Protein AF-0000000084532349 (afdb_homodimer)

Foldseek 3Di:
DEKEKEWEFFAWPCQVVQAQAFQPAPIAHDPRRLVLLLVLLVVCVPPQAQAAEEAPHHRLQSSCVNNCVVPVVRPHHHYDNLQEGFFQAPSHGPHLLVVLPDPLNVCCFQPQQPHQHVRTGGLVSNLVSLLVVVVVVLVVCCVVPNLHHYHYYYHWFSSVLSNVCVQVVHDPSCSLVAAAHHGFIWMWRDDPVGIDTPDGNHSPDCVVVPDDPPDDDSHPDPTRSDRHHD/DEKEKEWEFFAWPCQVVQAQAFQPAPIARDPRRLVLLLVLLVVCVPPQAAAAEEAPHHRLQSSCVNNCVVPVVHPHHHYDNLQEGFFQAPSHGPHLLVVLPDPLNVCCFQPQQPHQHVRTGGLVSNLVSLLVVVVVVLVVCCVVPNLHHYHYYYHWFSSVLSNVCVQVVHDPSCSLVAAAAHGFIWMWRDDPVGIDTPDGNHSPDCVVVDDDPPDDDSHPDPTRSVRHHD

Radius of gyration: 21.23 Å; Cα contacts (8 Å, |Δi|>4): 1079; chains: 2; bounding box: 51×57×50 Å

Organism: Streptomyces rubellomurinus (strain ATCC 31215) (NCBI:txid359131)

Structure (mmCIF, N/CA/C/O backbone):
data_AF-0000000084532349-model_v1
#
loop_
_entity.id
_entity.type
_entity.pdbx_description
1 polymer 'Phosphoglycerate mutase'
#
loop_
_atom_site.group_PDB
_atom_site.id
_atom_site.type_symbol
_atom_site.label_atom_id
_atom_site.label_alt_id
_atom_site.label_comp_id
_atom_site.label_asym_id
_atom_site.label_entity_id
_atom_site.label_seq_id
_atom_site.pdbx_PDB_ins_code
_atom_site.Cartn_x
_atom_site.Cartn_y
_atom_site.Cartn_z
_atom_site.occupancy
_atom_site.B_iso_or_equiv
_atom_site.auth_seq_id
_atom_site.auth_comp_id
_atom_site.auth_asym_id
_atom_site.auth_atom_id
_atom_site.pdbx_PDB_model_num
ATOM 1 N N . MET A 1 1 ? 19.547 6.91 -0.001 1 85.69 1 MET A N 1
ATOM 2 C CA . MET A 1 1 ? 18.234 7.523 -0.225 1 85.69 1 MET A CA 1
ATOM 3 C C . MET A 1 1 ? 17.266 7.156 0.894 1 85.69 1 MET A C 1
ATOM 5 O O . MET A 1 1 ? 16.922 5.988 1.065 1 85.69 1 MET A O 1
ATOM 9 N N . PRO A 1 2 ? 16.906 8.18 1.572 1 94.88 2 PRO A N 1
ATOM 10 C CA . PRO A 1 2 ? 16.188 7.957 2.828 1 94.88 2 PRO A CA 1
ATOM 11 C C . PRO A 1 2 ? 14.82 7.309 2.617 1 94.88 2 PRO A C 1
ATOM 13 O O . PRO A 1 2 ? 14.289 7.32 1.503 1 94.88 2 PRO A O 1
ATOM 16 N N . THR A 1 3 ? 14.414 6.621 3.578 1 97.75 3 THR A N 1
ATOM 17 C CA . THR A 1 3 ? 13.055 6.078 3.635 1 97.75 3 THR A CA 1
ATOM 18 C C . THR A 1 3 ? 12.141 6.996 4.434 1 97.75 3 THR A C 1
ATOM 20 O O . THR A 1 3 ? 12.453 7.352 5.574 1 97.75 3 THR A O 1
ATOM 23 N N . LEU A 1 4 ? 11.133 7.406 3.805 1 98.75 4 LEU A N 1
ATOM 24 C CA . LEU A 1 4 ? 10.094 8.227 4.418 1 98.75 4 LEU A CA 1
ATOM 25 C C . LEU A 1 4 ? 8.961 7.359 4.953 1 98.75 4 LEU A C 1
ATOM 27 O O . LEU A 1 4 ? 8.398 6.539 4.219 1 98.75 4 LEU A O 1
ATOM 31 N N . LEU A 1 5 ? 8.641 7.453 6.227 1 98.88 5 LEU A N 1
ATOM 32 C CA . LEU A 1 5 ? 7.434 6.891 6.812 1 98.88 5 LEU A CA 1
ATOM 33 C C . LEU A 1 5 ? 6.359 7.961 6.977 1 98.88 5 LEU A C 1
ATOM 35 O O . LEU A 1 5 ? 6.5 8.859 7.805 1 98.88 5 LEU A O 1
ATOM 39 N N . LEU A 1 6 ? 5.336 7.891 6.141 1 98.94 6 LEU A N 1
ATOM 40 C CA . LEU A 1 6 ? 4.16 8.734 6.289 1 98.94 6 LEU A CA 1
ATOM 41 C C . LEU A 1 6 ? 3.172 8.125 7.277 1 98.94 6 LEU A C 1
ATOM 43 O O . LEU A 1 6 ? 2.775 6.969 7.129 1 98.94 6 LEU A O 1
ATOM 47 N N . VAL A 1 7 ? 2.812 8.898 8.273 1 98.94 7 VAL A N 1
ATOM 48 C CA . VAL A 1 7 ? 1.859 8.453 9.289 1 98.94 7 VAL A CA 1
ATOM 49 C C . VAL A 1 7 ? 0.618 9.344 9.25 1 98.94 7 VAL A C 1
ATOM 51 O O . VAL A 1 7 ? 0.718 10.562 9.375 1 98.94 7 VAL A O 1
ATOM 54 N N . ARG A 1 8 ? -0.493 8.75 9.07 1 98.88 8 ARG A N 1
ATOM 55 C CA . ARG A 1 8 ? -1.709 9.516 9.312 1 98.88 8 ARG A CA 1
ATOM 56 C C . ARG A 1 8 ? -1.981 9.664 10.805 1 98.88 8 ARG A C 1
ATOM 58 O O . ARG A 1 8 ? -1.725 8.75 11.578 1 98.88 8 ARG A O 1
ATOM 65 N N . HIS A 1 9 ? -2.539 10.727 11.164 1 98.81 9 HIS A N 1
ATOM 66 C CA . HIS A 1 9 ? -2.916 10.867 12.562 1 98.81 9 HIS A CA 1
ATOM 67 C C . HIS A 1 9 ? -3.881 9.773 12.992 1 98.81 9 HIS A C 1
ATOM 69 O O . HIS A 1 9 ? -4.539 9.156 12.148 1 98.81 9 HIS A O 1
ATOM 75 N N . GLY A 1 10 ? -3.949 9.531 14.32 1 98.56 10 GLY A N 1
ATOM 76 C CA . GLY A 1 10 ? -4.922 8.594 14.859 1 98.56 10 GLY A CA 1
ATOM 77 C C . GLY A 1 10 ? -6.355 9.031 14.656 1 98.56 10 GLY A C 1
ATOM 78 O O . GLY A 1 10 ? -6.609 10.164 14.227 1 98.56 10 GLY A O 1
ATOM 79 N N . ARG A 1 11 ? -7.238 8.141 14.945 1 97.88 11 ARG A N 1
ATOM 80 C CA . ARG A 1 11 ? -8.648 8.477 14.789 1 97.88 11 ARG A CA 1
ATOM 81 C C . ARG A 1 11 ? -9.023 9.68 15.656 1 97.88 11 ARG A C 1
ATOM 83 O O . ARG A 1 11 ? -8.688 9.719 16.844 1 97.88 11 ARG A O 1
ATOM 90 N N . SER A 1 12 ? -9.641 10.602 15.016 1 97.06 12 SER A N 1
ATOM 91 C CA . SER A 1 12 ? -10.016 11.836 15.703 1 97.06 12 SER A CA 1
ATOM 92 C C . SER A 1 12 ? -11.516 11.875 15.984 1 97.06 12 SER A C 1
ATOM 94 O O . SER A 1 12 ? -12.273 11.047 15.469 1 97.06 12 SER A O 1
ATOM 96 N N . THR A 1 13 ? -11.883 12.836 16.734 1 94.94 13 THR A N 1
ATOM 97 C CA . THR A 1 13 ? -13.297 13.086 17.016 1 94.94 13 THR A CA 1
ATOM 98 C C . THR A 1 13 ? -14.039 13.469 15.734 1 94.94 13 THR A C 1
ATOM 100 O O . THR A 1 13 ? -15.203 13.109 15.555 1 94.94 13 THR A O 1
ATOM 103 N N . ALA A 1 14 ? -13.406 14.141 14.859 1 92.75 14 ALA A N 1
ATOM 104 C CA . ALA A 1 14 ? -14.023 14.508 13.586 1 92.75 14 ALA A CA 1
ATOM 105 C C . ALA A 1 14 ? -14.25 13.289 12.711 1 92.75 14 ALA A C 1
ATOM 107 O O . ALA A 1 14 ? -15.266 13.188 12.016 1 92.75 14 ALA A O 1
ATOM 108 N N . ASN A 1 15 ? -13.266 12.336 12.711 1 92.69 15 ASN A N 1
ATOM 109 C CA . ASN A 1 15 ? -13.43 11.109 11.945 1 92.69 15 ASN A CA 1
ATOM 110 C C . ASN A 1 15 ? -14.703 10.367 12.336 1 92.69 15 ASN A C 1
ATOM 112 O O . ASN A 1 15 ? -15.461 9.922 11.469 1 92.69 15 ASN A O 1
ATOM 116 N N . THR A 1 16 ? -14.906 10.219 13.586 1 90.94 16 THR A N 1
ATOM 117 C CA . THR A 1 16 ? -16.047 9.453 14.086 1 90.94 16 THR A CA 1
ATOM 118 C C . THR A 1 16 ? -17.344 10.203 13.844 1 90.94 16 THR A C 1
ATOM 120 O O . THR A 1 16 ? -18.375 9.594 13.578 1 90.94 16 THR A O 1
ATOM 123 N N . ALA A 1 17 ? -17.266 11.531 13.883 1 91.44 17 ALA A N 1
ATOM 124 C CA . ALA A 1 17 ? -18.469 12.352 13.688 1 91.44 17 ALA A CA 1
ATOM 125 C C . ALA A 1 17 ? -18.812 12.484 12.211 1 91.44 17 ALA A C 1
ATOM 127 O O . ALA A 1 17 ? -19.891 12.969 11.859 1 91.44 17 ALA A O 1
ATOM 128 N N . GLY A 1 18 ? -17.891 12.117 11.367 1 92.38 18 GLY A N 1
ATOM 129 C CA . GLY A 1 18 ? -18.125 12.242 9.938 1 92.38 18 GLY A CA 1
ATOM 130 C C . GLY A 1 18 ? -18.078 13.672 9.445 1 92.38 18 GLY A C 1
ATOM 131 O O . GLY A 1 18 ? -18.891 14.07 8.602 1 92.38 18 GLY A O 1
ATOM 132 N N . ILE A 1 19 ? -17.266 14.422 10.047 1 93.56 19 ILE A N 1
ATOM 133 C CA . ILE A 1 19 ? -17.125 15.844 9.719 1 93.56 19 ILE A CA 1
ATOM 134 C C . ILE A 1 19 ? -15.805 16.078 9 1 93.56 19 ILE A C 1
ATOM 136 O O . ILE A 1 19 ? -14.773 15.523 9.383 1 93.56 19 ILE A O 1
ATOM 140 N N . LEU A 1 20 ? -15.875 16.859 7.949 1 95.25 20 LEU A N 1
ATOM 141 C CA . LEU A 1 20 ? -14.648 17.297 7.285 1 95.25 20 LEU A CA 1
ATOM 142 C C . LEU A 1 20 ? -13.977 18.422 8.078 1 95.25 20 LEU A C 1
ATOM 144 O O . LEU A 1 20 ? -14.273 19.594 7.871 1 95.25 20 LEU A O 1
ATOM 148 N N . ALA A 1 21 ? -13.008 18.109 8.805 1 94.56 21 ALA A N 1
ATOM 149 C CA . ALA A 1 21 ? -12.484 19.016 9.828 1 94.56 21 ALA A CA 1
ATOM 150 C C . ALA A 1 21 ? -11.562 20.062 9.211 1 94.56 21 ALA A C 1
ATOM 152 O O . ALA A 1 21 ? -11.586 21.234 9.609 1 94.56 21 ALA A O 1
ATOM 153 N N . GLY A 1 22 ? -10.742 19.594 8.211 1 95.81 22 GLY A N 1
ATOM 154 C CA . GLY A 1 22 ? -9.742 20.531 7.699 1 95.81 22 GLY A CA 1
ATOM 155 C C . GLY A 1 22 ? -8.844 21.094 8.781 1 95.81 22 GLY A C 1
ATOM 156 O O . GLY A 1 22 ? -8.258 20.344 9.562 1 95.81 22 GLY A O 1
ATOM 157 N N . TRP A 1 23 ? -8.836 22.438 8.883 1 97.31 23 TRP A N 1
ATOM 158 C CA . TRP A 1 23 ? -7.961 23.109 9.836 1 97.31 23 TRP A CA 1
ATOM 159 C C . TRP A 1 23 ? -8.75 23.594 11.047 1 97.31 23 TRP A C 1
ATOM 161 O O . TRP A 1 23 ? -8.328 24.516 11.742 1 97.31 23 TRP A O 1
ATOM 171 N N . THR A 1 24 ? -9.891 22.969 11.297 1 96.31 24 THR A N 1
ATOM 172 C CA . THR A 1 24 ? -10.695 23.297 12.477 1 96.31 24 THR A CA 1
ATOM 173 C C . THR A 1 24 ? -9.891 23.094 13.75 1 96.31 24 THR A C 1
ATOM 175 O O . THR A 1 24 ? -9.289 22.031 13.953 1 96.31 24 THR A O 1
ATOM 178 N N . PRO A 1 25 ? -9.859 24.109 14.555 1 95.56 25 PRO A N 1
ATOM 179 C CA . PRO A 1 25 ? -9.125 23.938 15.812 1 95.56 25 PRO A CA 1
ATOM 180 C C . PRO A 1 25 ? -9.836 23 16.781 1 95.56 25 PRO A C 1
ATOM 182 O O . PRO A 1 25 ? -11.055 22.828 16.703 1 95.56 25 PRO A O 1
ATOM 185 N N . GLY A 1 26 ? -9.148 22.359 17.609 1 94.81 26 GLY A N 1
ATOM 186 C CA . GLY A 1 26 ? -9.711 21.594 18.719 1 94.81 26 GLY A CA 1
ATOM 187 C C . GLY A 1 26 ? -10.148 20.203 18.297 1 94.81 26 GLY A C 1
ATOM 188 O O . GLY A 1 26 ? -10.969 19.578 18.969 1 94.81 26 GLY A O 1
ATOM 189 N N . VAL A 1 27 ? -9.75 19.812 17.203 1 96.38 27 VAL A N 1
ATOM 190 C CA . VAL A 1 27 ? -10.039 18.438 16.797 1 96.38 27 VAL A CA 1
ATOM 191 C C . VAL A 1 27 ? -8.984 17.5 17.375 1 96.38 27 VAL A C 1
ATOM 193 O O . VAL A 1 27 ? -7.852 17.438 16.875 1 96.38 27 VAL A O 1
ATOM 196 N N . ASP A 1 28 ? -9.391 16.656 18.328 1 97.5 28 ASP A N 1
ATOM 197 C CA . ASP A 1 28 ? -8.477 15.789 19.062 1 97.5 28 ASP A CA 1
ATOM 198 C C . ASP A 1 28 ? -8.641 14.328 18.641 1 97.5 28 ASP A C 1
ATOM 200 O O . ASP A 1 28 ? -9.633 13.969 18.016 1 97.5 28 ASP A O 1
ATOM 204 N N . LEU A 1 29 ? -7.609 13.562 19.016 1 98.44 29 LEU A N 1
ATOM 205 C CA . LEU A 1 29 ? -7.801 12.117 18.922 1 98.44 29 LEU A CA 1
ATOM 206 C C . LEU A 1 29 ? -8.906 11.656 19.875 1 98.44 29 LEU A C 1
ATOM 208 O O . LEU A 1 29 ? -9.055 12.188 20.969 1 98.44 29 LEU A O 1
ATOM 212 N N . ASP A 1 30 ? -9.664 10.734 19.469 1 97.62 30 ASP A N 1
ATOM 213 C CA . ASP A 1 30 ? -10.547 10.07 20.422 1 97.62 30 ASP A CA 1
ATOM 214 C C . ASP A 1 30 ? -9.828 8.938 21.156 1 97.62 30 ASP A C 1
ATOM 216 O O . ASP A 1 30 ? -8.609 8.797 21.031 1 97.62 30 ASP A O 1
ATOM 220 N N . ASP A 1 31 ? -10.516 8.18 21.938 1 98.06 31 ASP A N 1
ATOM 221 C CA . ASP A 1 31 ? -9.883 7.145 22.75 1 98.06 31 ASP A CA 1
ATOM 222 C C . ASP A 1 31 ? -9.219 6.086 21.875 1 98.06 31 ASP A C 1
ATOM 224 O O . ASP A 1 31 ? -8.117 5.629 22.172 1 98.06 31 ASP A O 1
ATOM 228 N N . THR A 1 32 ? -9.891 5.719 20.844 1 97.44 32 THR A N 1
ATOM 229 C CA . THR A 1 32 ? -9.305 4.77 19.906 1 97.44 32 THR A CA 1
ATOM 230 C C . THR A 1 32 ? -8.023 5.324 19.297 1 97.44 32 THR A C 1
ATOM 232 O O . THR A 1 32 ? -7.016 4.617 19.203 1 97.44 32 THR A O 1
ATOM 235 N N . GLY A 1 33 ? -8.062 6.543 18.891 1 98.38 33 GLY A N 1
ATOM 236 C CA . GLY A 1 33 ? -6.891 7.191 18.312 1 98.38 33 GLY A CA 1
ATOM 237 C C . GLY A 1 33 ? -5.711 7.238 19.266 1 98.38 33 GLY A C 1
ATOM 238 O O . GLY A 1 33 ? -4.562 7.059 18.844 1 98.38 33 GLY A O 1
ATOM 239 N N . ARG A 1 34 ? -5.988 7.484 20.484 1 98.62 34 ARG A N 1
ATOM 240 C CA . ARG A 1 34 ? -4.926 7.504 21.484 1 98.62 34 ARG A CA 1
ATOM 241 C C . ARG A 1 34 ? -4.305 6.121 21.656 1 98.62 34 ARG A C 1
ATOM 243 O O . ARG A 1 34 ? -3.09 5.996 21.828 1 98.62 34 ARG A O 1
ATOM 250 N N . GLY A 1 35 ? -5.199 5.16 21.688 1 98.56 35 GLY A N 1
ATOM 251 C CA . GLY A 1 35 ? -4.688 3.799 21.703 1 98.56 35 GLY A CA 1
ATOM 252 C C . GLY A 1 35 ? -3.832 3.467 20.5 1 98.56 35 GLY A C 1
ATOM 253 O O . GLY A 1 35 ? -2.783 2.832 20.625 1 98.56 35 GLY A O 1
ATOM 254 N N . GLN A 1 36 ? -4.242 3.869 19.359 1 98.38 36 GLN A N 1
ATOM 255 C CA . GLN A 1 36 ? -3.488 3.672 18.125 1 98.38 36 GLN A CA 1
ATOM 256 C C . GLN A 1 36 ? -2.115 4.332 18.203 1 98.38 36 GLN A C 1
ATOM 258 O O . GLN A 1 36 ? -1.107 3.73 17.828 1 98.38 36 GLN A O 1
ATOM 263 N N . ALA A 1 37 ? -2.117 5.527 18.672 1 98.69 37 ALA A N 1
ATOM 264 C CA . ALA A 1 37 ? -0.877 6.289 18.797 1 98.69 37 ALA A CA 1
ATOM 265 C C . ALA A 1 37 ? 0.109 5.578 19.719 1 98.69 37 ALA A C 1
ATOM 267 O O . ALA A 1 37 ? 1.301 5.488 19.422 1 98.69 37 ALA A O 1
ATOM 268 N N . ALA A 1 38 ? -0.382 5.121 20.812 1 98.75 38 ALA A N 1
ATOM 269 C CA . ALA A 1 38 ? 0.46 4.379 21.75 1 98.75 38 ALA A CA 1
ATOM 270 C C . ALA A 1 38 ? 1.037 3.129 21.094 1 98.75 38 ALA A C 1
ATOM 272 O O . ALA A 1 38 ? 2.227 2.836 21.234 1 98.75 38 ALA A O 1
ATOM 273 N N . ALA A 1 39 ? 0.212 2.41 20.406 1 98.31 39 ALA A N 1
ATOM 274 C CA . ALA A 1 39 ? 0.647 1.195 19.734 1 98.31 39 ALA A CA 1
ATOM 275 C C . ALA A 1 39 ? 1.686 1.512 18.656 1 98.31 39 ALA A C 1
ATOM 277 O O . ALA A 1 39 ? 2.621 0.736 18.438 1 98.31 39 ALA A O 1
ATOM 278 N N . LEU A 1 40 ? 1.488 2.6 18 1 98.44 40 LEU A N 1
ATOM 279 C CA . LEU A 1 40 ? 2.408 3.014 16.938 1 98.44 40 LEU A CA 1
ATOM 280 C C . LEU A 1 40 ? 3.826 3.154 17.484 1 98.44 40 LEU A C 1
ATOM 282 O O . LEU A 1 40 ? 4.789 2.746 16.828 1 98.44 40 LEU A O 1
ATOM 286 N N . ALA A 1 41 ? 3.977 3.762 18.641 1 98.44 41 ALA A N 1
ATOM 287 C CA . ALA A 1 41 ? 5.293 3.912 19.25 1 98.44 41 ALA A CA 1
ATOM 288 C C . ALA A 1 41 ? 5.992 2.562 19.391 1 98.44 41 ALA A C 1
ATOM 290 O O . ALA A 1 41 ? 7.18 2.439 19.078 1 98.44 41 ALA A O 1
ATOM 291 N N . GLY A 1 42 ? 5.25 1.575 19.828 1 98 42 GLY A N 1
ATOM 292 C CA . GLY A 1 42 ? 5.797 0.234 19.938 1 98 42 GLY A CA 1
ATOM 293 C C . GLY A 1 42 ? 6.176 -0.371 18.609 1 98 42 GLY A C 1
ATOM 294 O O . GLY A 1 42 ? 7.219 -1.016 18.484 1 98 42 GLY A O 1
ATOM 295 N N . ARG A 1 43 ? 5.395 -0.192 17.609 1 98.12 43 ARG A N 1
ATOM 296 C CA . ARG A 1 43 ? 5.641 -0.74 16.281 1 98.12 43 ARG A CA 1
ATOM 297 C C . ARG A 1 43 ? 6.902 -0.146 15.672 1 98.12 43 ARG A C 1
ATOM 299 O O . ARG A 1 43 ? 7.562 -0.788 14.852 1 98.12 43 ARG A O 1
ATOM 306 N N . LEU A 1 44 ? 7.266 1.062 16.078 1 98.12 44 LEU A N 1
ATOM 307 C CA . LEU A 1 44 ? 8.391 1.776 15.492 1 98.12 44 LEU A CA 1
ATOM 308 C C . LEU A 1 44 ? 9.648 1.596 16.328 1 98.12 44 LEU A C 1
ATOM 310 O O . LEU A 1 44 ? 10.703 2.139 16 1 98.12 44 LEU A O 1
ATOM 314 N N . ALA A 1 45 ? 9.633 0.914 17.438 1 95.19 45 ALA A N 1
ATOM 315 C CA . ALA A 1 45 ? 10.719 0.804 18.406 1 95.19 45 ALA A CA 1
ATOM 316 C C . ALA A 1 45 ? 12 0.325 17.734 1 95.19 45 ALA A C 1
ATOM 318 O O . ALA A 1 45 ? 13.094 0.785 18.078 1 95.19 45 ALA A O 1
ATOM 319 N N . GLY A 1 46 ? 11.977 -0.499 16.781 1 91.44 46 GLY A N 1
ATOM 320 C CA . GLY A 1 46 ? 13.172 -1.048 16.156 1 91.44 46 GLY A CA 1
ATOM 321 C C . GLY A 1 46 ? 13.625 -0.274 14.938 1 91.44 46 GLY A C 1
ATOM 322 O O . GLY A 1 46 ? 14.594 -0.657 14.273 1 91.44 46 GLY A O 1
ATOM 323 N N . ILE A 1 47 ? 13.023 0.845 14.625 1 97.44 47 ILE A N 1
ATOM 324 C CA . ILE A 1 47 ? 13.359 1.648 13.453 1 97.44 47 ILE A CA 1
ATOM 325 C C . ILE A 1 47 ? 14.227 2.838 13.875 1 97.44 47 ILE A C 1
ATOM 327 O O . ILE A 1 47 ? 13.82 3.639 14.719 1 97.44 47 ILE A O 1
ATOM 331 N N . PRO A 1 48 ? 15.445 2.965 13.352 1 97.06 48 PRO A N 1
ATOM 332 C CA . PRO A 1 48 ? 16.328 4.07 13.734 1 97.06 48 PRO A CA 1
ATOM 333 C C . PRO A 1 48 ? 15.906 5.398 13.102 1 97.06 48 PRO A C 1
ATOM 335 O O . PRO A 1 48 ? 16.562 5.883 12.18 1 97.06 48 PRO A O 1
ATOM 338 N N . LEU A 1 49 ? 14.938 6.027 13.664 1 98.44 49 LEU A N 1
ATOM 339 C CA . LEU A 1 49 ? 14.43 7.297 13.156 1 98.44 49 LEU A CA 1
ATOM 340 C C . LEU A 1 49 ? 15.406 8.43 13.438 1 98.44 49 LEU A C 1
ATOM 342 O O . LEU A 1 49 ? 15.961 8.523 14.539 1 98.44 49 LEU A O 1
ATOM 346 N N . VAL A 1 50 ? 15.578 9.32 12.43 1 98.31 50 VAL A N 1
ATOM 347 C CA . VAL A 1 50 ? 16.562 10.383 12.625 1 98.31 50 VAL A CA 1
ATOM 348 C C . VAL A 1 50 ? 15.852 11.742 12.641 1 98.31 50 VAL A C 1
ATOM 350 O O . VAL A 1 50 ? 16.438 12.75 13.047 1 98.31 50 VAL A O 1
ATOM 353 N N . GLN A 1 51 ? 14.633 11.805 12.195 1 98.5 51 GLN A N 1
ATOM 354 C CA . GLN A 1 51 ? 13.883 13.047 12.055 1 98.5 51 GLN A CA 1
ATOM 355 C C . GLN A 1 51 ? 12.375 12.797 12.117 1 98.5 51 GLN A C 1
ATOM 357 O O . GLN A 1 51 ? 11.883 11.828 11.539 1 98.5 51 GLN A O 1
ATOM 362 N N . VAL A 1 52 ? 11.688 13.625 12.875 1 98.88 52 VAL A N 1
ATOM 363 C CA . VAL A 1 52 ? 10.227 13.586 12.945 1 98.88 52 VAL A CA 1
ATOM 364 C C . VAL A 1 52 ? 9.664 14.953 12.555 1 98.88 52 VAL A C 1
ATOM 366 O O . VAL A 1 52 ? 9.992 15.969 13.164 1 98.88 52 VAL A O 1
ATOM 369 N N . VAL A 1 53 ? 8.859 14.961 11.508 1 98.94 53 VAL A N 1
ATOM 370 C CA . VAL A 1 53 ? 8.172 16.156 11.023 1 98.94 53 VAL A CA 1
ATOM 371 C C . VAL A 1 53 ? 6.664 15.977 11.156 1 98.94 53 VAL A C 1
ATOM 373 O O . VAL A 1 53 ? 6.152 14.859 11.047 1 98.94 53 VAL A O 1
ATOM 376 N N . SER A 1 54 ? 5.953 17.062 11.383 1 98.88 54 SER A N 1
ATOM 377 C CA . SER A 1 54 ? 4.527 16.922 11.648 1 98.88 54 SER A CA 1
ATOM 378 C C . SER A 1 54 ? 3.736 18.078 11.039 1 98.88 54 SER A C 1
ATOM 380 O O . SER A 1 54 ? 4.215 19.203 11 1 98.88 54 SER A O 1
ATOM 382 N N . SER A 1 55 ? 2.562 17.703 10.547 1 98.81 55 SER A N 1
ATOM 383 C CA . SER A 1 55 ? 1.535 18.734 10.477 1 98.81 55 SER A CA 1
ATOM 384 C C . SER A 1 55 ? 1.385 19.453 11.805 1 98.81 55 SER A C 1
ATOM 386 O O . SER A 1 55 ? 1.479 18.844 12.867 1 98.81 55 SER A O 1
ATOM 388 N N . PRO A 1 56 ? 1.101 20.75 11.773 1 98.5 56 PRO A N 1
ATOM 389 C CA . PRO A 1 56 ? 0.971 21.484 13.039 1 98.5 56 PRO A CA 1
ATOM 390 C C . PRO A 1 56 ? -0.353 21.203 13.75 1 98.5 56 PRO A C 1
ATOM 392 O O . PRO A 1 56 ? -0.553 21.641 14.883 1 98.5 56 PRO A O 1
ATOM 395 N N . LEU A 1 57 ? -1.249 20.516 13.156 1 98.31 57 LEU A N 1
ATOM 396 C CA . LEU A 1 57 ? -2.586 20.344 13.711 1 98.31 57 LEU A CA 1
ATOM 397 C C . LEU A 1 57 ? -2.553 19.406 14.914 1 98.31 57 LEU A C 1
ATOM 399 O O . LEU A 1 57 ? -1.785 18.438 14.938 1 98.31 57 LEU A O 1
ATOM 403 N N . GLU A 1 58 ? -3.408 19.594 15.828 1 97.94 58 GLU A N 1
ATOM 404 C CA . GLU A 1 58 ? -3.414 18.953 17.141 1 97.94 58 GLU A CA 1
ATOM 405 C C . GLU A 1 58 ? -3.453 17.438 17.016 1 97.94 58 GLU A C 1
ATOM 407 O O . GLU A 1 58 ? -2.744 16.734 17.75 1 97.94 58 GLU A O 1
ATOM 412 N N . ARG A 1 59 ? -4.23 16.953 16.172 1 98.25 59 ARG A N 1
ATOM 413 C CA . ARG A 1 59 ? -4.406 15.5 16.062 1 98.25 59 ARG A CA 1
ATOM 414 C C . ARG A 1 59 ? -3.113 14.828 15.609 1 98.25 59 ARG A C 1
ATOM 416 O O . ARG A 1 59 ? -2.834 13.695 15.992 1 98.25 59 ARG A O 1
ATOM 423 N N . CYS A 1 60 ? -2.316 15.469 14.773 1 98.69 60 CYS A N 1
ATOM 424 C CA . CYS A 1 60 ? -1.021 14.93 14.375 1 98.69 60 CYS A CA 1
ATOM 425 C C . CYS A 1 60 ? -0.029 14.992 15.531 1 98.69 60 CYS A C 1
ATOM 427 O O . CYS A 1 60 ? 0.69 14.023 15.797 1 98.69 60 CYS A O 1
ATOM 429 N N . ARG A 1 61 ? -0.029 16.109 16.234 1 98.44 61 ARG A N 1
ATOM 430 C CA . ARG A 1 61 ? 0.863 16.25 17.375 1 98.44 61 ARG A CA 1
ATOM 431 C C . ARG A 1 61 ? 0.558 15.195 18.438 1 98.44 61 ARG A C 1
ATOM 433 O O . ARG A 1 61 ? 1.47 14.555 18.969 1 98.44 61 ARG A O 1
ATOM 440 N N . GLN A 1 62 ? -0.694 15.023 18.703 1 98.75 62 GLN A N 1
ATOM 441 C CA . GLN A 1 62 ? -1.124 14.031 19.688 1 98.75 62 GLN A CA 1
ATOM 442 C C . GLN A 1 62 ? -0.718 12.625 19.266 1 98.75 62 GLN A C 1
ATOM 444 O O . GLN A 1 62 ? -0.346 11.805 20.109 1 98.75 62 GLN A O 1
ATOM 449 N N . THR A 1 63 ? -0.796 12.344 18.016 1 98.88 63 THR A N 1
ATOM 450 C CA . THR A 1 63 ? -0.431 11.031 17.484 1 98.88 63 THR A CA 1
ATOM 451 C C . THR A 1 63 ? 1.04 10.727 17.75 1 98.88 63 THR A C 1
ATOM 453 O O . THR A 1 63 ? 1.407 9.578 18 1 98.88 63 THR A O 1
ATOM 456 N N . LEU A 1 64 ? 1.885 11.719 17.719 1 98.88 64 LEU A N 1
ATOM 457 C CA . LEU A 1 64 ? 3.328 11.531 17.812 1 98.88 64 LEU A CA 1
ATOM 458 C C . LEU A 1 64 ? 3.789 11.547 19.266 1 98.88 64 LEU A C 1
ATOM 460 O O . LEU A 1 64 ? 4.918 11.148 19.578 1 98.88 64 LEU A O 1
ATOM 464 N N . GLU A 1 65 ? 2.924 12 20.156 1 98.75 65 GLU A N 1
ATOM 465 C CA . GLU A 1 65 ? 3.314 12.258 21.547 1 98.75 65 GLU A CA 1
ATOM 466 C C . GLU A 1 65 ? 3.906 11.008 22.188 1 98.75 65 GLU A C 1
ATOM 468 O O . GLU A 1 65 ? 5.004 11.055 22.75 1 98.75 65 GLU A O 1
ATOM 473 N N . PRO A 1 66 ? 3.227 9.812 22.141 1 98.81 66 PRO A N 1
ATOM 474 C CA . PRO A 1 66 ? 3.809 8.625 22.781 1 98.81 66 PRO A CA 1
ATOM 475 C C . PRO A 1 66 ? 5.16 8.242 22.188 1 98.81 66 PRO A C 1
ATOM 477 O O . PRO A 1 66 ? 6.059 7.805 22.906 1 98.81 66 PRO A O 1
ATOM 480 N N . LEU A 1 67 ? 5.305 8.391 20.891 1 98.81 67 LEU A N 1
ATOM 481 C CA . LEU A 1 67 ? 6.562 8.07 20.219 1 98.81 67 LEU A CA 1
ATOM 482 C C . LEU A 1 67 ? 7.691 8.969 20.719 1 98.81 67 LEU A C 1
ATOM 484 O O . LEU A 1 67 ? 8.766 8.484 21.062 1 98.81 67 LEU A O 1
ATOM 488 N N . LEU A 1 68 ? 7.41 10.266 20.75 1 98.69 68 LEU A N 1
ATOM 489 C CA . LEU A 1 68 ? 8.43 11.227 21.156 1 98.69 68 LEU A CA 1
ATOM 490 C C . LEU A 1 68 ? 8.773 11.062 22.625 1 98.69 68 LEU A C 1
ATOM 492 O O . LEU A 1 68 ? 9.914 11.289 23.031 1 98.69 68 LEU A O 1
ATOM 496 N N . ALA A 1 69 ? 7.812 10.68 23.438 1 98.56 69 ALA A N 1
ATOM 497 C CA . ALA A 1 69 ? 8.062 10.398 24.844 1 98.56 69 ALA A CA 1
ATOM 498 C C . ALA A 1 69 ? 8.969 9.188 25.016 1 98.56 69 ALA A C 1
ATOM 500 O O . ALA A 1 69 ? 9.844 9.164 25.891 1 98.56 69 ALA A O 1
ATOM 501 N N . ALA A 1 70 ? 8.773 8.211 24.203 1 98.12 70 ALA A N 1
ATOM 502 C CA . ALA A 1 70 ? 9.539 6.969 24.297 1 98.12 70 ALA A CA 1
ATOM 503 C C . ALA A 1 70 ? 10.945 7.141 23.734 1 98.12 70 ALA A C 1
ATOM 505 O O . ALA A 1 70 ? 11.836 6.344 24.016 1 98.12 70 ALA A O 1
ATOM 506 N N . ARG A 1 71 ? 11.078 8.172 22.922 1 98 71 ARG A N 1
ATOM 507 C CA . ARG A 1 71 ? 12.352 8.398 22.234 1 98 71 ARG A CA 1
ATOM 508 C C . ARG A 1 71 ? 12.789 9.852 22.359 1 98 71 ARG A C 1
ATOM 510 O O . ARG A 1 71 ? 12.859 10.57 21.359 1 98 71 ARG A O 1
ATOM 517 N N . PRO A 1 72 ? 13.25 10.195 23.453 1 97.06 72 PRO A N 1
ATOM 518 C CA . PRO A 1 72 ? 13.562 11.602 23.719 1 97.06 72 PRO A CA 1
ATOM 519 C C . PRO A 1 72 ? 14.719 12.117 22.859 1 97.06 72 PRO A C 1
ATOM 521 O O . PRO A 1 72 ? 14.836 13.328 22.641 1 97.06 72 PRO A O 1
ATOM 524 N N . GLU A 1 73 ? 15.484 11.195 22.344 1 96.81 73 GLU A N 1
ATOM 525 C CA . GLU A 1 73 ? 16.625 11.594 21.531 1 96.81 73 GLU A CA 1
ATOM 526 C C . GLU A 1 73 ? 16.172 12.242 20.219 1 96.81 73 GLU A C 1
ATOM 528 O O . GLU A 1 73 ? 16.953 12.953 19.578 1 96.81 73 GLU A O 1
ATOM 533 N N . LEU A 1 74 ? 14.945 12.117 19.859 1 97.44 74 LEU A N 1
ATOM 534 C CA . LEU A 1 74 ? 14.422 12.68 18.609 1 97.44 74 LEU A CA 1
ATOM 535 C C . LEU A 1 74 ? 14.094 14.156 18.781 1 97.44 74 LEU A C 1
ATOM 537 O O . LEU A 1 74 ? 13.969 14.891 17.797 1 97.44 74 LEU A O 1
ATOM 541 N N . GLY A 1 75 ? 13.93 14.57 20.031 1 97.44 75 GLY A N 1
ATOM 542 C CA . GLY A 1 75 ? 13.461 15.93 20.266 1 97.44 75 GLY A CA 1
ATOM 543 C C . GLY A 1 75 ? 12.023 16.141 19.828 1 97.44 75 GLY A C 1
ATOM 544 O O . GLY A 1 75 ? 11.344 15.195 19.422 1 97.44 75 GLY A O 1
ATOM 545 N N . PRO A 1 76 ? 11.562 17.438 19.906 1 98 76 PRO A N 1
ATOM 546 C CA . PRO A 1 76 ? 10.211 17.734 19.406 1 98 76 PRO A CA 1
ATOM 547 C C . PRO A 1 76 ? 10.094 17.594 17.891 1 98 76 PRO A C 1
ATOM 549 O O . PRO A 1 76 ? 11.07 17.781 17.172 1 98 76 PRO A O 1
ATOM 552 N N . ALA A 1 77 ? 8.969 17.203 17.516 1 98.69 77 ALA A N 1
ATOM 553 C CA . ALA A 1 77 ? 8.719 17.156 16.062 1 98.69 77 ALA A CA 1
ATOM 554 C C . ALA A 1 77 ? 8.836 18.547 15.445 1 98.69 77 ALA A C 1
ATOM 556 O O . ALA A 1 77 ? 8.391 19.531 16.031 1 98.69 77 ALA A O 1
ATOM 557 N N . THR A 1 78 ? 9.492 18.609 14.328 1 98.81 78 THR A N 1
ATOM 558 C CA . THR A 1 78 ? 9.484 19.859 13.57 1 98.81 78 THR A CA 1
ATOM 559 C C . THR A 1 78 ? 8.164 20.047 12.836 1 98.81 78 THR A C 1
ATOM 561 O O . THR A 1 78 ? 7.715 19.141 12.117 1 98.81 78 THR A O 1
ATOM 564 N N . GLU A 1 79 ? 7.555 21.156 13.008 1 98.75 79 GLU A N 1
ATOM 565 C CA . GLU A 1 79 ? 6.289 21.406 12.328 1 98.75 79 GLU A CA 1
ATOM 566 C C . GLU A 1 79 ? 6.508 21.984 10.938 1 98.75 79 GLU A C 1
ATOM 568 O O . GLU A 1 79 ? 7.391 22.828 10.742 1 98.75 79 GLU A O 1
ATOM 573 N N . ASP A 1 80 ? 5.77 21.547 9.992 1 98.88 80 ASP A N 1
ATOM 574 C CA . ASP A 1 80 ? 5.738 22.078 8.633 1 98.88 80 ASP A CA 1
ATOM 575 C C . ASP A 1 80 ? 4.305 22.266 8.148 1 98.88 80 ASP A C 1
ATOM 577 O O . ASP A 1 80 ? 3.594 21.281 7.914 1 98.88 80 ASP A O 1
ATOM 581 N N . GLU A 1 81 ? 3.857 23.453 7.938 1 98.75 81 GLU A N 1
ATOM 582 C CA . GLU A 1 81 ? 2.482 23.766 7.562 1 98.75 81 GLU A CA 1
ATOM 583 C C . GLU A 1 81 ? 2.111 23.109 6.23 1 98.75 81 GLU A C 1
ATOM 585 O O . GLU A 1 81 ? 0.939 22.828 5.977 1 98.75 81 GLU A O 1
ATOM 590 N N . ARG A 1 82 ? 3.023 22.844 5.426 1 98.88 82 ARG A N 1
ATOM 591 C CA . ARG A 1 82 ? 2.758 22.266 4.109 1 98.88 82 ARG A CA 1
ATOM 592 C C . ARG A 1 82 ? 2.262 20.828 4.234 1 98.88 82 ARG A C 1
ATOM 594 O O . ARG A 1 82 ? 1.696 20.281 3.285 1 98.88 82 ARG A O 1
ATOM 601 N N . LEU A 1 83 ? 2.436 20.188 5.422 1 98.88 83 LEU A N 1
ATOM 602 C CA . LEU A 1 83 ? 1.951 18.828 5.68 1 98.88 83 LEU A CA 1
ATOM 603 C C . LEU A 1 83 ? 0.58 18.859 6.348 1 98.88 83 LEU A C 1
ATOM 605 O O . LEU A 1 83 ? 0.025 17.812 6.684 1 98.88 83 LEU A O 1
ATOM 609 N N . GLY A 1 84 ? 0.078 20.062 6.504 1 98.62 84 GLY A N 1
ATOM 610 C CA . GLY A 1 84 ? -1.236 20.203 7.113 1 98.62 84 GLY A CA 1
ATOM 611 C C . GLY A 1 84 ? -2.359 19.703 6.219 1 98.62 84 GLY A C 1
ATOM 612 O O . GLY A 1 84 ? -2.164 19.5 5.02 1 98.62 84 GLY A O 1
ATOM 613 N N . GLU A 1 85 ? -3.467 19.562 6.789 1 98.06 85 GLU A N 1
ATOM 614 C CA . GLU A 1 85 ? -4.648 19.078 6.082 1 98.06 85 GLU A CA 1
ATOM 615 C C . GLU A 1 85 ? -5.047 20.031 4.965 1 98.06 85 GLU A C 1
ATOM 617 O O . GLU A 1 85 ? -4.664 21.203 4.977 1 98.06 85 GLU A O 1
ATOM 622 N N . CYS A 1 86 ? -5.801 19.484 4.035 1 98.06 86 CYS A N 1
ATOM 623 C CA . CYS A 1 86 ? -6.332 20.297 2.945 1 98.06 86 CYS A CA 1
ATOM 624 C C . CYS A 1 86 ? -7.105 21.5 3.486 1 98.06 86 CYS A C 1
ATOM 626 O O . CYS A 1 86 ? -7.844 21.375 4.465 1 98.06 86 CYS A O 1
ATOM 628 N N . HIS A 1 87 ? -6.887 22.672 2.889 1 98.19 87 HIS A N 1
ATOM 629 C CA . HIS A 1 87 ? -7.754 23.812 3.152 1 98.19 87 HIS A CA 1
ATOM 630 C C . HIS A 1 87 ? -9.078 23.688 2.406 1 98.19 87 HIS A C 1
ATOM 632 O O . HIS A 1 87 ? -9.203 24.141 1.27 1 98.19 87 HIS A O 1
ATOM 638 N N . TYR A 1 88 ? -10.086 23.172 3.074 1 97.75 88 TYR A N 1
ATOM 639 C CA . TYR A 1 88 ? -11.336 22.812 2.418 1 97.75 88 TYR A CA 1
ATOM 640 C C . TYR A 1 88 ? -12.25 24.016 2.281 1 97.75 88 TYR A C 1
ATOM 642 O O . TYR A 1 88 ? -13.344 23.922 1.719 1 97.75 88 TYR A O 1
ATOM 650 N N . GLY A 1 89 ? -11.844 25.172 2.834 1 97.94 89 GLY A N 1
ATOM 651 C CA . GLY A 1 89 ? -12.641 26.391 2.705 1 97.94 89 GLY A CA 1
ATOM 652 C C . GLY A 1 89 ? -14.039 26.25 3.27 1 97.94 89 GLY A C 1
ATOM 653 O O . GLY A 1 89 ? -14.211 25.844 4.422 1 97.94 89 GLY A O 1
ATOM 654 N N . GLU A 1 90 ? -15.016 26.453 2.445 1 97.88 90 GLU A N 1
ATOM 655 C CA . GLU A 1 90 ? -16.422 26.453 2.859 1 97.88 90 GLU A CA 1
ATOM 656 C C . GLU A 1 90 ? -16.891 25.062 3.234 1 97.88 90 GLU A C 1
ATOM 658 O O . GLU A 1 90 ? -17.938 24.906 3.861 1 97.88 90 GLU A O 1
ATOM 663 N N . TRP A 1 91 ? -16.172 24.016 2.852 1 97.25 91 TRP A N 1
ATOM 664 C CA . TRP A 1 91 ? -16.547 22.656 3.184 1 97.25 91 TRP A CA 1
ATOM 665 C C . TRP A 1 91 ? -16.156 22.312 4.617 1 97.25 91 TRP A C 1
ATOM 667 O O . TRP A 1 91 ? -16.641 21.328 5.184 1 97.25 91 TRP A O 1
ATOM 677 N N . THR A 1 92 ? -15.25 23.125 5.223 1 97.31 92 THR A N 1
ATOM 678 C CA . THR A 1 92 ? -14.734 22.844 6.555 1 97.31 92 THR A CA 1
ATOM 679 C C . THR A 1 92 ? -15.859 22.828 7.582 1 97.31 92 THR A C 1
ATOM 681 O O . THR A 1 92 ? -16.688 23.734 7.613 1 97.31 92 THR A O 1
ATOM 684 N N . GLY A 1 93 ? -15.836 21.766 8.312 1 95.81 93 GLY A N 1
ATOM 685 C CA . GLY A 1 93 ? -16.781 21.672 9.406 1 95.81 93 GLY A CA 1
ATOM 686 C C . GLY A 1 93 ? -18.109 21.062 9 1 95.81 93 GLY A C 1
ATOM 687 O O . GLY A 1 93 ? -18.984 20.812 9.844 1 95.81 93 GLY A O 1
ATOM 688 N N . ARG A 1 94 ? -18.312 20.688 7.793 1 95.75 94 ARG A N 1
ATOM 689 C CA . ARG A 1 94 ? -19.578 20.156 7.312 1 95.75 94 ARG A CA 1
ATOM 690 C C . ARG A 1 94 ? -19.578 18.625 7.344 1 95.75 94 ARG A C 1
ATOM 692 O O . ARG A 1 94 ? -18.531 18 7.18 1 95.75 94 ARG A O 1
ATOM 699 N N . PRO A 1 95 ? -20.75 18.047 7.566 1 94.38 95 PRO A N 1
ATOM 700 C CA . PRO A 1 95 ? -20.844 16.578 7.52 1 94.38 95 PRO A CA 1
ATOM 701 C C . PRO A 1 95 ? -20.609 16.016 6.121 1 94.38 95 PRO A C 1
ATOM 703 O O . PRO A 1 95 ? -21.109 16.562 5.133 1 94.38 95 PRO A O 1
ATOM 706 N N . LEU A 1 96 ? -19.891 14.961 6.094 1 92.62 96 LEU A N 1
ATOM 707 C CA . LEU A 1 96 ? -19.578 14.297 4.832 1 92.62 96 LEU A CA 1
ATOM 708 C C . LEU A 1 96 ? -20.859 13.883 4.109 1 92.62 96 LEU A C 1
ATOM 710 O O . LEU A 1 96 ? -20.938 13.977 2.881 1 92.62 96 LEU A O 1
ATOM 714 N N . ALA A 1 97 ? -21.844 13.453 4.859 1 91.62 97 ALA A N 1
ATOM 715 C CA . ALA A 1 97 ? -23.109 13.023 4.281 1 91.62 97 ALA A CA 1
ATOM 716 C C . ALA A 1 97 ? -23.781 14.164 3.516 1 91.62 97 ALA A C 1
ATOM 718 O O . ALA A 1 97 ? -24.438 13.938 2.492 1 91.62 97 ALA A O 1
ATOM 719 N N . GLU A 1 98 ? -23.625 15.352 3.977 1 94.56 98 GLU A N 1
ATOM 720 C CA . GLU A 1 98 ? -24.156 16.531 3.289 1 94.56 98 GLU A CA 1
ATOM 721 C C . GLU A 1 98 ? -23.297 16.891 2.076 1 94.56 98 GLU A C 1
ATOM 723 O O . GLU A 1 98 ? -23.828 17.203 1.008 1 94.56 98 GLU A O 1
ATOM 728 N N . LEU A 1 99 ? -22.016 16.797 2.291 1 94.69 99 LEU A N 1
ATOM 729 C CA . LEU A 1 99 ? -21.078 17.172 1.234 1 94.69 99 LEU A CA 1
ATOM 730 C C . LEU A 1 99 ? -21.219 16.234 0.038 1 94.69 99 LEU A C 1
ATOM 732 O O . LEU A 1 99 ? -21 16.656 -1.105 1 94.69 99 LEU A O 1
ATOM 736 N N . ALA A 1 100 ? -21.594 15 0.327 1 92.88 100 ALA A N 1
ATOM 737 C CA . ALA A 1 100 ? -21.734 14.008 -0.731 1 92.88 100 ALA A CA 1
ATOM 738 C C . ALA A 1 100 ? -22.812 14.414 -1.731 1 92.88 100 ALA A C 1
ATOM 740 O O . ALA A 1 100 ? -22.859 13.898 -2.85 1 92.88 100 ALA A O 1
ATOM 741 N N . LYS A 1 101 ? -23.641 15.367 -1.345 1 94.62 101 LYS A N 1
ATOM 742 C CA . LYS A 1 101 ? -24.734 15.812 -2.205 1 94.62 101 LYS A CA 1
ATOM 743 C C . LYS A 1 101 ? -24.328 17.031 -3.029 1 94.62 101 LYS A C 1
ATOM 745 O O . LYS A 1 101 ? -25.047 17.438 -3.941 1 94.62 101 LYS A O 1
ATOM 750 N N . GLU A 1 102 ? -23.203 17.609 -2.711 1 95.06 102 GLU A N 1
ATOM 751 C CA . GLU A 1 102 ? -22.719 18.781 -3.447 1 95.06 102 GLU A CA 1
ATOM 752 C C . GLU A 1 102 ? -22.219 18.391 -4.836 1 95.06 102 GLU A C 1
ATOM 754 O O . GLU A 1 102 ? -21.594 17.344 -5 1 95.06 102 GLU A O 1
ATOM 759 N N . PRO A 1 103 ? -22.484 19.234 -5.844 1 95.06 103 PRO A N 1
ATOM 760 C CA . PRO A 1 103 ? -22 18.953 -7.195 1 95.06 103 PRO A CA 1
ATOM 761 C C . PRO A 1 103 ? -20.484 18.734 -7.242 1 95.06 103 PRO A C 1
ATOM 763 O O . PRO A 1 103 ? -20 17.875 -7.969 1 95.06 103 PRO A O 1
ATOM 766 N N . LEU A 1 104 ? -19.734 19.484 -6.492 1 96.88 104 LEU A N 1
ATOM 767 C CA . LEU A 1 104 ? -18.281 19.406 -6.484 1 96.88 104 LEU A CA 1
ATOM 768 C C . LEU A 1 104 ? -17.797 18.047 -5.996 1 96.88 104 LEU A C 1
ATOM 770 O O . LEU A 1 104 ? -16.688 17.625 -6.297 1 96.88 104 LEU A O 1
ATOM 774 N N . TRP A 1 105 ? -18.625 17.344 -5.297 1 95.94 105 TRP A N 1
ATOM 775 C CA . TRP A 1 105 ? -18.281 16.031 -4.75 1 95.94 105 TRP A CA 1
ATOM 776 C C . TRP A 1 105 ? -17.844 15.078 -5.855 1 95.94 105 TRP A C 1
ATOM 778 O O . TRP A 1 105 ? -16.812 14.414 -5.734 1 95.94 105 TRP A O 1
ATOM 788 N N . ARG A 1 106 ? -18.578 15.055 -6.906 1 95.56 106 ARG A N 1
ATOM 789 C CA . ARG A 1 106 ? -18.25 14.148 -8 1 95.56 106 ARG A CA 1
ATOM 790 C C . ARG A 1 106 ? -16.922 14.508 -8.641 1 95.56 106 ARG A C 1
ATOM 792 O O . ARG A 1 106 ? -16.156 13.625 -9.047 1 95.56 106 ARG A O 1
ATOM 799 N N . THR A 1 107 ? -16.625 15.766 -8.719 1 97.38 107 THR A N 1
ATOM 800 C CA . THR A 1 107 ? -15.328 16.188 -9.234 1 97.38 107 THR A CA 1
ATOM 801 C C . THR A 1 107 ? -14.203 15.727 -8.32 1 97.38 107 THR A C 1
ATOM 803 O O . THR A 1 107 ? -13.195 15.195 -8.781 1 97.38 107 THR A O 1
ATOM 806 N N . VAL A 1 108 ? -14.375 15.891 -7.016 1 96.69 108 VAL A N 1
ATOM 807 C CA . VAL A 1 108 ? -13.383 15.477 -6.035 1 96.69 108 VAL A CA 1
ATOM 808 C C . VAL A 1 108 ? -13.141 13.977 -6.152 1 96.69 108 VAL A C 1
ATOM 810 O O . VAL A 1 108 ? -11.992 13.516 -6.066 1 96.69 108 VAL A O 1
ATOM 813 N N . GLN A 1 109 ? -14.211 13.273 -6.426 1 95.75 109 GLN A N 1
ATOM 814 C CA . GLN A 1 109 ? -14.141 11.812 -6.484 1 95.75 109 GLN A CA 1
ATOM 815 C C . GLN A 1 109 ? -13.523 11.352 -7.801 1 95.75 109 GLN A C 1
ATOM 817 O O . GLN A 1 109 ? -12.648 10.477 -7.812 1 95.75 109 GLN A O 1
ATOM 822 N N . ASP A 1 110 ? -13.867 11.992 -8.93 1 94.69 110 ASP A N 1
ATOM 823 C CA . ASP A 1 110 ? -13.641 11.383 -10.234 1 94.69 110 ASP A CA 1
ATOM 824 C C . ASP A 1 110 ? -12.609 12.164 -11.039 1 94.69 110 ASP A C 1
ATOM 826 O O . ASP A 1 110 ? -12.016 11.633 -11.984 1 94.69 110 ASP A O 1
ATOM 830 N N . HIS A 1 111 ? -12.5 13.406 -10.734 1 97.25 111 HIS A N 1
ATOM 831 C CA . HIS A 1 111 ? -11.586 14.305 -11.422 1 97.25 111 HIS A CA 1
ATOM 832 C C . HIS A 1 111 ? -10.883 15.242 -10.445 1 97.25 111 HIS A C 1
ATOM 834 O O . HIS A 1 111 ? -10.945 16.469 -10.594 1 97.25 111 HIS A O 1
ATOM 840 N N . ALA A 1 112 ? -10.164 14.648 -9.562 1 97.69 112 ALA A N 1
ATOM 841 C CA . ALA A 1 112 ? -9.539 15.359 -8.445 1 97.69 112 ALA A CA 1
ATOM 842 C C . ALA A 1 112 ? -8.641 16.484 -8.945 1 97.69 112 ALA A C 1
ATOM 844 O O . ALA A 1 112 ? -8.547 17.547 -8.32 1 97.69 112 ALA A O 1
ATOM 845 N N . ALA A 1 113 ? -7.988 16.328 -10.055 1 98.38 113 ALA A N 1
ATOM 846 C CA . ALA A 1 113 ? -7.074 17.344 -10.586 1 98.38 113 ALA A CA 1
ATOM 847 C C . ALA A 1 113 ? -7.816 18.625 -10.922 1 98.38 113 ALA A C 1
ATOM 849 O O . ALA A 1 113 ? -7.203 19.703 -11.031 1 98.38 113 ALA A O 1
ATOM 850 N N . ALA A 1 114 ? -9.07 18.562 -11.086 1 98.19 114 ALA A N 1
ATOM 851 C CA . ALA A 1 114 ? -9.883 19.734 -11.422 1 98.19 114 ALA A CA 1
ATOM 852 C C . ALA A 1 114 ? -10.609 20.266 -10.195 1 98.19 114 ALA A C 1
ATOM 854 O O . ALA A 1 114 ? -11.32 21.281 -10.281 1 98.19 114 ALA A O 1
ATOM 855 N N . ALA A 1 115 ? -10.477 19.625 -9.078 1 98.44 115 ALA A N 1
ATOM 856 C CA . ALA A 1 115 ? -11.234 20 -7.883 1 98.44 115 ALA A CA 1
ATOM 857 C C . ALA A 1 115 ? -10.594 21.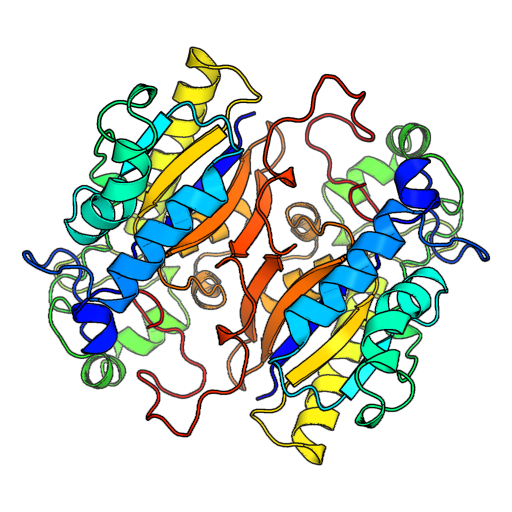188 -7.168 1 98.44 115 ALA A C 1
ATOM 859 O O . ALA A 1 115 ? -9.383 21.188 -6.922 1 98.44 115 ALA A O 1
ATOM 860 N N . ALA A 1 116 ? -11.375 22.156 -6.879 1 98.56 116 ALA A N 1
ATOM 861 C CA . ALA A 1 116 ? -11 23.297 -6.059 1 98.56 116 ALA A CA 1
ATOM 862 C C . ALA A 1 116 ? -12.102 23.641 -5.051 1 98.56 116 ALA A C 1
ATOM 864 O O . ALA A 1 116 ? -13.258 23.844 -5.426 1 98.56 116 ALA A O 1
ATOM 865 N N . PHE A 1 117 ? -11.695 23.672 -3.855 1 98.38 117 PHE A N 1
ATOM 866 C CA . PHE A 1 117 ? -12.703 23.906 -2.826 1 98.38 117 PHE A CA 1
ATOM 867 C C . PHE A 1 117 ? -13.031 25.391 -2.709 1 98.38 117 PHE A C 1
ATOM 869 O O . PHE A 1 117 ? -12.133 26.219 -2.633 1 98.38 117 PHE A O 1
ATOM 876 N N . PRO A 1 118 ? -14.32 25.719 -2.598 1 98.12 118 PRO A N 1
ATOM 877 C CA . PRO A 1 118 ? -14.688 27.125 -2.467 1 98.12 118 PRO A CA 1
ATOM 878 C C . PRO A 1 118 ? -14.086 27.781 -1.223 1 98.12 118 PRO A C 1
ATOM 880 O O . PRO A 1 118 ? -14.297 27.297 -0.106 1 98.12 118 PRO A O 1
ATOM 883 N N . GLY A 1 119 ? -13.344 28.875 -1.471 1 98.31 119 GLY A N 1
ATOM 884 C CA . GLY A 1 119 ? -12.703 29.547 -0.354 1 98.31 119 GLY A CA 1
ATOM 885 C C . GLY A 1 119 ? -11.508 28.781 0.196 1 98.31 119 GLY A C 1
ATOM 886 O O . GLY A 1 119 ? -10.977 29.141 1.248 1 98.31 119 GLY A O 1
ATOM 887 N N . GLY A 1 120 ? -11.109 27.703 -0.431 1 98.44 120 GLY A N 1
ATOM 888 C CA . GLY A 1 120 ? -10.008 26.859 -0.019 1 98.44 120 GLY A CA 1
ATOM 889 C C . GLY A 1 120 ? -8.984 26.625 -1.117 1 98.44 120 GLY A C 1
ATOM 890 O O . GLY A 1 120 ? -8.797 27.484 -1.982 1 98.44 120 GLY A O 1
ATOM 891 N N . GLU A 1 121 ? -8.258 25.578 -1.087 1 98.62 121 GLU A N 1
ATOM 892 C CA . GLU A 1 121 ? -7.262 25.281 -2.113 1 98.62 121 GLU A CA 1
ATOM 893 C C . GLU A 1 121 ? -7.75 24.188 -3.057 1 98.62 121 GLU A C 1
ATOM 895 O O . GLU A 1 121 ? -8.766 23.547 -2.793 1 98.62 121 GLU A O 1
ATOM 900 N N . SER A 1 122 ? -7.117 24.047 -4.164 1 98.81 122 SER A N 1
ATOM 901 C CA . SER A 1 122 ? -7.375 22.938 -5.074 1 98.81 122 SER A CA 1
ATOM 902 C C . SER A 1 122 ? -6.582 21.703 -4.672 1 98.81 122 SER A C 1
ATOM 904 O O . SER A 1 122 ? -5.609 21.797 -3.924 1 98.81 122 SER A O 1
ATOM 906 N N . LEU A 1 123 ? -7.047 20.578 -5.16 1 98.62 123 LEU A N 1
ATOM 907 C CA . LEU A 1 123 ? -6.297 19.359 -4.883 1 98.62 123 LEU A CA 1
ATOM 908 C C . LEU A 1 123 ? -4.949 19.375 -5.598 1 98.62 123 LEU A C 1
ATOM 910 O O . LEU A 1 123 ? -3.984 18.766 -5.129 1 98.62 123 LEU A O 1
ATOM 914 N N . ARG A 1 124 ? -4.852 20.094 -6.723 1 98.81 124 ARG A N 1
ATOM 915 C CA . ARG A 1 124 ? -3.553 20.281 -7.363 1 98.81 124 ARG A CA 1
ATOM 916 C C . ARG A 1 124 ? -2.6 21.062 -6.457 1 98.81 124 ARG A C 1
ATOM 918 O O . ARG A 1 124 ? -1.42 20.719 -6.355 1 98.81 124 ARG A O 1
ATOM 925 N N . GLU A 1 125 ? -3.127 22.078 -5.816 1 98.88 125 GLU A N 1
ATOM 926 C CA . GLU A 1 125 ? -2.32 22.875 -4.891 1 98.88 125 GLU A CA 1
ATOM 927 C C . GLU A 1 125 ? -1.898 22.047 -3.682 1 98.88 125 GLU A C 1
ATOM 929 O O . GLU A 1 125 ? -0.75 22.125 -3.24 1 98.88 125 GLU A O 1
ATOM 934 N N . LEU A 1 126 ? -2.834 21.312 -3.174 1 98.75 126 LEU A N 1
ATOM 935 C CA . LEU A 1 126 ? -2.512 20.391 -2.086 1 98.75 126 LEU A CA 1
ATOM 936 C C . LEU A 1 126 ? -1.379 19.453 -2.482 1 98.75 126 LEU A C 1
ATOM 938 O O . LEU A 1 126 ? -0.415 19.281 -1.733 1 98.75 126 LEU A O 1
ATOM 942 N N . SER A 1 127 ? -1.557 18.828 -3.619 1 98.81 127 SER A N 1
ATOM 943 C CA . SER A 1 127 ? -0.551 17.891 -4.109 1 98.81 127 SER A CA 1
ATOM 944 C C . SER A 1 127 ? 0.805 18.562 -4.273 1 98.81 127 SER A C 1
ATOM 946 O O . SER A 1 127 ? 1.825 18.031 -3.822 1 98.81 127 SER A O 1
ATOM 948 N N . HIS A 1 128 ? 0.803 19.703 -4.836 1 98.81 128 HIS A N 1
ATOM 949 C CA . HIS A 1 128 ? 2.047 20.422 -5.09 1 98.81 128 HIS A CA 1
ATOM 950 C C . HIS A 1 128 ? 2.777 20.734 -3.791 1 98.81 128 HIS A C 1
ATOM 952 O O . HIS A 1 128 ? 3.969 20.453 -3.654 1 98.81 128 HIS A O 1
ATOM 958 N N . ARG A 1 129 ? 2.078 21.312 -2.822 1 98.75 129 ARG A N 1
ATOM 959 C CA . ARG A 1 129 ? 2.771 21.766 -1.618 1 98.75 129 ARG A CA 1
ATOM 960 C C . ARG A 1 129 ? 3.232 20.578 -0.78 1 98.75 129 ARG A C 1
ATOM 962 O O . ARG A 1 129 ? 4.301 20.625 -0.167 1 98.75 129 ARG A O 1
ATOM 969 N N . THR A 1 130 ? 2.447 19.547 -0.729 1 98.75 130 THR A N 1
ATOM 970 C CA . THR A 1 130 ? 2.814 18.406 0.114 1 98.75 130 THR A CA 1
ATOM 971 C C . THR A 1 130 ? 3.969 17.625 -0.505 1 98.75 130 THR A C 1
ATOM 973 O O . THR A 1 130 ? 4.906 17.234 0.193 1 98.75 130 THR A O 1
ATOM 976 N N . VAL A 1 131 ? 3.928 17.391 -1.84 1 98.81 131 VAL A N 1
ATOM 977 C CA . VAL A 1 131 ? 4.996 16.688 -2.541 1 98.81 131 VAL A CA 1
ATOM 978 C C . VAL A 1 131 ? 6.289 17.484 -2.455 1 98.81 131 VAL A C 1
ATOM 980 O O . VAL A 1 131 ? 7.359 16.938 -2.201 1 98.81 131 VAL A O 1
ATOM 983 N N . SER A 1 132 ? 6.188 18.812 -2.609 1 98.81 132 SER A N 1
ATOM 984 C CA . SER A 1 132 ? 7.355 19.672 -2.475 1 98.81 132 SER A CA 1
ATOM 985 C C . SER A 1 132 ? 7.965 19.562 -1.08 1 98.81 132 SER A C 1
ATOM 987 O O . SER A 1 132 ? 9.188 19.438 -0.938 1 98.81 132 SER A O 1
ATOM 989 N N . ALA A 1 133 ? 7.129 19.609 -0.06 1 98.88 133 ALA A N 1
ATOM 990 C CA . ALA A 1 133 ? 7.586 19.531 1.323 1 98.88 133 ALA A CA 1
ATOM 991 C C . ALA A 1 133 ? 8.336 18.219 1.568 1 98.88 133 ALA A C 1
ATOM 993 O O . ALA A 1 133 ? 9.445 18.219 2.104 1 98.88 133 ALA A O 1
ATOM 994 N N . VAL A 1 134 ? 7.77 17.141 1.134 1 98.69 134 VAL A N 1
ATOM 995 C CA . VAL A 1 134 ? 8.336 15.82 1.361 1 98.69 134 VAL A CA 1
ATOM 996 C C . VAL A 1 134 ? 9.672 15.695 0.633 1 98.69 134 VAL A C 1
ATOM 998 O O . VAL A 1 134 ? 10.641 15.188 1.191 1 98.69 134 VAL A O 1
ATOM 1001 N N . ARG A 1 135 ? 9.742 16.172 -0.571 1 98.06 135 ARG A N 1
ATOM 1002 C CA . ARG A 1 135 ? 10.977 16.078 -1.349 1 98.06 135 ARG A CA 1
ATOM 1003 C C . ARG A 1 135 ? 12.078 16.938 -0.731 1 98.06 135 ARG A C 1
ATOM 1005 O O . ARG A 1 135 ? 13.234 16.516 -0.665 1 98.06 135 ARG A O 1
ATOM 1012 N N . GLU A 1 136 ? 11.703 18.109 -0.297 1 98.62 136 GLU A N 1
ATOM 1013 C CA . GLU A 1 136 ? 12.672 19 0.333 1 98.62 136 GLU A CA 1
ATOM 1014 C C . GLU A 1 136 ? 13.18 18.406 1.646 1 98.62 136 GLU A C 1
ATOM 1016 O O . GLU A 1 136 ? 14.383 18.422 1.917 1 98.62 136 GLU A O 1
ATOM 1021 N N . TRP A 1 137 ? 12.273 17.891 2.432 1 98.75 137 TRP A N 1
ATOM 1022 C CA . TRP A 1 137 ? 12.68 17.25 3.674 1 98.75 137 TRP A CA 1
ATOM 1023 C C . TRP A 1 137 ? 13.562 16.031 3.395 1 98.75 137 TRP A C 1
ATOM 1025 O O . TRP A 1 137 ? 14.555 15.812 4.086 1 98.75 137 TRP A O 1
ATOM 1035 N N . ASN A 1 138 ? 13.141 15.266 2.42 1 98.44 138 ASN A N 1
ATOM 1036 C CA . ASN A 1 138 ? 13.922 14.086 2.08 1 98.44 138 ASN A CA 1
ATOM 1037 C C . ASN A 1 138 ? 15.359 14.445 1.705 1 98.44 138 ASN A C 1
ATOM 1039 O O . ASN A 1 138 ? 16.297 13.773 2.125 1 98.44 138 ASN A O 1
ATOM 1043 N N . ALA A 1 139 ? 15.539 15.469 0.938 1 97.81 139 ALA A N 1
ATOM 1044 C CA . ALA A 1 139 ? 16.859 15.945 0.556 1 97.81 139 ALA A CA 1
ATOM 1045 C C . ALA A 1 139 ? 17.641 16.422 1.776 1 97.81 139 ALA A C 1
ATOM 1047 O O . ALA A 1 139 ? 18.844 16.125 1.909 1 97.81 139 ALA A O 1
ATOM 1048 N N . LYS A 1 140 ? 17 17.156 2.627 1 98.38 140 LYS A N 1
ATOM 1049 C CA . LYS A 1 140 ? 17.641 17.656 3.846 1 98.38 140 LYS A CA 1
ATOM 1050 C C . LYS A 1 140 ? 18.094 16.5 4.727 1 98.38 140 LYS A C 1
ATOM 1052 O O . LYS A 1 140 ? 19.219 16.516 5.23 1 98.38 140 LYS A O 1
ATOM 1057 N N . VAL A 1 141 ? 17.25 15.492 4.883 1 98.31 141 VAL A N 1
ATOM 1058 C CA . VAL A 1 141 ? 17.562 14.336 5.711 1 98.31 141 VAL A CA 1
ATOM 1059 C C . VAL A 1 141 ? 18.734 13.562 5.105 1 98.31 141 VAL A C 1
ATOM 1061 O O . VAL A 1 141 ? 19.641 13.125 5.824 1 98.31 141 VAL A O 1
ATOM 1064 N N . ALA A 1 142 ? 18.656 13.398 3.809 1 97.31 142 ALA A N 1
ATOM 1065 C CA . ALA A 1 142 ? 19.766 12.727 3.135 1 97.31 142 ALA A CA 1
ATOM 1066 C C . ALA A 1 142 ? 21.094 13.445 3.395 1 97.31 142 ALA A C 1
ATOM 1068 O O . ALA A 1 142 ? 22.109 12.805 3.684 1 97.31 142 ALA A O 1
ATOM 1069 N N . ALA A 1 143 ? 21.125 14.75 3.279 1 97.88 143 ALA A N 1
ATOM 1070 C CA . ALA A 1 143 ? 22.328 15.562 3.447 1 97.88 143 ALA A CA 1
ATOM 1071 C C . ALA A 1 143 ? 22.844 15.492 4.883 1 97.88 143 ALA A C 1
ATOM 1073 O O . ALA A 1 143 ? 24.047 15.398 5.109 1 97.88 143 ALA A O 1
ATOM 1074 N N . GLU A 1 144 ? 21.922 15.469 5.762 1 97.81 144 GLU A N 1
ATOM 1075 C CA . GLU A 1 144 ? 22.312 15.594 7.164 1 97.81 144 GLU A CA 1
ATOM 1076 C C . GLU A 1 144 ? 22.562 14.227 7.789 1 97.81 144 GLU A C 1
ATOM 1078 O O . GLU A 1 144 ? 23.406 14.094 8.68 1 97.81 144 GLU A O 1
ATOM 1083 N N . HIS A 1 145 ? 21.875 13.195 7.305 1 97.25 145 HIS A N 1
ATOM 1084 C CA . HIS A 1 145 ? 21.891 11.938 8.039 1 97.25 145 HIS A CA 1
ATOM 1085 C C . HIS A 1 145 ? 22.281 10.773 7.133 1 97.25 145 HIS A C 1
ATOM 1087 O O . HIS A 1 145 ? 22.422 9.641 7.598 1 97.25 145 HIS A O 1
ATOM 1093 N N . GLY A 1 14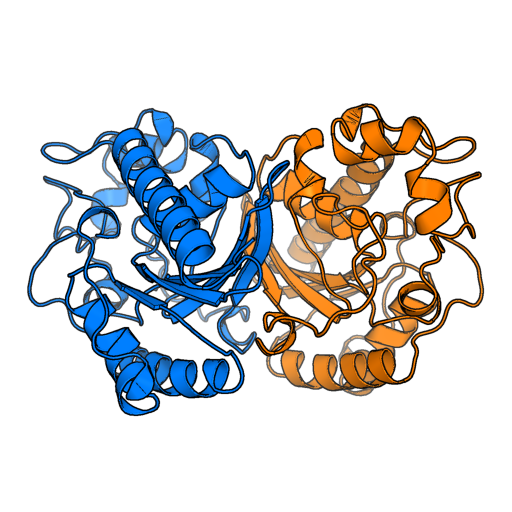6 ? 22.422 11.031 5.879 1 94.94 146 GLY A N 1
ATOM 1094 C CA . GLY A 1 146 ? 22.875 10.008 4.953 1 94.94 146 GLY A CA 1
ATOM 1095 C C . GLY A 1 146 ? 21.734 9.359 4.176 1 94.94 146 GLY A C 1
ATOM 1096 O O . GLY A 1 146 ? 20.562 9.562 4.496 1 94.94 146 GLY A O 1
ATOM 1097 N N . GLU A 1 147 ? 22.062 8.523 3.242 1 92.62 147 GLU A N 1
ATOM 1098 C CA . GLU A 1 147 ? 21.125 7.969 2.262 1 92.62 147 GLU A CA 1
ATOM 1099 C C . GLU A 1 147 ? 20.328 6.809 2.85 1 92.62 147 GLU A C 1
ATOM 1101 O O . GLU A 1 147 ? 19.312 6.402 2.291 1 92.62 147 GLU A O 1
ATOM 1106 N N . ASP A 1 148 ? 20.75 6.246 3.93 1 93.12 148 ASP A N 1
ATOM 1107 C CA . ASP A 1 148 ? 20.062 5.098 4.504 1 93.12 148 ASP A CA 1
ATOM 1108 C C . ASP A 1 148 ? 19.188 5.516 5.688 1 93.12 148 ASP A C 1
ATOM 1110 O O . ASP A 1 148 ? 18.656 4.664 6.402 1 93.12 148 ASP A O 1
ATOM 1114 N N . ALA A 1 149 ? 19.031 6.801 5.852 1 96.88 149 ALA A N 1
ATOM 1115 C CA . ALA A 1 149 ? 18.281 7.32 6.992 1 96.88 149 ALA A CA 1
ATOM 1116 C C . ALA A 1 149 ? 16.797 7.008 6.867 1 96.88 149 ALA A C 1
ATOM 1118 O O . ALA A 1 149 ? 16.281 6.797 5.758 1 96.88 149 ALA A O 1
ATOM 1119 N N . VAL A 1 150 ? 16.109 6.91 7.984 1 98.44 150 VAL A N 1
ATOM 1120 C CA . VAL A 1 150 ? 14.664 6.762 8.047 1 98.44 150 VAL A CA 1
ATOM 1121 C C . VAL A 1 150 ? 14.062 7.941 8.812 1 98.44 150 VAL A C 1
ATOM 1123 O O . VAL A 1 150 ? 14.57 8.336 9.859 1 98.44 150 VAL A O 1
ATOM 1126 N N . TRP A 1 151 ? 13 8.516 8.281 1 98.75 151 TRP A N 1
ATOM 1127 C CA . TRP A 1 151 ? 12.367 9.648 8.953 1 98.75 151 TRP A CA 1
ATOM 1128 C C . TRP A 1 151 ? 10.852 9.594 8.805 1 98.75 151 TRP A C 1
ATOM 1130 O O . TRP A 1 151 ? 10.328 8.828 7.984 1 98.75 151 TRP A O 1
ATOM 1140 N N . ILE A 1 152 ? 10.141 10.344 9.68 1 98.88 152 ILE A N 1
ATOM 1141 C CA . ILE A 1 152 ? 8.688 10.281 9.75 1 98.88 152 ILE A CA 1
ATOM 1142 C C . ILE A 1 152 ? 8.094 11.641 9.391 1 98.88 152 ILE A C 1
ATOM 1144 O O . ILE A 1 152 ? 8.609 12.68 9.797 1 98.88 152 ILE A O 1
ATOM 1148 N N . ALA A 1 153 ? 7.07 11.617 8.617 1 98.94 153 ALA A N 1
ATOM 1149 C CA . ALA A 1 153 ? 6.156 12.742 8.438 1 98.94 153 ALA A CA 1
ATOM 1150 C C . ALA A 1 153 ? 4.738 12.367 8.859 1 98.94 153 ALA A C 1
ATOM 1152 O O . ALA A 1 153 ? 4.117 11.492 8.258 1 98.94 153 ALA A O 1
ATOM 1153 N N . CYS A 1 154 ? 4.25 12.977 9.906 1 98.94 154 CYS A N 1
ATOM 1154 C CA . CYS A 1 154 ? 2.887 12.75 10.375 1 98.94 154 CYS A CA 1
ATOM 1155 C C . CYS A 1 154 ? 1.932 13.773 9.773 1 98.94 154 CYS A C 1
ATOM 1157 O O . CYS A 1 154 ? 2.152 14.977 9.891 1 98.94 154 CYS A O 1
ATOM 1159 N N . SER A 1 155 ? 0.894 13.273 9.133 1 98.81 155 SER A N 1
ATOM 1160 C CA . SER A 1 155 ? 0.028 14.156 8.352 1 98.81 155 SER A CA 1
ATOM 1161 C C . SER A 1 155 ? -1.39 13.594 8.266 1 98.81 155 SER A C 1
ATOM 1163 O O . SER A 1 155 ? -1.919 13.078 9.25 1 98.81 155 SER A O 1
ATOM 1165 N N . HIS A 1 156 ? -2.064 13.828 7.152 1 98.56 156 HIS A N 1
ATOM 1166 C CA . HIS A 1 156 ? -3.494 13.578 7.004 1 98.56 156 HIS A CA 1
ATOM 1167 C C . HIS A 1 156 ? -3.779 12.734 5.766 1 98.56 156 HIS A C 1
ATOM 1169 O O . HIS A 1 156 ? -2.883 12.492 4.953 1 98.56 156 HIS A O 1
ATOM 1175 N N . GLY A 1 157 ? -5.016 12.242 5.68 1 97.56 157 GLY A N 1
ATOM 1176 C CA . GLY A 1 157 ? -5.406 11.281 4.66 1 97.56 157 GLY A CA 1
ATOM 1177 C C . GLY A 1 157 ? -5.137 11.773 3.248 1 97.56 157 GLY A C 1
ATOM 1178 O O . GLY A 1 157 ? -4.328 11.188 2.525 1 97.56 157 GLY A O 1
ATOM 1179 N N . ASP A 1 158 ? -5.766 12.914 2.85 1 97.5 158 ASP A N 1
ATOM 1180 C CA . ASP A 1 158 ? -5.645 13.406 1.481 1 97.5 158 ASP A CA 1
ATOM 1181 C C . ASP A 1 158 ? -4.207 13.805 1.169 1 97.5 158 ASP A C 1
ATOM 1183 O O . ASP A 1 158 ? -3.746 13.664 0.035 1 97.5 158 ASP A O 1
ATOM 1187 N N . VAL A 1 159 ? -3.531 14.297 2.166 1 98.44 159 VAL A N 1
ATOM 1188 C CA . VAL A 1 159 ? -2.131 14.68 2.006 1 98.44 159 VAL A CA 1
ATOM 1189 C C . VAL A 1 159 ? -1.297 13.445 1.663 1 98.44 159 VAL A C 1
ATOM 1191 O O . VAL A 1 159 ? -0.544 13.453 0.686 1 98.44 159 VAL A O 1
ATOM 1194 N N . ILE A 1 160 ? -1.477 12.391 2.408 1 98.81 160 ILE A N 1
ATOM 1195 C CA . ILE A 1 160 ? -0.706 11.164 2.211 1 98.81 160 ILE A CA 1
ATOM 1196 C C . ILE A 1 160 ? -1.079 10.531 0.875 1 98.81 160 ILE A C 1
ATOM 1198 O O . ILE A 1 160 ? -0.206 10.078 0.13 1 98.81 160 ILE A O 1
ATOM 1202 N N . LYS A 1 161 ? -2.359 10.531 0.52 1 98.62 161 LYS A N 1
ATOM 1203 C CA . LYS A 1 161 ? -2.781 10.016 -0.78 1 98.62 161 LYS A CA 1
ATOM 1204 C C . LYS A 1 161 ? -2.064 10.742 -1.917 1 98.62 161 LYS A C 1
ATOM 1206 O O . LYS A 1 161 ? -1.621 10.109 -2.879 1 98.62 161 LYS A O 1
ATOM 1211 N N . ALA A 1 162 ? -1.949 12.047 -1.771 1 98.69 162 ALA A N 1
ATOM 1212 C CA . ALA A 1 162 ? -1.322 12.852 -2.82 1 98.69 162 ALA A CA 1
ATOM 1213 C C . ALA A 1 162 ? 0.16 12.508 -2.955 1 98.69 162 ALA A C 1
ATOM 1215 O O . ALA A 1 162 ? 0.675 12.383 -4.07 1 98.69 162 ALA A O 1
ATOM 1216 N N . VAL A 1 163 ? 0.818 12.375 -1.852 1 98.88 163 VAL A N 1
ATOM 1217 C CA . VAL A 1 163 ? 2.24 12.047 -1.869 1 98.88 163 VAL A CA 1
ATOM 1218 C C . VAL A 1 163 ? 2.445 10.656 -2.475 1 98.88 163 VAL A C 1
ATOM 1220 O O . VAL A 1 163 ? 3.346 10.461 -3.293 1 98.88 163 VAL A O 1
ATOM 1223 N N . VAL A 1 164 ? 1.598 9.727 -2.115 1 98.88 164 VAL A N 1
ATOM 1224 C CA . VAL A 1 164 ? 1.689 8.359 -2.631 1 98.88 164 VAL A CA 1
ATOM 1225 C C . VAL A 1 164 ? 1.428 8.359 -4.137 1 98.88 164 VAL A C 1
ATOM 1227 O O . VAL A 1 164 ? 2.137 7.691 -4.895 1 98.88 164 VAL A O 1
ATOM 1230 N N . ALA A 1 165 ? 0.415 9.117 -4.551 1 98.81 165 ALA A N 1
ATOM 1231 C CA . ALA A 1 165 ? 0.113 9.203 -5.977 1 98.81 165 ALA A CA 1
ATOM 1232 C C . ALA A 1 165 ? 1.318 9.711 -6.762 1 98.81 165 ALA A C 1
ATOM 1234 O O . ALA A 1 165 ? 1.666 9.156 -7.809 1 98.81 165 ALA A O 1
ATOM 1235 N N . ASP A 1 166 ? 1.91 10.719 -6.242 1 98.75 166 ASP A N 1
ATOM 1236 C CA . ASP A 1 166 ? 3.096 11.266 -6.895 1 98.75 166 ASP A CA 1
ATOM 1237 C C . ASP A 1 166 ? 4.215 10.227 -6.961 1 98.75 166 ASP A C 1
ATOM 1239 O O . ASP A 1 166 ? 4.836 10.047 -8.008 1 98.75 166 ASP A O 1
ATOM 1243 N N . ALA A 1 167 ? 4.449 9.547 -5.84 1 98.75 167 ALA A N 1
ATOM 1244 C CA . ALA A 1 167 ? 5.52 8.555 -5.766 1 98.75 167 ALA A CA 1
ATOM 1245 C C . ALA A 1 167 ? 5.293 7.426 -6.766 1 98.75 167 ALA A C 1
ATOM 1247 O O . ALA A 1 167 ? 6.25 6.883 -7.324 1 98.75 167 ALA A O 1
ATOM 1248 N N . LEU A 1 168 ? 4.078 7.102 -7.031 1 98.69 168 LEU A N 1
ATOM 1249 C CA . LEU A 1 168 ? 3.734 5.996 -7.922 1 98.69 168 LEU A CA 1
ATOM 1250 C C . LEU A 1 168 ? 3.705 6.457 -9.375 1 98.69 168 LEU A C 1
ATOM 1252 O O . LEU A 1 168 ? 3.648 5.633 -10.289 1 98.69 168 LEU A O 1
ATOM 1256 N N . GLY A 1 169 ? 3.738 7.715 -9.617 1 98.19 169 GLY A N 1
ATOM 1257 C CA . GLY A 1 169 ? 3.498 8.242 -10.953 1 98.19 169 GLY A CA 1
ATOM 1258 C C . GLY A 1 169 ? 2.045 8.156 -11.375 1 98.19 169 GLY A C 1
ATOM 1259 O O . GLY A 1 169 ? 1.745 8 -12.562 1 98.19 169 GLY A O 1
ATOM 1260 N N . LEU A 1 170 ? 1.204 8.141 -10.484 1 98.44 170 LEU A N 1
ATOM 1261 C CA . LEU A 1 170 ? -0.242 8.055 -10.664 1 98.44 170 LEU A CA 1
ATOM 1262 C C . LEU A 1 170 ? -0.839 9.438 -10.922 1 98.44 170 LEU A C 1
ATOM 1264 O O . LEU A 1 170 ? -0.534 10.398 -10.211 1 98.44 170 LEU A O 1
ATOM 1268 N N . HIS A 1 171 ? -1.644 9.539 -11.984 1 98.31 171 HIS A N 1
ATOM 1269 C CA . HIS A 1 171 ? -2.348 10.797 -12.188 1 98.31 171 HIS A CA 1
ATOM 1270 C C . HIS A 1 171 ? -3.219 11.148 -10.984 1 98.31 171 HIS A C 1
ATOM 1272 O O . HIS A 1 171 ? -3.885 10.273 -10.422 1 98.31 171 HIS A O 1
ATOM 1278 N N . LEU A 1 172 ? -3.293 12.391 -10.641 1 98.38 172 LEU A N 1
ATOM 1279 C CA . LEU A 1 172 ? -3.988 12.852 -9.445 1 98.38 172 LEU A CA 1
ATOM 1280 C C . LEU A 1 172 ? -5.461 12.461 -9.484 1 98.38 172 LEU A C 1
ATOM 1282 O O . LEU A 1 172 ? -6.078 12.242 -8.438 1 98.38 172 LEU A O 1
ATOM 1286 N N . ASP A 1 173 ? -6.066 12.242 -10.609 1 98.06 173 ASP A N 1
ATOM 1287 C CA . ASP A 1 173 ? -7.469 11.867 -10.766 1 98.06 173 ASP A CA 1
ATOM 1288 C C . ASP A 1 173 ? -7.734 10.492 -10.164 1 98.06 173 ASP A C 1
ATOM 1290 O O . ASP A 1 173 ? -8.891 10.109 -9.953 1 98.06 173 ASP A O 1
ATOM 1294 N N . HIS A 1 174 ? -6.691 9.727 -9.875 1 97.81 174 HIS A N 1
ATOM 1295 C CA . HIS A 1 174 ? -6.875 8.359 -9.398 1 97.81 174 HIS A CA 1
ATOM 1296 C C . HIS A 1 174 ? -6.488 8.234 -7.93 1 97.81 174 HIS A C 1
ATOM 1298 O O . HIS A 1 174 ? -6.535 7.141 -7.363 1 97.81 174 HIS A O 1
ATOM 1304 N N . PHE A 1 175 ? -6.117 9.391 -7.219 1 97.5 175 PHE A N 1
ATOM 1305 C CA . PHE A 1 175 ? -5.547 9.273 -5.883 1 97.5 175 PHE A CA 1
ATOM 1306 C C . PHE A 1 175 ? -6.602 8.828 -4.879 1 97.5 175 PHE A C 1
ATOM 1308 O O . PHE A 1 175 ? -6.27 8.328 -3.803 1 97.5 175 PHE A O 1
ATOM 1315 N N . GLN A 1 176 ? -7.926 8.961 -5.344 1 97.25 176 GLN A N 1
ATOM 1316 C CA . GLN A 1 176 ? -8.984 8.516 -4.445 1 97.25 176 GLN A CA 1
ATOM 1317 C C . GLN A 1 176 ? -9 6.988 -4.336 1 97.25 176 GLN A C 1
ATOM 1319 O O . GLN A 1 176 ? -9.664 6.434 -3.455 1 97.25 176 GLN A O 1
ATOM 1324 N N . ARG A 1 177 ? -8.336 6.25 -5.188 1 97.75 177 ARG A N 1
ATOM 1325 C CA . ARG A 1 177 ? -8.266 4.797 -5.133 1 97.75 177 ARG A CA 1
ATOM 1326 C C . ARG A 1 177 ? -7.375 4.332 -3.984 1 97.75 177 ARG A C 1
ATOM 1328 O O . ARG A 1 177 ? -7.375 3.152 -3.627 1 97.75 177 ARG A O 1
ATOM 1335 N N . ILE A 1 178 ? -6.57 5.223 -3.396 1 9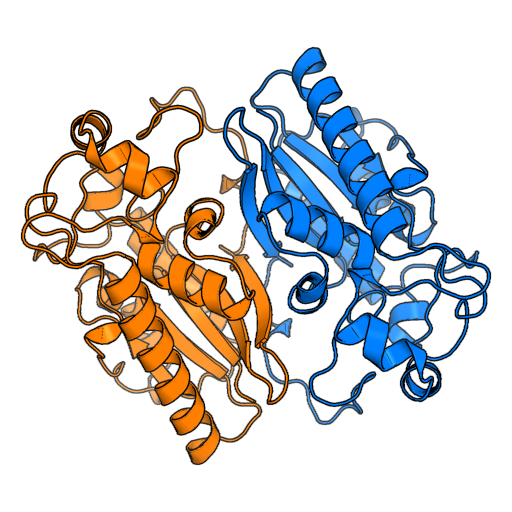8.19 178 ILE A N 1
ATOM 1336 C CA . ILE A 1 178 ? -5.66 4.945 -2.291 1 98.19 178 ILE A CA 1
ATOM 1337 C C . ILE A 1 178 ? -6.387 5.141 -0.963 1 98.19 178 ILE A C 1
ATOM 1339 O O . ILE A 1 178 ? -6.988 6.191 -0.726 1 98.19 178 ILE A O 1
ATOM 1343 N N . SER A 1 179 ? -6.359 4.109 -0.122 1 95.69 179 SER A N 1
ATOM 1344 C CA . SER A 1 179 ? -6.934 4.23 1.215 1 95.69 179 SER A CA 1
ATOM 1345 C C . SER A 1 179 ? -5.848 4.422 2.268 1 95.69 179 SER A C 1
ATOM 1347 O O . SER A 1 179 ? -4.785 3.801 2.193 1 95.69 179 SER A O 1
ATOM 1349 N N . VAL A 1 180 ? -6.098 5.293 3.162 1 96.06 180 VAL A N 1
ATOM 1350 C CA . VAL A 1 180 ? -5.191 5.586 4.27 1 96.06 180 VAL A CA 1
ATOM 1351 C C . VAL A 1 180 ? -5.973 5.609 5.582 1 96.06 180 VAL A C 1
ATOM 1353 O O . VAL A 1 180 ? -6.703 6.562 5.859 1 96.06 180 VAL A O 1
ATOM 1356 N N . GLU A 1 181 ? -5.801 4.59 6.41 1 95.56 181 GLU A N 1
ATOM 1357 C CA . GLU A 1 181 ? -6.512 4.473 7.68 1 95.56 181 GLU A CA 1
ATOM 1358 C C . GLU A 1 181 ? -5.832 5.293 8.773 1 95.56 181 GLU A C 1
ATOM 1360 O O . GLU A 1 181 ? -4.633 5.578 8.688 1 95.56 181 GLU A O 1
ATOM 1365 N N . PRO A 1 182 ? -6.617 5.684 9.805 1 97.25 182 PRO A N 1
ATOM 1366 C CA . PRO A 1 182 ? -6 6.391 10.922 1 97.25 182 PRO A CA 1
ATOM 1367 C C . PRO A 1 182 ? -4.832 5.621 11.539 1 97.25 182 PRO A C 1
ATOM 1369 O O . PRO A 1 182 ? -4.91 4.398 11.695 1 97.25 182 PRO A O 1
ATOM 1372 N N . CYS A 1 183 ? -3.824 6.348 11.734 1 98.31 183 CYS A N 1
ATOM 1373 C CA . CYS A 1 183 ? -2.605 5.887 12.391 1 98.31 183 CYS A CA 1
ATOM 1374 C C . CYS A 1 183 ? -1.911 4.816 11.562 1 98.31 183 CYS A C 1
ATOM 1376 O O . CYS A 1 183 ? -1.213 3.957 12.102 1 98.31 183 CYS A O 1
ATOM 1378 N N . SER A 1 184 ? -2.143 4.711 10.312 1 98.19 184 SER A N 1
ATOM 1379 C CA . SER A 1 184 ? -1.444 3.789 9.422 1 98.19 184 SER A CA 1
ATOM 1380 C C . SER A 1 184 ? -0.08 4.34 9.023 1 98.19 184 SER A C 1
ATOM 1382 O O . SER A 1 184 ? 0.161 5.543 9.109 1 98.19 184 SER A O 1
ATOM 1384 N N . VAL A 1 185 ? 0.804 3.461 8.633 1 98.81 185 VAL A N 1
ATOM 1385 C CA . VAL A 1 185 ? 2.145 3.801 8.164 1 98.81 185 VAL A CA 1
ATOM 1386 C C . VAL A 1 185 ? 2.273 3.473 6.68 1 98.81 185 VAL A C 1
ATOM 1388 O O . VAL A 1 185 ? 1.949 2.361 6.254 1 98.81 185 VAL A O 1
ATOM 1391 N N . THR A 1 186 ? 2.637 4.41 5.871 1 98.81 186 THR A N 1
ATOM 1392 C CA . THR A 1 186 ? 3.033 4.266 4.473 1 98.81 186 THR A CA 1
ATOM 1393 C C . THR A 1 186 ? 4.512 4.602 4.293 1 98.81 186 THR A C 1
ATOM 1395 O O . THR A 1 186 ? 4.988 5.621 4.797 1 98.81 186 THR A O 1
ATOM 1398 N N . ALA A 1 187 ? 5.25 3.736 3.623 1 98.81 187 ALA A N 1
ATOM 1399 C CA . ALA A 1 187 ? 6.695 3.898 3.492 1 98.81 187 ALA A CA 1
ATOM 1400 C C . ALA A 1 187 ? 7.098 4.082 2.033 1 98.81 187 ALA A C 1
ATOM 1402 O O . ALA A 1 187 ? 6.684 3.307 1.167 1 98.81 187 ALA A O 1
ATOM 1403 N N . ILE A 1 188 ? 7.883 5.109 1.792 1 98.69 188 ILE A N 1
ATOM 1404 C CA . ILE A 1 188 ? 8.383 5.43 0.459 1 98.69 188 ILE A CA 1
ATOM 1405 C C . ILE A 1 188 ? 9.898 5.598 0.505 1 98.69 188 ILE A C 1
ATOM 1407 O O . ILE A 1 188 ? 10.43 6.293 1.378 1 98.69 188 ILE A O 1
ATOM 1411 N N . ARG A 1 189 ? 10.602 4.945 -0.331 1 97.25 189 ARG A N 1
ATOM 1412 C CA . ARG A 1 189 ? 12.031 5.164 -0.531 1 97.25 189 ARG A CA 1
ATOM 1413 C C . ARG A 1 189 ? 12.289 5.891 -1.847 1 97.25 189 ARG A C 1
ATOM 1415 O O . ARG A 1 189 ? 11.93 5.391 -2.918 1 97.25 189 ARG A O 1
ATOM 1422 N N . TYR A 1 190 ? 12.875 7.047 -1.8 1 93.88 190 TYR A N 1
ATOM 1423 C CA . TYR A 1 190 ? 13.219 7.805 -2.996 1 93.88 190 TYR A CA 1
ATOM 1424 C C . TYR A 1 190 ? 14.625 7.453 -3.482 1 93.88 190 TYR A C 1
ATOM 1426 O O . TYR A 1 190 ? 15.57 7.414 -2.693 1 93.88 190 TYR A O 1
ATOM 1434 N N . THR A 1 191 ? 14.727 7.094 -4.691 1 92.25 191 THR A N 1
ATOM 1435 C CA . THR A 1 191 ? 16.016 6.891 -5.34 1 92.25 191 THR A CA 1
ATOM 1436 C C . THR A 1 191 ? 16.219 7.891 -6.477 1 92.25 191 THR A C 1
ATOM 1438 O O . THR A 1 191 ? 15.281 8.617 -6.84 1 92.25 191 THR A O 1
ATOM 1441 N N . PRO A 1 192 ? 17.422 8 -7.008 1 88.25 192 PRO A N 1
ATOM 1442 C CA . PRO A 1 192 ? 17.656 8.953 -8.094 1 88.25 192 PRO A CA 1
ATOM 1443 C C . PRO A 1 192 ? 16.781 8.672 -9.32 1 88.25 192 PRO A C 1
ATOM 1445 O O . PRO A 1 192 ? 16.375 9.609 -10.016 1 88.25 192 PRO A O 1
ATOM 1448 N N . GLN A 1 193 ? 16.359 7.418 -9.508 1 89.31 193 GLN A N 1
ATOM 1449 C CA . GLN A 1 193 ? 15.672 7.055 -10.734 1 89.31 193 GLN A CA 1
ATOM 1450 C C . GLN A 1 193 ? 14.164 7.027 -10.531 1 89.31 193 GLN A C 1
ATOM 1452 O O . GLN A 1 193 ? 13.398 7.391 -11.43 1 89.31 193 GLN A O 1
ATOM 1457 N N . ARG A 1 194 ? 13.773 6.504 -9.367 1 93.69 194 ARG A N 1
ATOM 1458 C CA . ARG A 1 194 ? 12.344 6.43 -9.07 1 93.69 194 ARG A CA 1
ATOM 1459 C C . ARG A 1 194 ? 12.102 6.211 -7.582 1 93.69 194 ARG A C 1
ATOM 1461 O O . ARG A 1 194 ? 12.984 5.746 -6.867 1 93.69 194 ARG A O 1
ATOM 1468 N N . PRO A 1 195 ? 10.922 6.621 -7.176 1 96.38 195 PRO A N 1
ATOM 1469 C CA . PRO A 1 195 ? 10.516 6.219 -5.824 1 96.38 195 PRO A CA 1
ATOM 1470 C C . PRO A 1 195 ? 10.008 4.781 -5.77 1 96.38 195 PRO A C 1
ATOM 1472 O O . PRO A 1 195 ? 9.531 4.25 -6.773 1 96.38 195 PRO A O 1
ATOM 1475 N N . PHE A 1 196 ? 10.141 4.16 -4.656 1 96.88 196 PHE A N 1
ATOM 1476 C CA . PHE A 1 196 ? 9.523 2.873 -4.355 1 96.88 196 PHE A CA 1
ATOM 1477 C C . PHE A 1 196 ? 8.539 3.004 -3.197 1 96.88 196 PHE A C 1
ATOM 1479 O O . PHE A 1 196 ? 8.898 3.486 -2.121 1 96.88 196 PHE A O 1
ATOM 1486 N N . VAL A 1 197 ? 7.297 2.664 -3.459 1 98.62 197 VAL A N 1
ATOM 1487 C CA . VAL A 1 197 ? 6.352 2.527 -2.357 1 98.62 197 VAL A CA 1
ATOM 1488 C C . VAL A 1 197 ? 6.48 1.139 -1.734 1 98.62 197 VAL A C 1
ATOM 1490 O O . VAL A 1 197 ? 6.086 0.14 -2.34 1 98.62 197 VAL A O 1
ATOM 1493 N N . LEU A 1 198 ? 6.957 1.106 -0.478 1 97.62 198 LEU A N 1
ATOM 1494 C CA . LEU A 1 198 ? 7.332 -0.133 0.194 1 97.62 198 LEU A CA 1
ATOM 1495 C C . LEU A 1 198 ? 6.152 -0.705 0.977 1 97.62 198 LEU A C 1
ATOM 1497 O O . LEU A 1 198 ? 6.039 -1.923 1.134 1 97.62 198 LEU A O 1
ATOM 1501 N N . ARG A 1 199 ? 5.414 0.177 1.483 1 98.31 199 ARG A N 1
ATOM 1502 C CA . ARG A 1 199 ? 4.262 -0.109 2.33 1 98.31 199 ARG A CA 1
ATOM 1503 C C . ARG A 1 199 ? 3.174 0.944 2.148 1 98.31 199 ARG A C 1
ATOM 1505 O O . ARG A 1 199 ? 3.471 2.121 1.931 1 98.31 199 ARG A O 1
ATOM 1512 N N . MET A 1 200 ? 1.965 0.489 2.205 1 98.38 200 MET A N 1
ATOM 1513 C CA . MET A 1 200 ? 0.86 1.442 2.16 1 98.38 200 MET A CA 1
ATOM 1514 C C . MET A 1 200 ? -0.254 1.03 3.117 1 98.38 200 MET A C 1
ATOM 1516 O O . MET A 1 200 ? -0.747 -0.097 3.055 1 98.38 200 MET A O 1
ATOM 1520 N N . GLY A 1 201 ? -0.609 1.931 4.047 1 97.81 201 GLY A N 1
ATOM 1521 C CA . GLY A 1 201 ? -1.783 1.746 4.887 1 97.81 201 GLY A CA 1
ATOM 1522 C C . GLY A 1 201 ? -1.587 0.696 5.965 1 97.81 201 GLY A C 1
ATOM 1523 O O . GLY A 1 201 ? -2.549 0.062 6.402 1 97.81 201 GLY A O 1
ATOM 1524 N N . ASP A 1 202 ? -0.344 0.466 6.422 1 98.06 202 ASP A N 1
ATOM 1525 C CA . ASP A 1 202 ? -0.028 -0.557 7.414 1 98.06 202 ASP A CA 1
ATOM 1526 C C . ASP A 1 202 ? -0.458 -0.117 8.812 1 98.06 202 ASP A C 1
ATOM 1528 O O . ASP A 1 202 ? 0.025 0.894 9.328 1 98.06 202 ASP A O 1
ATOM 1532 N N . THR A 1 203 ? -1.358 -0.901 9.477 1 96.94 203 THR A N 1
ATOM 1533 C CA . THR A 1 203 ? -1.842 -0.546 10.805 1 96.94 203 THR A CA 1
ATOM 1534 C C . THR A 1 203 ? -1.333 -1.536 11.852 1 96.94 203 THR A C 1
ATOM 1536 O O . THR A 1 203 ? -1.723 -1.472 13.016 1 96.94 203 THR A O 1
ATOM 1539 N N . GLY A 1 204 ? -0.528 -2.52 11.438 1 95.81 204 GLY A N 1
ATOM 1540 C CA . GLY A 1 204 ? 0.018 -3.5 12.359 1 95.81 204 GLY A CA 1
ATOM 1541 C C . GLY A 1 204 ? -0.844 -4.742 12.492 1 95.81 204 GLY A C 1
ATOM 1542 O O . GLY A 1 204 ? -0.396 -5.762 13.016 1 95.81 204 GLY A O 1
ATOM 1543 N N . ASP A 1 205 ? -2.035 -4.707 12.008 1 94.62 205 ASP A N 1
ATOM 1544 C CA . ASP A 1 205 ? -2.922 -5.867 11.992 1 94.62 205 ASP A CA 1
ATOM 1545 C C . ASP A 1 205 ? -3.889 -5.805 10.812 1 94.62 205 ASP A C 1
ATOM 1547 O O . ASP A 1 205 ? -3.957 -4.793 10.109 1 94.62 205 ASP A O 1
ATOM 1551 N N . LEU A 1 206 ? -4.609 -6.887 10.578 1 96.94 206 LEU A N 1
ATOM 1552 C CA . LEU A 1 206 ? -5.461 -6.984 9.391 1 96.94 206 LEU A CA 1
ATOM 1553 C C . LEU A 1 206 ? -6.934 -6.965 9.773 1 96.94 206 LEU A C 1
ATOM 1555 O O . LEU A 1 206 ? -7.805 -7.176 8.93 1 96.94 206 LEU A O 1
ATOM 1559 N N . ALA A 1 207 ? -7.266 -6.641 11.023 1 92.94 207 ALA A N 1
ATOM 1560 C CA . ALA A 1 207 ? -8.617 -6.785 11.547 1 92.94 207 ALA A CA 1
ATOM 1561 C C . ALA A 1 207 ? -9.586 -5.844 10.836 1 92.94 207 ALA A C 1
ATOM 1563 O O . ALA A 1 207 ? -10.758 -6.176 10.641 1 92.94 207 ALA A O 1
ATOM 1564 N N . SER A 1 208 ? -9.055 -4.742 10.445 1 90.75 208 SER A N 1
ATOM 1565 C CA . SER A 1 208 ? -9.922 -3.732 9.844 1 90.75 208 SER A CA 1
ATOM 1566 C C . SER A 1 208 ? -10.406 -4.172 8.461 1 90.75 208 SER A C 1
ATOM 1568 O O . SER A 1 208 ? -11.328 -3.57 7.902 1 90.75 208 SER A O 1
ATOM 1570 N N . LEU A 1 209 ? -9.836 -5.199 7.902 1 94.12 209 LEU A N 1
ATOM 1571 C CA . LEU A 1 209 ? -10.211 -5.688 6.578 1 94.12 209 LEU A CA 1
ATOM 1572 C C . LEU A 1 209 ? -11.43 -6.598 6.66 1 94.12 209 LEU A C 1
ATOM 1574 O O . LEU A 1 209 ? -12.031 -6.934 5.637 1 94.12 209 LEU A O 1
ATOM 1578 N N . ALA A 1 210 ? -11.75 -7.008 7.855 1 92.56 210 ALA A N 1
ATOM 1579 C CA . ALA A 1 210 ? -12.969 -7.789 8.047 1 92.56 210 ALA A CA 1
ATOM 1580 C C . ALA A 1 210 ? -14.211 -6.938 7.801 1 92.56 210 ALA A C 1
ATOM 1582 O O . ALA A 1 210 ? -14.227 -5.746 8.117 1 92.56 210 ALA A O 1
ATOM 1583 N N . PRO A 1 211 ? -15.133 -7.543 7.18 1 87.25 211 PRO A N 1
ATOM 1584 C CA . PRO A 1 211 ? -16.375 -6.789 6.961 1 87.25 211 PRO A CA 1
ATOM 1585 C C . PRO A 1 211 ? -16.953 -6.234 8.258 1 87.25 211 PRO A C 1
ATOM 1587 O O . PRO A 1 211 ? -16.891 -6.887 9.305 1 87.25 211 PRO A O 1
ATOM 1590 N N . LYS A 1 212 ? -17.234 -4.969 8.094 1 73.25 212 LYS A N 1
ATOM 1591 C CA . LYS A 1 212 ? -17.859 -4.344 9.258 1 73.25 212 LYS A CA 1
ATOM 1592 C C . LYS A 1 212 ? -19.375 -4.523 9.234 1 73.25 212 LYS A C 1
ATOM 1594 O O . LYS A 1 212 ? -19.984 -4.5 8.164 1 73.25 212 LYS A O 1
ATOM 1599 N N . PRO A 1 213 ? -19.797 -4.859 10.383 1 60.97 213 PRO A N 1
ATOM 1600 C CA . PRO A 1 213 ? -21.25 -4.93 10.43 1 60.97 213 PRO A CA 1
ATOM 1601 C C . PRO A 1 213 ? -21.922 -3.666 9.891 1 60.97 213 PRO A C 1
ATOM 1603 O O . PRO A 1 213 ? -21.281 -2.611 9.82 1 60.97 213 PRO A O 1
ATOM 1606 N N . HIS A 1 214 ? -23.203 -3.701 9.328 1 53.16 214 HIS A N 1
ATOM 1607 C CA . HIS A 1 214 ? -24.125 -2.82 8.625 1 53.16 214 HIS A CA 1
ATOM 1608 C C . HIS A 1 214 ? -24 -1.381 9.109 1 53.16 214 HIS A C 1
ATOM 1610 O O . HIS A 1 214 ? -24.719 -0.954 10.008 1 53.16 214 HIS A O 1
ATOM 1616 N N . ALA A 1 215 ? -22.859 -0.938 9.477 1 48.09 215 ALA A N 1
ATOM 1617 C CA . ALA A 1 215 ? -22.969 0.476 9.828 1 48.09 215 ALA A CA 1
ATOM 1618 C C . ALA A 1 215 ? -23.109 1.346 8.586 1 48.09 215 ALA A C 1
ATOM 1620 O O . ALA A 1 215 ? -22.672 0.965 7.5 1 48.09 215 ALA A O 1
ATOM 1621 N N . ALA A 1 216 ? -23.953 2.309 8.547 1 47.81 216 ALA A N 1
ATOM 1622 C CA . ALA A 1 216 ? -24.25 3.299 7.512 1 47.81 216 ALA A CA 1
ATOM 1623 C C . ALA A 1 216 ? -22.969 3.908 6.953 1 47.81 216 ALA A C 1
ATOM 1625 O O . ALA A 1 216 ? -22.141 4.41 7.707 1 47.81 216 ALA A O 1
ATOM 1626 N N . PRO A 1 217 ? -22.656 3.607 5.637 1 55.31 217 PRO A N 1
ATOM 1627 C CA . PRO A 1 217 ? -21.422 4.156 5.078 1 55.31 217 PRO A CA 1
ATOM 1628 C C . PRO A 1 217 ? -21.375 5.684 5.129 1 55.31 217 PRO A C 1
ATOM 1630 O O . PRO A 1 217 ? -22.406 6.34 5.027 1 55.31 217 PRO A O 1
ATOM 1633 N N . ALA A 1 218 ? -20.281 6.293 5.582 1 52.41 218 ALA A N 1
ATOM 1634 C CA . ALA A 1 218 ? -20.078 7.738 5.586 1 52.41 218 ALA A CA 1
ATOM 1635 C C . ALA A 1 218 ? -20.188 8.312 4.176 1 52.41 218 ALA A C 1
ATOM 1637 O O . ALA A 1 218 ? -20.438 9.508 4 1 52.41 218 ALA A O 1
ATOM 1638 N N . ALA A 1 219 ? -19.984 7.543 3.182 1 65 219 ALA A N 1
ATOM 1639 C CA . ALA A 1 219 ? -20.031 7.941 1.777 1 65 219 ALA A CA 1
ATOM 1640 C C . ALA A 1 219 ? -20.766 6.891 0.941 1 65 219 ALA A C 1
ATOM 1642 O O . ALA A 1 219 ? -20.891 5.734 1.352 1 65 219 ALA A O 1
ATOM 1643 N N . PRO A 1 220 ? -21.344 7.41 -0.195 1 67.44 220 PRO A N 1
ATOM 1644 C CA . PRO A 1 220 ? -21.953 6.426 -1.09 1 67.44 220 PRO A CA 1
ATOM 1645 C C . PRO A 1 220 ? -21.016 5.273 -1.434 1 67.44 220 PRO A C 1
ATOM 1647 O O . PRO A 1 220 ? -19.797 5.465 -1.485 1 67.44 220 PRO A O 1
ATOM 1650 N N . ALA A 1 221 ? -21.734 4.195 -1.646 1 67 221 ALA A N 1
ATOM 1651 C CA . ALA A 1 221 ? -21 2.998 -2.035 1 67 221 ALA A CA 1
ATOM 1652 C C . ALA A 1 221 ? -20.125 3.266 -3.256 1 67 221 ALA A C 1
ATOM 1654 O O . ALA A 1 221 ? -20.562 3.887 -4.223 1 67 221 ALA A O 1
ATOM 1655 N N . GLY A 1 222 ? -18.781 3.15 -3.113 1 77 222 GLY A N 1
ATOM 1656 C CA . GLY A 1 222 ? -17.891 3.334 -4.246 1 77 222 GLY A CA 1
ATOM 1657 C C . GLY A 1 222 ? -17.109 4.637 -4.191 1 77 222 GLY A C 1
ATOM 1658 O O . GLY A 1 222 ? -16.172 4.84 -4.961 1 77 222 GLY A O 1
ATOM 1659 N N . ASP A 1 223 ? -17.5 5.5 -3.383 1 80.5 223 ASP A N 1
ATOM 1660 C CA . ASP A 1 223 ? -16.766 6.754 -3.26 1 80.5 223 ASP A CA 1
ATOM 1661 C C . ASP A 1 223 ? -15.664 6.641 -2.207 1 80.5 223 ASP A C 1
ATOM 1663 O O . ASP A 1 223 ? -15.789 5.875 -1.25 1 80.5 223 ASP A O 1
ATOM 1667 N N . ALA A 1 224 ? -14.609 7.383 -2.432 1 81.94 224 ALA A N 1
ATOM 1668 C CA . ALA A 1 224 ? -13.555 7.527 -1.427 1 81.94 224 ALA A CA 1
ATOM 1669 C C . ALA A 1 224 ? -13.984 8.5 -0.33 1 81.94 224 ALA A C 1
ATOM 1671 O O . ALA A 1 224 ? -14.742 9.438 -0.583 1 81.94 224 ALA A O 1
ATOM 1672 N N . VAL A 1 225 ? -13.539 8.164 0.874 1 75.12 225 VAL A N 1
ATOM 1673 C CA . VAL A 1 225 ? -13.797 9.117 1.952 1 75.12 225 VAL A CA 1
ATOM 1674 C C . VAL A 1 225 ? -12.852 10.305 1.832 1 75.12 225 VAL A C 1
ATOM 1676 O O . VAL A 1 225 ? -11.633 10.156 1.996 1 75.12 225 VAL A O 1
ATOM 1679 N N . VAL A 1 226 ? -13.453 11.391 1.511 1 65.75 226 VAL A N 1
ATOM 1680 C CA . VAL A 1 226 ? -12.695 12.633 1.438 1 65.75 226 VAL A CA 1
ATOM 1681 C C . VAL A 1 226 ? -12.18 13.016 2.826 1 65.75 226 VAL A C 1
ATOM 1683 O O . VAL A 1 226 ? -12.93 12.969 3.805 1 65.75 226 VAL A O 1
ATOM 1686 N N . GLY 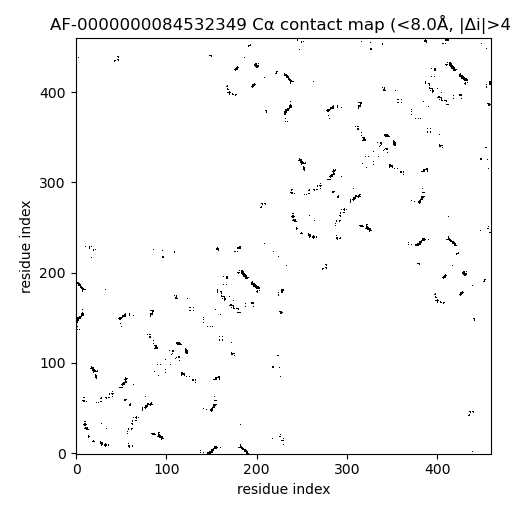A 1 227 ? -10.953 13.32 2.988 1 69.19 227 GLY A N 1
ATOM 1687 C CA . GLY A 1 227 ? -10.359 13.578 4.289 1 69.19 227 GLY A CA 1
ATOM 1688 C C . GLY A 1 227 ? -9.875 12.32 4.984 1 69.19 227 GLY A C 1
ATOM 1689 O O . GLY A 1 227 ? -9.258 12.391 6.051 1 69.19 227 GLY A O 1
ATOM 1690 N N . GLY A 1 228 ? -10.188 11.188 4.426 1 66.12 228 GLY A N 1
ATOM 1691 C CA . GLY A 1 228 ? -9.727 9.93 4.984 1 66.12 228 GLY A CA 1
ATOM 1692 C C . GLY A 1 228 ? -10.828 9.141 5.66 1 66.12 228 GLY A C 1
ATOM 1693 O O . GLY A 1 228 ? -11.898 9.68 5.953 1 66.12 228 GLY A O 1
ATOM 1694 N N . THR A 1 229 ? -10.656 7.77 5.793 1 58.03 229 THR A N 1
ATOM 1695 C CA . THR A 1 229 ? -11.648 6.852 6.34 1 58.03 229 THR A CA 1
ATOM 1696 C C . THR A 1 229 ? -11.625 6.879 7.863 1 58.03 229 THR A C 1
ATOM 1698 O O . THR A 1 229 ? -10.648 7.316 8.469 1 58.03 229 THR A O 1
ATOM 1701 N N . ALA A 1 230 ? -12.75 6.562 8.414 1 66.88 230 ALA A N 1
ATOM 1702 C CA . ALA A 1 230 ? -12.859 6.488 9.875 1 66.88 230 ALA A CA 1
ATOM 1703 C C . ALA A 1 230 ? -12.227 5.203 10.406 1 66.88 230 ALA A C 1
ATOM 1705 O O . ALA A 1 230 ? -12.211 4.18 9.711 1 66.88 230 ALA A O 1
ATOM 1706 N N . MET B 1 1 ? -19.156 -5.68 -2.402 1 85.69 1 MET B N 1
ATOM 1707 C CA . MET B 1 1 ? -18.016 -5.969 -3.262 1 85.69 1 MET B CA 1
ATOM 1708 C C . MET B 1 1 ? -16.859 -6.543 -2.455 1 85.69 1 MET B C 1
ATOM 1710 O O . MET B 1 1 ? -16.391 -5.918 -1.502 1 85.69 1 MET B O 1
ATOM 1714 N N . PRO B 1 2 ? -16.469 -7.691 -2.889 1 94.88 2 PRO B N 1
ATOM 1715 C CA . PRO B 1 2 ? -15.547 -8.477 -2.059 1 94.88 2 PRO B CA 1
ATOM 1716 C C . PRO B 1 2 ? -14.18 -7.809 -1.893 1 94.88 2 PRO B C 1
ATOM 1718 O O . PRO B 1 2 ? -13.828 -6.914 -2.664 1 94.88 2 PRO B O 1
ATOM 1721 N N . THR B 1 3 ? -13.586 -8.094 -0.842 1 97.81 3 THR B N 1
ATOM 1722 C CA . THR B 1 3 ? -12.203 -7.695 -0.595 1 97.81 3 THR B CA 1
ATOM 1723 C C . THR B 1 3 ? -11.25 -8.828 -0.956 1 97.81 3 THR B C 1
ATOM 1725 O O . THR B 1 3 ? -11.406 -9.953 -0.482 1 97.81 3 THR B O 1
ATOM 1728 N N . LEU B 1 4 ? -10.375 -8.523 -1.816 1 98.75 4 LEU B N 1
ATOM 1729 C CA . LEU B 1 4 ? -9.32 -9.438 -2.23 1 98.75 4 LEU B CA 1
ATOM 1730 C C . LEU B 1 4 ? -8.055 -9.227 -1.403 1 98.75 4 LEU B C 1
ATOM 1732 O O . LEU B 1 4 ? -7.562 -8.102 -1.299 1 98.75 4 LEU B O 1
ATOM 1736 N N . LEU B 1 5 ? -7.555 -10.25 -0.743 1 98.88 5 LEU B N 1
ATOM 1737 C CA . LEU B 1 5 ? -6.23 -10.258 -0.134 1 98.88 5 LEU B CA 1
ATOM 1738 C C . LEU B 1 5 ? -5.227 -10.977 -1.027 1 98.88 5 LEU B C 1
ATOM 1740 O O . LEU B 1 5 ? -5.305 -12.195 -1.201 1 98.88 5 LEU B O 1
ATOM 1744 N N . LEU B 1 6 ? -4.336 -10.219 -1.64 1 98.94 6 LEU B N 1
ATOM 1745 C CA . LEU B 1 6 ? -3.215 -10.781 -2.385 1 98.94 6 LEU B CA 1
ATOM 1746 C C . LEU B 1 6 ? -2.047 -11.086 -1.454 1 98.94 6 LEU B C 1
ATOM 1748 O O . LEU B 1 6 ? -1.595 -10.219 -0.706 1 98.94 6 LEU B O 1
ATOM 1752 N N . VAL B 1 7 ? -1.598 -12.32 -1.492 1 98.94 7 VAL B N 1
ATOM 1753 C CA . VAL B 1 7 ? -0.471 -12.75 -0.672 1 98.94 7 VAL B CA 1
ATOM 1754 C C . VAL B 1 7 ? 0.683 -13.195 -1.57 1 98.94 7 VAL B C 1
ATOM 1756 O O . VAL B 1 7 ? 0.511 -14.055 -2.432 1 98.94 7 VAL B O 1
ATOM 1759 N N . ARG B 1 8 ? 1.791 -12.594 -1.387 1 98.88 8 ARG B N 1
ATOM 1760 C CA . ARG B 1 8 ? 2.969 -13.18 -2.025 1 98.88 8 ARG B CA 1
ATOM 1761 C C . ARG B 1 8 ? 3.453 -14.406 -1.268 1 98.88 8 ARG B C 1
ATOM 1763 O O . ARG B 1 8 ? 3.383 -14.453 -0.038 1 98.88 8 ARG B O 1
ATOM 1770 N N . HIS B 1 9 ? 3.988 -15.312 -1.945 1 98.81 9 HIS B N 1
ATOM 1771 C CA . HIS B 1 9 ? 4.562 -16.453 -1.255 1 98.81 9 HIS B CA 1
ATOM 1772 C C . HIS B 1 9 ? 5.66 -16.031 -0.287 1 98.81 9 HIS B C 1
ATOM 1774 O O . HIS B 1 9 ? 6.227 -14.938 -0.429 1 98.81 9 HIS B O 1
ATOM 1780 N N . GLY B 1 10 ? 5.945 -16.906 0.708 1 98.56 10 GLY B N 1
ATOM 1781 C CA . GLY B 1 10 ? 7.055 -16.656 1.619 1 98.56 10 GLY B CA 1
ATOM 1782 C C . GLY B 1 10 ? 8.406 -16.672 0.931 1 98.56 10 GLY B C 1
ATOM 1783 O O . GLY B 1 10 ? 8.508 -17.031 -0.246 1 98.56 10 GLY B O 1
ATOM 1784 N N . ARG B 1 11 ? 9.375 -16.281 1.667 1 97.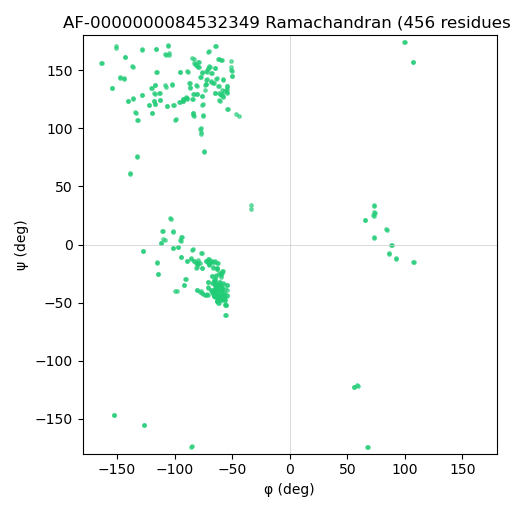88 11 ARG B N 1
ATOM 1785 C CA . ARG B 1 11 ? 10.719 -16.266 1.098 1 97.88 11 ARG B CA 1
ATOM 1786 C C . ARG B 1 11 ? 11.141 -17.656 0.644 1 97.88 11 ARG B C 1
ATOM 1788 O O . ARG B 1 11 ? 10.984 -18.625 1.388 1 97.88 11 ARG B O 1
ATOM 1795 N N . SER B 1 12 ? 11.578 -17.688 -0.566 1 96.94 12 SER B N 1
ATOM 1796 C CA . SER B 1 12 ? 11.961 -18.969 -1.149 1 96.94 12 SER B CA 1
ATOM 1797 C C . SER B 1 12 ? 13.477 -19.094 -1.245 1 96.94 12 SER B C 1
ATOM 1799 O O . SER B 1 12 ? 14.203 -18.125 -1.033 1 96.94 12 SER B O 1
ATOM 1801 N N . THR B 1 13 ? 13.883 -20.266 -1.591 1 94.94 13 THR B N 1
ATOM 1802 C CA . THR B 1 13 ? 15.297 -20.531 -1.827 1 94.94 13 THR B CA 1
ATOM 1803 C C . THR B 1 13 ? 15.805 -19.719 -3.02 1 94.94 13 THR B C 1
ATOM 1805 O O . THR B 1 13 ? 16.953 -19.266 -3.027 1 94.94 13 THR B O 1
ATOM 1808 N N . ALA B 1 14 ? 15.008 -19.516 -3.979 1 92.69 14 ALA B N 1
ATOM 1809 C CA . ALA B 1 14 ? 15.398 -18.719 -5.141 1 92.69 14 ALA B CA 1
ATOM 1810 C C . ALA B 1 14 ? 15.57 -17.25 -4.766 1 92.69 14 ALA B C 1
ATOM 1812 O O . ALA B 1 14 ? 16.469 -16.578 -5.273 1 92.69 14 ALA B O 1
ATOM 1813 N N . ASN B 1 15 ? 14.672 -16.719 -3.877 1 92.69 15 ASN B N 1
ATOM 1814 C CA . ASN B 1 15 ? 14.805 -15.344 -3.418 1 92.69 15 ASN B CA 1
ATOM 1815 C C . ASN B 1 15 ? 16.172 -15.094 -2.797 1 92.69 15 ASN B C 1
ATOM 1817 O O . ASN B 1 15 ? 16.828 -14.086 -3.102 1 92.69 15 ASN B O 1
ATOM 1821 N N . THR B 1 16 ? 16.578 -15.953 -1.94 1 91 16 THR B N 1
ATOM 1822 C CA . THR B 1 16 ? 17.828 -15.781 -1.215 1 91 16 THR B CA 1
ATOM 1823 C C . THR B 1 16 ? 19.016 -15.969 -2.145 1 91 16 THR B C 1
ATOM 1825 O O . THR B 1 16 ? 20.047 -15.297 -1.989 1 91 16 THR B O 1
ATOM 1828 N N . ALA B 1 17 ? 18.859 -16.828 -3.133 1 91.5 17 ALA B N 1
ATOM 1829 C CA . ALA B 1 17 ? 19.938 -17.109 -4.074 1 91.5 17 ALA B CA 1
ATOM 1830 C C . ALA B 1 17 ? 20.047 -16.016 -5.129 1 91.5 17 ALA B C 1
ATOM 1832 O O . ALA B 1 17 ? 21.016 -15.969 -5.887 1 91.5 17 ALA B O 1
ATOM 1833 N N . GLY B 1 18 ? 19.031 -15.203 -5.227 1 92.25 18 GLY B N 1
ATOM 1834 C CA . GLY B 1 18 ? 19.031 -14.148 -6.234 1 92.25 18 GLY B CA 1
ATOM 1835 C C . GLY B 1 18 ? 18.812 -14.672 -7.641 1 92.25 18 GLY B C 1
ATOM 1836 O O . GLY B 1 18 ? 19.453 -14.211 -8.586 1 92.25 18 GLY B O 1
ATOM 1837 N N . ILE B 1 19 ? 18.047 -15.672 -7.734 1 93.5 19 ILE B N 1
ATOM 1838 C CA . ILE B 1 19 ? 17.766 -16.312 -9.008 1 93.5 19 ILE B CA 1
ATOM 1839 C C . ILE B 1 19 ? 16.328 -16 -9.43 1 93.5 19 ILE B C 1
ATOM 1841 O O . ILE B 1 19 ? 15.414 -16.031 -8.609 1 93.5 19 ILE B O 1
ATOM 1845 N N . LEU B 1 20 ? 16.172 -15.688 -10.711 1 95.19 20 LEU B N 1
ATOM 1846 C CA . LEU B 1 20 ? 14.836 -15.547 -11.266 1 95.19 20 LEU B CA 1
ATOM 1847 C C . LEU B 1 20 ? 14.211 -16.906 -11.547 1 95.19 20 LEU B C 1
ATOM 1849 O O . LEU B 1 20 ? 14.398 -17.469 -12.625 1 95.19 20 LEU B O 1
ATOM 1853 N N . ALA B 1 21 ? 13.406 -17.344 -10.711 1 94.44 21 ALA B N 1
ATOM 1854 C CA . ALA B 1 21 ? 12.992 -18.75 -10.703 1 94.44 21 ALA B CA 1
ATOM 1855 C C . ALA B 1 21 ? 11.906 -19 -11.75 1 94.44 21 ALA B C 1
ATOM 1857 O O . ALA B 1 21 ? 11.914 -20.031 -12.422 1 94.44 21 ALA B O 1
ATOM 1858 N N . GLY B 1 22 ? 10.969 -18 -11.867 1 95.69 22 GLY B N 1
ATOM 1859 C CA . GLY B 1 22 ? 9.844 -18.25 -12.75 1 95.69 22 GLY B CA 1
ATOM 1860 C C . GLY B 1 22 ? 9.086 -19.516 -12.391 1 95.69 22 GLY B C 1
ATOM 1861 O O . GLY B 1 22 ? 8.688 -19.703 -11.234 1 95.69 22 GLY B O 1
ATOM 1862 N N . TRP B 1 23 ? 8.984 -20.438 -13.375 1 97.25 23 TRP B N 1
ATOM 1863 C CA . TRP B 1 23 ? 8.219 -21.672 -13.188 1 97.25 23 TRP B CA 1
ATOM 1864 C C . TRP B 1 23 ? 9.148 -22.844 -12.938 1 97.25 23 TRP B C 1
ATOM 1866 O O . TRP B 1 23 ? 8.781 -24 -13.172 1 97.25 23 TRP B O 1
ATOM 1876 N N . THR B 1 24 ? 10.359 -22.562 -12.484 1 96.31 24 THR B N 1
ATOM 1877 C CA . THR B 1 24 ? 11.305 -23.625 -12.141 1 96.31 24 THR B CA 1
ATOM 1878 C C . THR B 1 24 ? 10.719 -24.547 -11.078 1 96.31 24 THR B C 1
ATOM 1880 O O . THR B 1 24 ? 10.242 -24.078 -10.039 1 96.31 24 THR B O 1
ATOM 1883 N N . PRO B 1 25 ? 10.742 -25.812 -11.359 1 95.62 25 PRO B N 1
ATOM 1884 C CA . PRO B 1 25 ? 10.227 -26.734 -10.352 1 95.62 25 PRO B CA 1
ATOM 1885 C C . PRO B 1 25 ? 11.141 -26.844 -9.133 1 95.62 25 PRO B C 1
ATOM 1887 O O . PRO B 1 25 ? 12.344 -26.578 -9.234 1 95.62 25 PRO B O 1
ATOM 1890 N N . GLY B 1 26 ? 10.625 -27.125 -8.016 1 94.88 26 GLY B N 1
ATOM 1891 C CA . GLY B 1 26 ? 11.406 -27.453 -6.828 1 94.88 26 GLY B CA 1
ATOM 1892 C C . GLY B 1 26 ? 11.875 -26.219 -6.066 1 94.88 26 GLY B C 1
ATOM 1893 O O . GLY B 1 26 ? 12.828 -26.297 -5.289 1 94.88 26 GLY B O 1
ATOM 1894 N N . VAL B 1 27 ? 11.359 -25.156 -6.391 1 96.38 27 VAL B N 1
ATOM 1895 C CA . VAL B 1 27 ? 11.68 -23.953 -5.621 1 96.38 27 VAL B CA 1
ATOM 1896 C C . VAL B 1 27 ? 10.789 -23.891 -4.379 1 96.38 27 VAL B C 1
ATOM 1898 O O . VAL B 1 27 ? 9.602 -23.578 -4.473 1 96.38 27 VAL B O 1
ATOM 1901 N N . ASP B 1 28 ? 11.406 -24.078 -3.188 1 97.5 28 ASP B N 1
ATOM 1902 C CA . ASP B 1 28 ? 10.68 -24.172 -1.926 1 97.5 28 ASP B CA 1
ATOM 1903 C C . ASP B 1 28 ? 10.883 -22.906 -1.078 1 97.5 28 ASP B C 1
ATOM 1905 O O . ASP B 1 28 ? 11.797 -22.125 -1.334 1 97.5 28 ASP B O 1
ATOM 1909 N N . LEU B 1 29 ? 9.977 -22.797 -0.103 1 98.44 29 LEU B N 1
ATOM 1910 C CA . LEU B 1 29 ? 10.258 -21.812 0.934 1 98.44 29 LEU B CA 1
ATOM 1911 C C . LEU B 1 29 ? 11.523 -22.172 1.699 1 98.44 29 LEU B C 1
ATOM 1913 O O . LEU B 1 29 ? 11.797 -23.359 1.938 1 98.44 29 LEU B O 1
ATOM 1917 N N . ASP B 1 30 ? 12.273 -21.234 2.062 1 97.62 30 ASP B N 1
ATOM 1918 C CA . ASP B 1 30 ? 13.344 -21.484 3.023 1 97.62 30 ASP B CA 1
ATOM 1919 C C . ASP B 1 30 ? 12.828 -21.391 4.457 1 97.62 30 ASP B C 1
ATOM 1921 O O . ASP B 1 30 ? 11.617 -21.297 4.68 1 97.62 30 ASP B O 1
ATOM 1925 N N . ASP B 1 31 ? 13.672 -21.469 5.43 1 98.06 31 ASP B N 1
ATOM 1926 C CA . ASP B 1 31 ? 13.25 -21.5 6.824 1 98.06 31 ASP B CA 1
ATOM 1927 C C . ASP B 1 31 ? 12.539 -20.203 7.207 1 98.06 31 ASP B C 1
ATOM 1929 O O . ASP B 1 31 ? 11.523 -20.234 7.906 1 98.06 31 ASP B O 1
ATOM 1933 N N . THR B 1 32 ? 13.062 -19.125 6.766 1 97.44 32 THR B N 1
ATOM 1934 C CA . THR B 1 32 ? 12.406 -17.844 7.016 1 97.44 32 THR B CA 1
ATOM 1935 C C . THR B 1 32 ? 11.008 -17.828 6.402 1 97.44 32 THR B C 1
ATOM 1937 O O . THR B 1 32 ? 10.055 -17.375 7.047 1 97.44 32 THR B O 1
ATOM 1940 N N . GLY B 1 33 ? 10.898 -18.266 5.195 1 98.38 33 GLY B N 1
ATOM 1941 C CA . GLY B 1 33 ? 9.617 -18.312 4.516 1 98.38 33 GLY B CA 1
ATOM 1942 C C . GLY B 1 33 ? 8.594 -19.172 5.238 1 98.38 33 GLY B C 1
ATOM 1943 O O . GLY B 1 33 ? 7.41 -18.812 5.297 1 98.38 33 GLY B O 1
ATOM 1944 N N . ARG B 1 34 ? 9.039 -20.25 5.75 1 98.62 34 ARG B N 1
ATOM 1945 C CA . ARG B 1 34 ? 8.141 -21.125 6.508 1 98.62 34 ARG B CA 1
ATOM 1946 C C . ARG B 1 34 ? 7.656 -20.422 7.777 1 98.62 34 ARG B C 1
ATOM 1948 O O . ARG B 1 34 ? 6.492 -20.562 8.156 1 98.62 34 ARG B O 1
ATOM 1955 N N . GLY B 1 35 ? 8.602 -19.781 8.422 1 98.56 35 GLY B N 1
ATOM 1956 C CA . GLY B 1 35 ? 8.195 -18.984 9.562 1 98.56 35 GLY B CA 1
ATOM 1957 C C . GLY B 1 35 ? 7.195 -17.891 9.211 1 98.56 35 GLY B C 1
ATOM 1958 O O . GLY B 1 35 ? 6.227 -17.672 9.938 1 98.56 35 GLY B O 1
ATOM 1959 N N . GLN B 1 36 ? 7.402 -17.234 8.125 1 98.38 36 GLN B N 1
ATOM 1960 C CA . GLN B 1 36 ? 6.484 -16.203 7.637 1 98.38 36 GLN B CA 1
ATOM 1961 C C . GLN B 1 36 ? 5.098 -16.781 7.383 1 98.38 36 GLN B C 1
ATOM 1963 O O . GLN B 1 36 ? 4.09 -16.188 7.77 1 98.38 36 GLN B O 1
ATOM 1968 N N . ALA B 1 37 ? 5.082 -17.906 6.742 1 98.69 37 ALA B N 1
ATOM 1969 C CA . ALA B 1 37 ? 3.824 -18.578 6.418 1 98.69 37 ALA B CA 1
ATOM 1970 C C . ALA B 1 37 ? 3.045 -18.906 7.684 1 98.69 37 ALA B C 1
ATOM 1972 O O . ALA B 1 37 ? 1.829 -18.703 7.746 1 98.69 37 ALA B O 1
ATOM 1973 N N . ALA B 1 38 ? 3.729 -19.438 8.625 1 98.69 38 ALA B N 1
ATOM 1974 C CA . ALA B 1 38 ? 3.096 -19.75 9.906 1 98.69 38 ALA B CA 1
ATOM 1975 C C . ALA B 1 38 ? 2.514 -18.5 10.555 1 98.69 38 ALA B C 1
ATOM 1977 O O . ALA B 1 38 ? 1.386 -18.516 11.055 1 98.69 38 ALA B O 1
ATOM 1978 N N . ALA B 1 39 ? 3.279 -17.469 10.578 1 98.31 39 ALA B N 1
ATOM 1979 C CA . ALA B 1 39 ? 2.832 -16.203 11.164 1 98.31 39 ALA B CA 1
ATOM 1980 C C . ALA B 1 39 ? 1.623 -15.648 10.422 1 98.31 39 ALA B C 1
ATOM 1982 O O . ALA B 1 39 ? 0.727 -15.062 11.031 1 98.31 39 ALA B O 1
ATOM 1983 N N . LEU B 1 40 ? 1.63 -15.805 9.141 1 98.44 40 LEU B N 1
ATOM 1984 C CA . LEU B 1 40 ? 0.533 -15.32 8.312 1 98.44 40 LEU B CA 1
ATOM 1985 C C . LEU B 1 40 ? -0.794 -15.93 8.758 1 98.44 40 LEU B C 1
ATOM 1987 O O . LEU B 1 40 ? -1.811 -15.227 8.82 1 98.44 40 LEU B O 1
ATOM 1991 N N . ALA B 1 41 ? -0.809 -17.219 9.023 1 98.44 41 ALA B N 1
ATOM 1992 C CA . ALA B 1 41 ? -2.023 -17.891 9.484 1 98.44 41 ALA B CA 1
ATOM 1993 C C . ALA B 1 41 ? -2.594 -17.188 10.719 1 98.44 41 ALA B C 1
ATOM 1995 O O . ALA B 1 41 ? -3.803 -16.969 10.812 1 98.44 41 ALA B O 1
ATOM 1996 N N . GLY B 1 42 ? -1.718 -16.859 11.641 1 98 42 GLY B N 1
ATOM 1997 C CA . GLY B 1 42 ? -2.145 -16.141 12.828 1 98 42 GLY B CA 1
ATOM 1998 C C . GLY B 1 42 ? -2.674 -14.75 12.531 1 98 42 GLY B C 1
ATOM 1999 O O . GLY B 1 42 ? -3.674 -14.328 13.117 1 98 42 GLY B O 1
ATOM 2000 N N . ARG B 1 43 ? -2.062 -14.039 11.672 1 98.12 43 ARG B N 1
ATOM 2001 C CA . ARG B 1 43 ? -2.465 -12.68 11.32 1 98.12 43 ARG B CA 1
ATOM 2002 C C . ARG B 1 43 ? -3.848 -12.672 10.672 1 98.12 43 ARG B C 1
ATOM 2004 O O . ARG B 1 43 ? -4.574 -11.68 10.773 1 98.12 43 ARG B O 1
ATOM 2011 N N . LEU B 1 44 ? -4.234 -13.766 10.047 1 98.19 44 LEU B N 1
ATOM 2012 C CA . LEU B 1 44 ? -5.484 -13.836 9.297 1 98.19 44 LE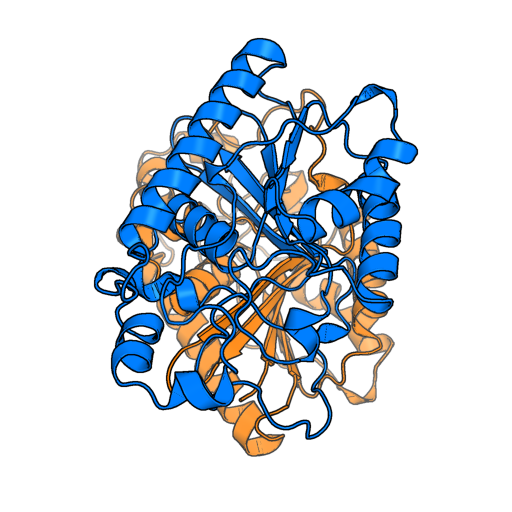U B CA 1
ATOM 2013 C C . LEU B 1 44 ? -6.586 -14.469 10.148 1 98.19 44 LEU B C 1
ATOM 2015 O O . LEU B 1 44 ? -7.715 -14.633 9.68 1 98.19 44 LEU B O 1
ATOM 2019 N N . ALA B 1 45 ? -6.352 -14.898 11.344 1 95.25 45 ALA B N 1
ATOM 2020 C CA . ALA B 1 45 ? -7.266 -15.664 12.188 1 95.25 45 ALA B CA 1
ATOM 2021 C C . ALA B 1 45 ? -8.602 -14.945 12.344 1 95.25 45 ALA B C 1
ATOM 2023 O O . ALA B 1 45 ? -9.656 -15.586 12.352 1 95.25 45 ALA B O 1
ATOM 2024 N N . GLY B 1 46 ? -8.672 -13.688 12.391 1 91.62 46 GLY B N 1
ATOM 2025 C CA . GLY B 1 46 ? -9.914 -12.961 12.625 1 91.62 46 GLY B CA 1
ATOM 2026 C C . GLY B 1 46 ? -10.594 -12.531 11.344 1 91.62 46 GLY B C 1
ATOM 2027 O O . GLY B 1 46 ? -11.625 -11.852 11.383 1 91.62 46 GLY B O 1
ATOM 2028 N N . ILE B 1 47 ? -10.125 -12.93 10.195 1 97.5 47 ILE B N 1
ATOM 2029 C CA . ILE B 1 47 ? -10.695 -12.555 8.906 1 97.5 47 ILE B CA 1
ATOM 2030 C C . ILE B 1 47 ? -11.562 -13.688 8.367 1 97.5 47 ILE B C 1
ATOM 2032 O O . ILE B 1 47 ? -11.086 -14.812 8.195 1 97.5 47 ILE B O 1
ATOM 2036 N N . PRO B 1 48 ? -12.852 -13.453 8.141 1 97.12 48 PRO B N 1
ATOM 2037 C CA . PRO B 1 48 ? -13.742 -14.508 7.648 1 97.12 48 PRO B CA 1
ATOM 2038 C C . PRO B 1 48 ? -13.523 -14.82 6.172 1 97.12 48 PRO B C 1
ATOM 2040 O O . PRO B 1 48 ? -14.344 -14.445 5.328 1 97.12 48 PRO B O 1
ATOM 2043 N N . LEU B 1 49 ? -12.531 -15.586 5.863 1 98.44 49 LEU B N 1
ATOM 2044 C CA . LEU B 1 49 ? -12.195 -15.953 4.492 1 98.44 49 LEU B CA 1
ATOM 2045 C C . LEU B 1 49 ? -13.195 -16.953 3.934 1 98.44 49 LEU B C 1
ATOM 2047 O O . LEU B 1 49 ? -13.578 -17.906 4.617 1 98.44 49 LEU B O 1
ATOM 2051 N N . VAL B 1 50 ? -13.586 -16.734 2.654 1 98.31 50 VAL B N 1
ATOM 2052 C CA . VAL B 1 50 ? -14.594 -17.625 2.094 1 98.31 50 VAL B CA 1
ATOM 2053 C C . VAL B 1 50 ? -13.992 -18.438 0.947 1 98.31 50 VAL B C 1
ATOM 2055 O O . VAL B 1 50 ? -14.586 -19.422 0.504 1 98.31 50 VAL B O 1
ATOM 2058 N N . GLN B 1 51 ? -12.867 -18.031 0.44 1 98.5 51 GLN B N 1
ATOM 2059 C CA . GLN B 1 51 ? -12.242 -18.656 -0.725 1 98.5 51 GLN B CA 1
ATOM 2060 C C . GLN B 1 51 ? -10.727 -18.438 -0.718 1 98.5 51 GLN B C 1
ATOM 2062 O O . GLN B 1 51 ? -10.258 -17.344 -0.392 1 98.5 51 GLN B O 1
ATOM 2067 N N . VAL B 1 52 ? -9.992 -19.5 -0.996 1 98.88 52 VAL B N 1
ATOM 2068 C CA . VAL B 1 52 ? -8.539 -19.422 -1.149 1 98.88 52 VAL B CA 1
ATOM 2069 C C . VAL B 1 52 ? -8.141 -19.938 -2.533 1 98.88 52 VAL B C 1
ATOM 2071 O O . VAL B 1 52 ? -8.445 -21.078 -2.893 1 98.88 52 VAL B O 1
ATOM 2074 N N . VAL B 1 53 ? -7.512 -19.062 -3.305 1 98.94 53 VAL B N 1
ATOM 2075 C CA . VAL B 1 53 ? -6.996 -19.391 -4.633 1 98.94 53 VAL B CA 1
ATOM 2076 C C . VAL B 1 53 ? -5.473 -19.281 -4.633 1 98.94 53 VAL B C 1
ATOM 2078 O O . VAL B 1 53 ? -4.906 -18.453 -3.912 1 98.94 53 VAL B O 1
ATOM 2081 N N . SER B 1 54 ? -4.816 -20.078 -5.43 1 98.88 54 SER B N 1
ATOM 2082 C CA . SER B 1 54 ? -3.359 -20.094 -5.379 1 98.88 54 SER B CA 1
ATOM 2083 C C . SER B 1 54 ? -2.758 -20.297 -6.766 1 98.88 54 SER B C 1
ATOM 2085 O O . SER B 1 54 ? -3.322 -21 -7.598 1 98.88 54 SER B O 1
ATOM 2087 N N . SER B 1 55 ? -1.648 -19.578 -6.953 1 98.81 55 SER B N 1
ATOM 2088 C CA . SER B 1 55 ? -0.722 -20.094 -7.957 1 98.81 55 SER B CA 1
ATOM 2089 C C . SER B 1 55 ? -0.425 -21.578 -7.727 1 98.81 55 SER B C 1
ATOM 2091 O O . SER B 1 55 ? -0.307 -22.016 -6.582 1 98.81 55 SER B O 1
ATOM 2093 N N . PRO B 1 56 ? -0.241 -22.344 -8.789 1 98.5 56 PRO B N 1
ATOM 2094 C CA . PRO B 1 56 ? 0.025 -23.781 -8.594 1 98.5 56 PRO B CA 1
ATOM 2095 C C . PRO B 1 56 ? 1.458 -24.047 -8.148 1 98.5 56 PRO B C 1
ATOM 2097 O O . PRO B 1 56 ? 1.795 -25.188 -7.816 1 98.5 56 PRO B O 1
ATOM 2100 N N . LEU B 1 57 ? 2.305 -23.094 -8.117 1 98.31 57 LEU B N 1
ATOM 2101 C CA . LEU B 1 57 ? 3.719 -23.312 -7.84 1 98.31 57 LEU B CA 1
ATOM 2102 C C . LEU B 1 57 ? 3.938 -23.672 -6.371 1 98.31 57 LEU B C 1
ATOM 2104 O O . LEU B 1 57 ? 3.256 -23.141 -5.496 1 98.31 57 LEU B O 1
ATOM 2108 N N . GLU B 1 58 ? 4.902 -24.438 -6.09 1 97.94 58 GLU B N 1
ATOM 2109 C CA . GLU B 1 58 ? 5.156 -25.062 -4.793 1 97.94 58 GLU B CA 1
ATOM 2110 C C . GLU B 1 58 ? 5.289 -24 -3.697 1 97.94 58 GLU B C 1
ATOM 2112 O O . GLU B 1 58 ? 4.754 -24.172 -2.598 1 97.94 58 GLU B O 1
ATOM 2117 N N . ARG B 1 59 ? 5.961 -22.984 -3.963 1 98.25 59 ARG B N 1
ATOM 2118 C CA . ARG B 1 59 ? 6.219 -21.969 -2.938 1 98.25 59 ARG B CA 1
ATOM 2119 C C . ARG B 1 59 ? 4.926 -21.297 -2.498 1 98.25 59 ARG B C 1
ATOM 2121 O O . ARG B 1 59 ? 4.789 -20.891 -1.339 1 98.25 59 ARG B O 1
ATOM 2128 N N . CYS B 1 60 ? 3.967 -21.109 -3.389 1 98.69 60 CYS B N 1
ATOM 2129 C CA . CYS B 1 60 ? 2.668 -20.547 -3.014 1 98.69 60 CYS B CA 1
ATOM 2130 C C . CYS B 1 60 ? 1.861 -21.562 -2.205 1 98.69 60 CYS B C 1
ATOM 2132 O O . CYS B 1 60 ? 1.261 -21.203 -1.188 1 98.69 60 CYS B O 1
ATOM 2134 N N . ARG B 1 61 ? 1.891 -22.797 -2.639 1 98.5 61 ARG B N 1
ATOM 2135 C CA . ARG B 1 61 ? 1.178 -23.844 -1.908 1 98.5 61 ARG B CA 1
ATOM 2136 C C . ARG B 1 61 ? 1.718 -23.984 -0.489 1 98.5 61 ARG B C 1
ATOM 2138 O O . ARG B 1 61 ? 0.946 -24.062 0.47 1 98.5 61 ARG B O 1
ATOM 2145 N N . GLN B 1 62 ? 3.004 -23.984 -0.372 1 98.75 62 GLN B N 1
ATOM 2146 C CA . GLN B 1 62 ? 3.65 -24.094 0.932 1 98.75 62 GLN B CA 1
ATOM 2147 C C . GLN B 1 62 ? 3.287 -22.906 1.825 1 98.75 62 GLN B C 1
ATOM 2149 O O . GLN B 1 62 ? 3.111 -23.078 3.035 1 98.75 62 GLN B O 1
ATOM 2154 N N . THR B 1 63 ? 3.189 -21.75 1.261 1 98.88 63 THR B N 1
ATOM 2155 C CA . THR B 1 63 ? 2.842 -20.547 2.004 1 98.88 63 THR B CA 1
ATOM 2156 C C . THR B 1 63 ? 1.454 -20.672 2.625 1 98.88 63 THR B C 1
ATOM 2158 O O . THR B 1 63 ? 1.212 -20.172 3.725 1 98.88 63 THR B O 1
ATOM 2161 N N . LEU B 1 64 ? 0.546 -21.328 1.971 1 98.88 64 LEU B N 1
ATOM 2162 C CA . LEU B 1 64 ? -0.85 -21.391 2.391 1 98.88 64 LEU B CA 1
ATOM 2163 C C . LEU B 1 64 ? -1.083 -22.562 3.338 1 98.88 64 LEU B C 1
ATOM 2165 O O . LEU B 1 64 ? -2.119 -22.641 4 1 98.88 64 LEU B O 1
ATOM 2169 N N . GLU B 1 65 ? -0.126 -23.469 3.4 1 98.75 65 GLU B N 1
ATOM 2170 C CA . GLU B 1 65 ? -0.318 -24.734 4.109 1 98.75 65 GLU B CA 1
ATOM 2171 C C . GLU B 1 65 ? -0.713 -24.5 5.562 1 98.75 65 GLU B C 1
ATOM 2173 O O . GLU B 1 65 ? -1.711 -25.047 6.039 1 98.75 65 GLU B O 1
ATOM 2178 N N . PRO B 1 66 ? 0.038 -23.656 6.355 1 98.81 66 PRO B N 1
ATOM 2179 C CA . PRO B 1 66 ? -0.352 -23.453 7.75 1 98.81 66 PRO B CA 1
ATOM 2180 C C . PRO B 1 66 ? -1.749 -22.844 7.891 1 98.81 66 PRO B C 1
ATOM 2182 O O . PRO B 1 66 ? -2.488 -23.203 8.812 1 98.81 66 PRO B O 1
ATOM 2185 N N . LEU B 1 67 ? -2.104 -21.953 7 1 98.81 67 LEU B N 1
ATOM 2186 C CA . LEU B 1 67 ? -3.422 -21.328 7.031 1 98.81 67 LEU B CA 1
ATOM 2187 C C . LEU B 1 67 ? -4.52 -22.359 6.816 1 98.81 67 LEU B C 1
ATOM 2189 O O . LEU B 1 67 ? -5.496 -22.406 7.57 1 98.81 67 LEU B O 1
ATOM 2193 N N . LEU B 1 68 ? -4.332 -23.172 5.781 1 98.69 68 LEU B N 1
ATOM 2194 C CA . LEU B 1 68 ? -5.344 -24.172 5.438 1 98.69 68 LEU B CA 1
ATOM 2195 C C . LEU B 1 68 ? -5.445 -25.234 6.523 1 98.69 68 LEU B C 1
ATOM 2197 O O . LEU B 1 68 ? -6.527 -25.781 6.77 1 98.69 68 LEU B O 1
ATOM 2201 N N . ALA B 1 69 ? -4.348 -25.547 7.16 1 98.56 69 ALA B N 1
ATOM 2202 C CA . ALA B 1 69 ? -4.355 -26.484 8.281 1 98.56 69 ALA B CA 1
ATOM 2203 C C . ALA B 1 69 ? -5.133 -25.922 9.461 1 98.56 69 ALA B C 1
ATOM 2205 O O . ALA B 1 69 ? -5.859 -26.641 10.141 1 98.56 69 ALA B O 1
ATOM 2206 N N . ALA B 1 70 ? -4.996 -24.672 9.695 1 98.12 70 ALA B N 1
ATOM 2207 C CA . ALA B 1 70 ? -5.641 -24.016 10.836 1 98.12 70 ALA B CA 1
ATOM 2208 C C . ALA B 1 70 ? -7.129 -23.797 10.57 1 98.12 70 ALA B C 1
ATOM 2210 O O . ALA B 1 70 ? -7.906 -23.594 11.5 1 98.12 70 ALA B O 1
ATOM 2211 N N . ARG B 1 71 ? -7.469 -23.828 9.297 1 98.06 71 ARG B N 1
ATOM 2212 C CA . ARG B 1 71 ? -8.844 -23.531 8.898 1 98.06 71 ARG B CA 1
ATOM 2213 C C . ARG B 1 71 ? -9.359 -24.578 7.906 1 98.06 71 ARG B C 1
ATOM 2215 O O . ARG B 1 71 ? -9.633 -24.25 6.746 1 98.06 71 ARG B O 1
ATOM 2222 N N . PRO B 1 72 ? -9.68 -25.672 8.383 1 97.06 72 PRO B N 1
ATOM 2223 C CA . PRO B 1 72 ? -10.047 -26.781 7.496 1 97.06 72 PRO B CA 1
ATOM 2224 C C . PRO B 1 72 ? -11.344 -26.516 6.742 1 97.06 72 PRO B C 1
ATOM 2226 O O . PRO B 1 72 ? -11.586 -27.125 5.691 1 97.06 72 PRO B O 1
ATOM 2229 N N . GLU B 1 73 ? -12.109 -25.609 7.266 1 96.81 73 GLU B N 1
ATOM 2230 C CA . GLU B 1 73 ? -13.391 -25.312 6.629 1 96.81 73 GLU B CA 1
ATOM 2231 C C . GLU B 1 73 ? -13.188 -24.672 5.262 1 96.81 73 GLU B C 1
ATOM 2233 O O . GLU B 1 73 ? -14.102 -24.672 4.434 1 96.81 73 GLU B O 1
ATOM 2238 N N . LEU B 1 74 ? -12.023 -24.203 4.945 1 97.44 74 LEU B N 1
ATOM 2239 C CA . LEU B 1 74 ? -11.742 -23.562 3.67 1 97.44 74 LEU B CA 1
ATOM 2240 C C . LEU B 1 74 ? -11.5 -24.594 2.576 1 97.44 74 LEU B C 1
ATOM 2242 O O . LEU B 1 74 ? -11.578 -24.281 1.387 1 97.44 74 LEU B O 1
ATOM 2246 N N . GLY B 1 75 ? -11.18 -25.812 2.992 1 97.44 75 GLY B N 1
ATOM 2247 C CA . GLY B 1 75 ? -10.773 -26.797 2.01 1 97.44 75 GLY B CA 1
ATOM 2248 C C . GLY B 1 75 ? -9.453 -26.484 1.348 1 97.44 75 GLY B C 1
ATOM 2249 O O . GLY B 1 75 ? -8.773 -25.531 1.733 1 97.44 75 GLY B O 1
ATOM 2250 N N . PRO B 1 76 ? -9.086 -27.312 0.336 1 98 76 PRO B N 1
ATOM 2251 C CA . PRO B 1 76 ? -7.855 -27.031 -0.402 1 98 76 PRO B CA 1
ATOM 2252 C C . PRO B 1 76 ? -7.949 -25.75 -1.237 1 98 76 PRO B C 1
ATOM 2254 O O . PRO B 1 76 ? -9.039 -25.391 -1.685 1 98 76 PRO B O 1
ATOM 2257 N N . ALA B 1 77 ? -6.867 -25.141 -1.336 1 98.69 77 ALA B N 1
ATOM 2258 C CA . ALA B 1 77 ? -6.84 -23.969 -2.219 1 98.69 77 ALA B CA 1
ATOM 2259 C C . ALA B 1 77 ? -7.152 -24.375 -3.658 1 98.69 77 ALA B C 1
ATOM 2261 O O . ALA B 1 77 ? -6.691 -25.406 -4.137 1 98.69 77 ALA B O 1
ATOM 2262 N N . THR B 1 78 ? -7.973 -23.594 -4.305 1 98.81 78 THR B N 1
ATOM 2263 C CA . THR B 1 78 ? -8.172 -23.781 -5.738 1 98.81 78 THR B CA 1
ATOM 2264 C C . THR B 1 78 ? -6.988 -23.234 -6.527 1 98.81 78 THR B C 1
ATOM 2266 O O . THR B 1 78 ? -6.59 -22.078 -6.336 1 98.81 78 THR B O 1
ATOM 2269 N N . GLU B 1 79 ? -6.453 -24.031 -7.371 1 98.75 79 GLU B N 1
ATOM 2270 C CA . GLU B 1 79 ? -5.324 -23.562 -8.172 1 98.75 79 GLU B CA 1
ATOM 2271 C C . GLU B 1 79 ? -5.797 -22.875 -9.445 1 98.75 79 GLU B C 1
ATOM 2273 O O . GLU B 1 79 ? -6.762 -23.312 -10.078 1 98.75 79 GLU B O 1
ATOM 2278 N N . ASP B 1 80 ? -5.184 -21.812 -9.805 1 98.88 80 ASP B N 1
ATOM 2279 C CA . ASP B 1 80 ? -5.398 -21.094 -11.055 1 98.88 80 ASP B CA 1
ATOM 2280 C C . ASP B 1 80 ? -4.066 -20.719 -11.711 1 98.88 80 ASP B C 1
ATOM 2282 O O . ASP B 1 80 ? -3.33 -19.875 -11.195 1 98.88 80 ASP B O 1
ATOM 2286 N N . GLU B 1 81 ? -3.764 -21.266 -12.82 1 98.75 81 GLU B N 1
ATOM 2287 C CA . GLU B 1 81 ? -2.488 -21.078 -13.5 1 98.75 81 GLU B CA 1
ATOM 2288 C C . GLU B 1 81 ? -2.277 -19.609 -13.859 1 98.75 81 GLU B C 1
ATOM 2290 O O . GLU B 1 81 ? -1.139 -19.156 -14 1 98.75 81 GLU B O 1
ATOM 2295 N N . ARG B 1 82 ? -3.293 -18.906 -13.992 1 98.81 82 ARG B N 1
ATOM 2296 C CA . ARG B 1 82 ? -3.193 -17.5 -14.391 1 98.81 82 ARG B CA 1
ATOM 2297 C C . ARG B 1 82 ? -2.578 -16.672 -13.281 1 98.81 82 ARG B C 1
ATOM 2299 O O . ARG B 1 82 ? -2.125 -15.547 -13.516 1 98.81 82 ARG B O 1
ATOM 2306 N N . LEU B 1 83 ? -2.479 -17.172 -12.039 1 98.88 83 LEU B N 1
ATOM 2307 C CA . LEU B 1 83 ? -1.863 -16.5 -10.906 1 98.88 83 LEU B CA 1
ATOM 2308 C C . LEU B 1 83 ? -0.414 -16.938 -10.727 1 98.88 83 LEU B C 1
ATOM 2310 O O . LEU B 1 83 ? 0.259 -16.5 -9.789 1 98.88 83 LEU B O 1
ATOM 2314 N N . GLY B 1 84 ? 0.009 -17.75 -11.641 1 98.62 84 GLY B N 1
ATOM 2315 C CA . GLY B 1 84 ? 1.386 -18.219 -11.578 1 98.62 84 GLY B CA 1
ATOM 2316 C C . GLY B 1 84 ? 2.395 -17.141 -11.914 1 98.62 84 GLY B C 1
ATOM 2317 O O . GLY B 1 84 ? 2.033 -16.094 -12.453 1 98.62 84 GLY B O 1
ATOM 2318 N N . GLU B 1 85 ? 3.586 -17.406 -11.609 1 98.06 85 GLU B N 1
ATOM 2319 C CA . GLU B 1 85 ? 4.68 -16.469 -11.852 1 98.06 85 GLU B CA 1
ATOM 2320 C C . GLU B 1 85 ? 4.832 -16.172 -13.344 1 98.06 85 GLU B C 1
ATOM 2322 O O . GLU B 1 85 ? 4.371 -16.953 -14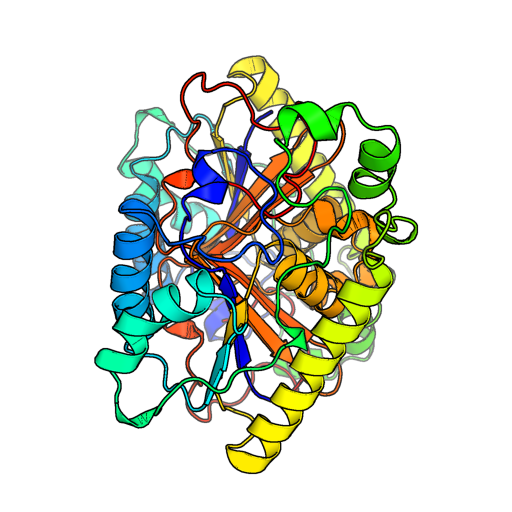.188 1 98.06 85 GLU B O 1
ATOM 2327 N N . CYS B 1 86 ? 5.473 -15.055 -13.594 1 98.06 86 CYS B N 1
ATOM 2328 C CA . CYS B 1 86 ? 5.773 -14.68 -14.969 1 98.06 86 CYS B CA 1
ATOM 2329 C C . CYS B 1 86 ? 6.535 -15.789 -15.688 1 98.06 86 CYS B C 1
ATOM 2331 O O . CYS B 1 86 ? 7.422 -16.422 -15.109 1 98.06 86 CYS B O 1
ATOM 2333 N N . HIS B 1 87 ? 6.145 -16.062 -16.938 1 98.19 87 HIS B N 1
ATOM 2334 C CA . HIS B 1 87 ? 6.957 -16.922 -17.797 1 98.19 87 HIS B CA 1
ATOM 2335 C C . HIS B 1 87 ? 8.156 -16.156 -18.344 1 98.19 87 HIS B C 1
ATOM 2337 O O . HIS B 1 87 ? 8.07 -15.555 -19.422 1 98.19 87 HIS B O 1
ATOM 2343 N N . TYR B 1 88 ? 9.289 -16.297 -17.703 1 97.75 88 TYR B N 1
ATOM 2344 C CA . TYR B 1 88 ? 10.445 -15.469 -18 1 97.75 88 TYR B CA 1
ATOM 2345 C C . TYR B 1 88 ? 11.242 -16.047 -19.172 1 97.75 88 TYR B C 1
ATOM 2347 O O . TYR B 1 88 ? 12.242 -15.469 -19.594 1 97.75 88 TYR B O 1
ATOM 2355 N N . GLY B 1 89 ? 10.844 -17.234 -19.672 1 97.94 89 GLY B N 1
ATOM 2356 C CA . GLY B 1 89 ? 11.523 -17.828 -20.812 1 97.94 89 GLY B CA 1
ATOM 2357 C C . GLY B 1 89 ? 13 -18.078 -20.562 1 97.94 89 GLY B C 1
ATOM 2358 O O . GLY B 1 89 ? 13.367 -18.703 -19.578 1 97.94 89 GLY B O 1
ATOM 2359 N N . GLU B 1 90 ? 13.82 -17.5 -21.375 1 97.88 90 GLU B N 1
ATOM 2360 C CA . GLU B 1 90 ? 15.258 -17.719 -21.344 1 97.88 90 GLU B CA 1
ATOM 2361 C C . GLU B 1 90 ? 15.883 -17.094 -20.094 1 97.88 90 GLU B C 1
ATOM 2363 O O . GLU B 1 90 ? 17.031 -17.406 -19.75 1 97.88 90 GLU B O 1
ATOM 2368 N N . TRP B 1 91 ? 15.195 -16.188 -19.422 1 97.25 91 TRP B N 1
ATOM 2369 C CA . TRP B 1 91 ? 15.711 -15.562 -18.203 1 97.25 91 TRP B CA 1
ATOM 2370 C C . TRP B 1 91 ? 15.562 -16.5 -17.016 1 97.25 91 TRP B C 1
ATOM 2372 O O . TRP B 1 91 ? 16.188 -16.281 -15.969 1 97.25 91 TRP B O 1
ATOM 2382 N N . THR B 1 92 ? 14.711 -17.562 -17.156 1 97.31 92 THR B N 1
ATOM 2383 C CA . THR B 1 92 ? 14.422 -18.453 -16.031 1 97.31 92 THR B CA 1
ATOM 2384 C C . THR B 1 92 ? 15.695 -19.141 -15.555 1 97.31 92 THR B C 1
ATOM 2386 O O . THR B 1 92 ? 16.453 -19.688 -16.359 1 97.31 92 THR B O 1
ATOM 2389 N N . GLY B 1 93 ? 15.844 -19.047 -14.273 1 95.75 93 GLY B N 1
ATOM 2390 C CA . GLY B 1 93 ? 16.953 -19.766 -13.672 1 95.75 93 GLY B CA 1
ATOM 2391 C C . GLY B 1 93 ? 18.25 -18.969 -13.648 1 95.75 93 GLY B C 1
ATOM 2392 O O . GLY B 1 93 ? 19.25 -19.406 -13.078 1 95.75 93 GLY B O 1
ATOM 2393 N N . ARG B 1 94 ? 18.281 -17.781 -14.141 1 95.75 94 ARG B N 1
ATOM 2394 C CA . ARG B 1 94 ? 19.5 -16.984 -14.211 1 95.75 94 ARG B CA 1
ATOM 2395 C C . ARG B 1 94 ? 19.609 -16.047 -13.008 1 95.75 94 ARG B C 1
ATOM 2397 O O . ARG B 1 94 ? 18.609 -15.609 -12.461 1 95.75 94 ARG B O 1
ATOM 2404 N N . PRO B 1 95 ? 20.844 -15.773 -12.594 1 94.38 95 PRO B N 1
ATOM 2405 C CA . PRO B 1 95 ? 21.047 -14.812 -11.5 1 94.38 95 PRO B CA 1
ATOM 2406 C C . PRO B 1 95 ? 20.625 -13.391 -11.883 1 94.38 95 PRO B C 1
ATOM 2408 O O . PRO B 1 95 ? 20.938 -12.93 -12.984 1 94.38 95 PRO B O 1
ATOM 2411 N N . LEU B 1 96 ? 20 -12.742 -10.977 1 92.56 96 LEU B N 1
ATOM 2412 C CA . LEU B 1 96 ? 19.547 -11.375 -11.188 1 92.56 96 LEU B CA 1
ATOM 2413 C C . LEU B 1 96 ? 20.734 -10.461 -11.508 1 92.56 96 LEU B C 1
ATOM 2415 O O . LEU B 1 96 ? 20.609 -9.562 -12.344 1 92.56 96 LEU B O 1
ATOM 2419 N N . ALA B 1 97 ? 21.844 -10.695 -10.859 1 91.56 97 ALA B N 1
ATOM 2420 C CA . ALA B 1 97 ? 23.047 -9.883 -11.07 1 91.56 97 ALA B CA 1
ATOM 2421 C C . ALA B 1 97 ? 23.5 -9.961 -12.523 1 91.56 97 ALA B C 1
ATOM 2423 O O . ALA B 1 97 ? 24 -8.977 -13.078 1 91.56 97 ALA B O 1
ATOM 2424 N N . GLU B 1 98 ? 23.344 -11.078 -13.148 1 94.56 98 GLU B N 1
ATOM 2425 C CA . GLU B 1 98 ? 23.672 -11.25 -14.555 1 94.56 98 GLU B CA 1
ATOM 2426 C C . GLU B 1 98 ? 22.609 -10.602 -15.453 1 94.56 98 GLU B C 1
ATOM 2428 O O . GLU B 1 98 ? 22.953 -9.93 -16.438 1 94.56 98 GLU B O 1
ATOM 2433 N N . LEU B 1 99 ? 21.391 -10.812 -15.055 1 94.69 99 LEU B N 1
ATOM 2434 C CA . LEU B 1 99 ? 20.281 -10.297 -15.852 1 94.69 99 LEU B CA 1
ATOM 2435 C C . LEU B 1 99 ? 20.297 -8.773 -15.875 1 94.69 99 LEU B C 1
ATOM 2437 O O . LEU B 1 99 ? 19.891 -8.164 -16.875 1 94.69 99 LEU B O 1
ATOM 2441 N N . ALA B 1 100 ? 20.812 -8.18 -14.812 1 92.88 100 ALA B N 1
ATOM 2442 C CA . ALA B 1 100 ? 20.859 -6.727 -14.711 1 92.88 100 ALA B CA 1
ATOM 2443 C C . ALA B 1 100 ? 21.734 -6.133 -15.812 1 92.88 100 ALA B C 1
ATOM 2445 O O . ALA B 1 100 ? 21.641 -4.938 -16.109 1 92.88 100 ALA B O 1
ATOM 2446 N N . LYS B 1 101 ? 22.547 -6.961 -16.438 1 94.62 101 LYS B N 1
ATOM 2447 C CA . LYS B 1 101 ? 23.453 -6.496 -17.469 1 94.62 101 LYS B CA 1
ATOM 2448 C C . LYS B 1 101 ? 22.844 -6.652 -18.859 1 94.62 101 LYS B C 1
ATOM 2450 O O . LYS B 1 101 ? 23.375 -6.148 -19.844 1 94.62 101 LYS B O 1
ATOM 2455 N N . GLU B 1 102 ? 21.734 -7.352 -18.953 1 95.19 102 GLU B N 1
ATOM 2456 C CA . GLU B 1 102 ? 21.062 -7.547 -20.234 1 95.19 102 GLU B CA 1
ATOM 2457 C C . GLU B 1 102 ? 20.391 -6.266 -20.703 1 95.19 102 GLU B C 1
ATOM 2459 O O . GLU B 1 102 ? 19.812 -5.527 -19.891 1 95.19 102 GLU B O 1
ATOM 2464 N N . PRO B 1 103 ? 20.422 -5.996 -22.016 1 95.19 103 PRO B N 1
ATOM 2465 C CA . PRO B 1 103 ? 19.75 -4.805 -22.531 1 95.19 103 PRO B CA 1
ATOM 2466 C C . PRO B 1 103 ? 18.266 -4.754 -22.172 1 95.19 103 PRO B C 1
ATOM 2468 O O . PRO B 1 103 ? 17.75 -3.68 -21.875 1 95.19 103 PRO B O 1
ATOM 2471 N N . LEU B 1 104 ? 17.594 -5.855 -22.188 1 96.94 104 LEU B N 1
ATOM 2472 C CA . LEU B 1 104 ? 16.172 -5.93 -21.906 1 96.94 104 LEU B CA 1
ATOM 2473 C C . LEU B 1 104 ? 15.867 -5.488 -20.469 1 96.94 104 LEU B C 1
ATOM 2475 O O . LEU B 1 104 ? 14.75 -5.078 -20.156 1 96.94 104 LEU B O 1
ATOM 2479 N N . TRP B 1 105 ? 16.844 -5.523 -19.625 1 96 105 TRP B N 1
ATOM 2480 C CA . TRP B 1 105 ? 16.672 -5.152 -18.219 1 96 105 TRP B CA 1
ATOM 2481 C C . TRP B 1 105 ? 16.141 -3.727 -18.094 1 96 105 TRP B C 1
ATOM 2483 O O . TRP B 1 105 ? 15.195 -3.473 -17.344 1 96 105 TRP B O 1
ATOM 2493 N N . ARG B 1 106 ? 16.719 -2.85 -18.828 1 95.69 106 ARG B N 1
ATOM 2494 C CA . ARG B 1 106 ? 16.297 -1.451 -18.75 1 95.69 106 ARG B CA 1
ATOM 2495 C C . ARG B 1 106 ? 14.859 -1.278 -19.219 1 95.69 106 ARG B C 1
ATOM 2497 O O . ARG B 1 106 ? 14.117 -0.462 -18.672 1 95.69 106 ARG B O 1
ATOM 2504 N N . THR B 1 107 ? 14.461 -2.029 -20.203 1 97.44 107 THR B N 1
ATOM 2505 C CA . THR B 1 107 ? 13.078 -1.993 -20.641 1 97.44 107 THR B CA 1
ATOM 2506 C C . THR B 1 107 ? 12.141 -2.498 -19.547 1 97.44 107 THR B C 1
ATOM 2508 O O . THR B 1 107 ? 11.117 -1.873 -19.266 1 97.44 107 THR B O 1
ATOM 2511 N N . VAL B 1 108 ? 12.492 -3.594 -18.906 1 96.75 108 VAL B N 1
ATOM 2512 C CA . VAL B 1 108 ? 11.695 -4.164 -17.828 1 96.75 108 VAL B CA 1
ATOM 2513 C C . VAL B 1 108 ? 11.547 -3.146 -16.703 1 96.75 108 VAL B C 1
ATOM 2515 O O . VAL B 1 108 ? 10.469 -3.008 -16.125 1 96.75 108 VAL B O 1
ATOM 2518 N N . GLN B 1 109 ? 12.625 -2.418 -16.484 1 95.88 109 GLN B N 1
ATOM 2519 C CA . GLN B 1 109 ? 12.656 -1.464 -15.391 1 95.88 109 GLN B CA 1
ATOM 2520 C C . GLN B 1 109 ? 11.883 -0.194 -15.742 1 95.88 109 GLN B C 1
ATOM 2522 O O . GLN B 1 109 ? 11.086 0.297 -14.938 1 95.88 109 GLN B O 1
ATOM 2527 N N . ASP B 1 110 ? 11.992 0.308 -16.984 1 94.88 110 ASP B N 1
ATOM 2528 C CA . ASP B 1 110 ? 11.617 1.688 -17.281 1 94.88 110 ASP B CA 1
ATOM 2529 C C . ASP B 1 110 ? 10.422 1.744 -18.219 1 94.88 110 ASP B C 1
ATOM 2531 O O . ASP B 1 110 ? 9.734 2.768 -18.312 1 94.88 110 ASP B O 1
ATOM 2535 N N . HIS B 1 111 ? 10.266 0.714 -18.984 1 97.31 111 HIS B N 1
ATOM 2536 C CA . HIS B 1 111 ? 9.188 0.62 -19.969 1 97.31 111 HIS B CA 1
ATOM 2537 C C . HIS B 1 111 ? 8.578 -0.776 -19.984 1 97.31 111 HIS B C 1
ATOM 2539 O O . HIS B 1 111 ? 8.523 -1.426 -21.031 1 97.31 111 HIS B O 1
ATOM 2545 N N . ALA B 1 112 ? 8.039 -1.144 -18.859 1 97.75 112 ALA B N 1
ATOM 2546 C CA . ALA B 1 112 ? 7.555 -2.502 -18.641 1 97.75 112 ALA B CA 1
ATOM 2547 C C . ALA B 1 112 ? 6.504 -2.889 -19.672 1 97.75 112 ALA B C 1
ATOM 2549 O O . ALA B 1 112 ? 6.434 -4.047 -20.094 1 97.75 112 ALA B O 1
ATOM 2550 N N . ALA B 1 113 ? 5.707 -1.988 -20.141 1 98.38 113 ALA B N 1
ATOM 2551 C CA . ALA B 1 113 ? 4.652 -2.275 -21.109 1 98.38 113 ALA B CA 1
ATOM 2552 C C . ALA B 1 113 ? 5.234 -2.771 -22.422 1 98.38 113 ALA B C 1
ATOM 2554 O O . ALA B 1 113 ? 4.539 -3.404 -23.219 1 98.38 113 ALA B O 1
ATOM 2555 N N . ALA B 1 114 ? 6.449 -2.508 -22.672 1 98.25 114 ALA B N 1
ATOM 2556 C CA . ALA B 1 114 ? 7.109 -2.914 -23.906 1 98.25 114 ALA B CA 1
ATOM 2557 C C . ALA B 1 114 ? 7.98 -4.145 -23.688 1 98.25 114 ALA B C 1
ATOM 2559 O O . ALA B 1 114 ? 8.594 -4.66 -24.625 1 98.25 114 ALA B O 1
ATOM 2560 N N . ALA B 1 115 ? 8.07 -4.625 -22.484 1 98.44 115 ALA B N 1
ATOM 2561 C CA . ALA B 1 115 ? 8.969 -5.723 -22.141 1 98.44 115 ALA B CA 1
ATOM 2562 C C . ALA B 1 115 ? 8.359 -7.07 -22.531 1 98.44 115 ALA B C 1
ATOM 2564 O O . ALA B 1 115 ? 7.207 -7.355 -22.188 1 98.44 115 ALA B O 1
ATOM 2565 N N . ALA B 1 116 ? 9.109 -7.852 -23.219 1 98.56 116 ALA B N 1
ATOM 2566 C CA . ALA B 1 116 ? 8.789 -9.234 -23.547 1 98.56 116 ALA B CA 1
ATOM 2567 C C . ALA B 1 116 ? 10 -10.141 -23.359 1 98.56 116 ALA B C 1
ATOM 2569 O O . ALA B 1 116 ? 11.07 -9.891 -23.922 1 98.56 116 ALA B O 1
ATOM 2570 N N . PHE B 1 117 ? 9.773 -11.133 -22.594 1 98.38 117 PHE B N 1
ATOM 2571 C CA . PHE B 1 117 ? 10.906 -12 -22.297 1 98.38 117 PHE B CA 1
ATOM 2572 C C . PHE B 1 117 ? 11.141 -12.992 -23.422 1 98.38 117 PHE B C 1
ATOM 2574 O O . PHE B 1 117 ? 10.203 -13.641 -23.891 1 98.38 117 PHE B O 1
ATOM 2581 N N . PRO B 1 118 ? 12.406 -13.195 -23.797 1 98.12 118 PRO B N 1
ATOM 2582 C CA . PRO B 1 118 ? 12.68 -14.156 -24.875 1 98.12 118 PRO B CA 1
ATOM 2583 C C . PRO B 1 118 ? 12.227 -15.57 -24.531 1 98.12 118 PRO B C 1
ATOM 2585 O O . PRO B 1 118 ? 12.648 -16.125 -23.5 1 98.12 118 PRO B O 1
ATOM 2588 N N . GLY B 1 119 ? 11.391 -16.109 -25.406 1 98.31 119 GLY B N 1
ATOM 2589 C CA . GLY B 1 119 ? 10.875 -17.453 -25.141 1 98.31 119 GLY B CA 1
ATOM 2590 C C . GLY B 1 119 ? 9.844 -17.484 -24.031 1 98.31 119 GLY B C 1
ATOM 2591 O O . GLY B 1 119 ? 9.445 -18.562 -23.578 1 98.31 119 GLY B O 1
ATOM 2592 N N . GLY B 1 120 ? 9.43 -16.359 -23.531 1 98.44 120 GLY B N 1
ATOM 2593 C CA . GLY B 1 120 ? 8.461 -16.219 -22.453 1 98.44 120 GLY B CA 1
ATOM 2594 C C . GLY B 1 120 ? 7.301 -15.305 -22.797 1 98.44 120 GLY B C 1
ATOM 2595 O O . GLY B 1 120 ? 6.922 -15.188 -23.969 1 98.44 120 GLY B O 1
ATOM 2596 N N . GLU B 1 121 ? 6.66 -14.719 -21.844 1 98.62 121 GLU B N 1
ATOM 2597 C CA . GLU B 1 121 ? 5.547 -13.812 -22.094 1 98.62 121 GLU B CA 1
ATOM 2598 C C . GLU B 1 121 ? 5.965 -12.352 -21.891 1 98.62 121 GLU B C 1
ATOM 2600 O O . GLU B 1 121 ? 7.055 -12.078 -21.391 1 98.62 121 GLU B O 1
ATOM 2605 N N . SER B 1 122 ? 5.191 -11.461 -22.391 1 98.81 122 SER B N 1
ATOM 2606 C CA . SER B 1 122 ? 5.387 -10.039 -22.125 1 98.81 122 SER B CA 1
ATOM 2607 C C . SER B 1 122 ? 4.762 -9.633 -20.797 1 98.81 122 SER B C 1
ATOM 2609 O O . SER B 1 122 ? 3.912 -10.344 -20.25 1 98.81 122 SER B O 1
ATOM 2611 N N . LEU B 1 123 ? 5.223 -8.516 -20.281 1 98.62 123 LEU B N 1
ATOM 2612 C CA . LEU B 1 123 ? 4.613 -8.023 -19.047 1 98.62 123 LEU B CA 1
ATOM 2613 C C . LEU B 1 123 ? 3.176 -7.578 -19.297 1 98.62 123 LEU B C 1
ATOM 2615 O O . LEU B 1 123 ? 2.34 -7.641 -18.391 1 98.62 123 LEU B O 1
ATOM 2619 N N . ARG B 1 124 ? 2.854 -7.168 -20.531 1 98.81 124 ARG B N 1
ATOM 2620 C CA . ARG B 1 124 ? 1.462 -6.883 -20.875 1 98.81 124 ARG B CA 1
ATOM 2621 C C . ARG B 1 124 ? 0.605 -8.141 -20.766 1 98.81 124 ARG B C 1
ATOM 2623 O O . ARG B 1 124 ? -0.519 -8.094 -20.266 1 98.81 124 ARG B O 1
ATOM 2630 N N . GLU B 1 125 ? 1.144 -9.234 -21.25 1 98.88 125 GLU B N 1
ATOM 2631 C CA . GLU B 1 125 ? 0.433 -10.508 -21.172 1 98.88 125 GLU B CA 1
ATOM 2632 C C . GLU B 1 125 ? 0.26 -10.953 -19.719 1 98.88 125 GLU B C 1
ATOM 2634 O O . GLU B 1 125 ? -0.811 -11.43 -19.328 1 98.88 125 GLU B O 1
ATOM 2639 N N . LEU B 1 126 ? 1.314 -10.812 -18.984 1 98.75 126 LEU B N 1
ATOM 2640 C CA . LEU B 1 126 ? 1.23 -11.102 -17.562 1 98.75 126 LEU B CA 1
ATOM 2641 C C . LEU B 1 126 ? 0.121 -10.281 -16.906 1 98.75 126 LEU B C 1
ATOM 2643 O O . LEU B 1 126 ? -0.703 -10.828 -16.172 1 98.75 126 LEU B O 1
ATOM 2647 N N . SER B 1 127 ? 0.171 -9 -17.141 1 98.81 127 SER B N 1
ATOM 2648 C CA . SER B 1 127 ? -0.827 -8.109 -16.562 1 98.81 127 SER B CA 1
ATOM 2649 C C . SER B 1 127 ? -2.236 -8.508 -16.984 1 98.81 127 SER B C 1
ATOM 2651 O O . SER B 1 127 ? -3.137 -8.602 -16.141 1 98.81 127 SER B O 1
ATOM 2653 N N . HIS B 1 128 ? -2.404 -8.789 -18.203 1 98.81 128 HIS B N 1
ATOM 2654 C CA . HIS B 1 128 ? -3.723 -9.133 -18.734 1 98.81 128 HIS B CA 1
ATOM 2655 C C . HIS B 1 128 ? -4.266 -10.391 -18.078 1 98.81 128 HIS B C 1
ATOM 2657 O O . HIS B 1 128 ? -5.398 -10.406 -17.594 1 98.81 128 HIS B O 1
ATOM 2663 N N . ARG B 1 129 ? -3.473 -11.453 -18.031 1 98.75 129 ARG B N 1
ATOM 2664 C CA . ARG B 1 129 ? -4.008 -12.719 -17.531 1 98.75 129 ARG B CA 1
ATOM 2665 C C . ARG B 1 129 ? -4.246 -12.656 -16.031 1 98.75 129 ARG B C 1
ATOM 2667 O O . ARG B 1 129 ? -5.211 -13.234 -15.523 1 98.75 129 ARG B O 1
ATOM 2674 N N . THR B 1 130 ? -3.395 -11.984 -15.32 1 98.75 130 THR B N 1
ATOM 2675 C CA . THR B 1 130 ? -3.543 -11.953 -13.867 1 98.75 130 THR B CA 1
ATOM 2676 C C . THR B 1 130 ? -4.719 -11.07 -13.461 1 98.75 130 THR B C 1
ATOM 2678 O O . THR B 1 130 ? -5.508 -11.43 -12.586 1 98.75 130 THR B O 1
ATOM 2681 N N . VAL B 1 131 ? -4.863 -9.883 -14.102 1 98.81 131 VAL B N 1
ATOM 2682 C CA . VAL B 1 131 ? -5.973 -8.977 -13.82 1 98.81 131 VAL B CA 1
ATOM 2683 C C . VAL B 1 131 ? -7.293 -9.648 -14.195 1 98.81 131 VAL B C 1
ATOM 2685 O O . VAL B 1 131 ? -8.273 -9.57 -13.445 1 98.81 131 VAL B O 1
ATOM 2688 N N . SER B 1 132 ? -7.309 -10.344 -15.336 1 98.81 132 SER B N 1
ATOM 2689 C CA . SER B 1 132 ? -8.508 -11.078 -15.742 1 98.81 132 SER B CA 1
ATOM 2690 C C . SER B 1 132 ? -8.883 -12.133 -14.711 1 98.81 132 SER B C 1
ATOM 2692 O O . SER B 1 132 ? -10.055 -12.25 -14.336 1 98.81 132 SER B O 1
ATOM 2694 N N . ALA B 1 133 ? -7.895 -12.883 -14.258 1 98.88 133 ALA B N 1
ATOM 2695 C CA . ALA B 1 133 ? -8.133 -13.938 -13.266 1 98.88 133 ALA B CA 1
ATOM 2696 C C . ALA B 1 133 ? -8.742 -13.359 -11.992 1 98.88 133 ALA B C 1
ATOM 2698 O O . ALA B 1 133 ? -9.758 -13.859 -11.5 1 98.88 133 ALA B O 1
ATOM 2699 N N . VAL B 1 134 ? -8.164 -12.312 -11.508 1 98.69 134 VAL B N 1
ATOM 2700 C CA . VAL B 1 134 ? -8.594 -11.703 -10.258 1 98.69 134 VAL B CA 1
ATOM 2701 C C . VAL B 1 134 ? -10.016 -11.156 -10.406 1 98.69 134 VAL B C 1
ATOM 2703 O O . VAL B 1 134 ? -10.852 -11.344 -9.516 1 98.69 134 VAL B O 1
ATOM 2706 N N . ARG B 1 135 ? -10.305 -10.531 -11.5 1 98.06 135 ARG B N 1
ATOM 2707 C CA . ARG B 1 135 ? -11.633 -9.961 -11.719 1 98.06 135 ARG B CA 1
ATOM 2708 C C . ARG B 1 135 ? -12.688 -11.055 -11.836 1 98.06 135 ARG B C 1
ATOM 2710 O O . ARG B 1 135 ? -13.789 -10.93 -11.297 1 98.06 135 ARG B O 1
ATOM 2717 N N . GLU B 1 136 ? -12.336 -12.102 -12.531 1 98.62 136 GLU B N 1
ATOM 2718 C CA . GLU B 1 136 ? -13.266 -13.211 -12.688 1 98.62 136 GLU B CA 1
ATOM 2719 C C . GLU B 1 136 ? -13.531 -13.906 -11.352 1 98.62 136 GLU B C 1
ATOM 2721 O O . GLU B 1 136 ? -14.68 -14.203 -11.016 1 98.62 136 GLU B O 1
ATOM 2726 N N . TRP B 1 137 ? -12.469 -14.117 -10.617 1 98.75 137 TRP B N 1
ATOM 2727 C CA . TRP B 1 137 ? -12.641 -14.703 -9.289 1 98.75 137 TRP B CA 1
ATOM 2728 C C . TRP B 1 137 ? -13.461 -13.789 -8.391 1 98.75 137 TRP B C 1
ATOM 2730 O O . TRP B 1 137 ? -14.32 -14.258 -7.637 1 98.75 137 TRP B O 1
ATOM 2740 N N . ASN B 1 138 ? -13.141 -12.531 -8.445 1 98.44 138 ASN B N 1
ATOM 2741 C CA . ASN B 1 138 ? -13.875 -11.578 -7.617 1 98.44 138 ASN B CA 1
ATOM 2742 C C . ASN B 1 138 ? -15.367 -11.617 -7.91 1 98.44 138 ASN B C 1
ATOM 2744 O O . ASN B 1 138 ? -16.188 -11.586 -6.992 1 98.44 138 ASN B O 1
ATOM 2748 N N . ALA B 1 139 ? -15.734 -11.68 -9.156 1 97.81 139 ALA B N 1
ATOM 2749 C CA . ALA B 1 139 ? -17.141 -11.781 -9.555 1 97.81 139 ALA B CA 1
ATOM 2750 C C . ALA B 1 139 ? -17.766 -13.078 -9.055 1 97.81 139 ALA B C 1
ATOM 2752 O O . ALA B 1 139 ? -18.891 -13.086 -8.57 1 97.81 139 ALA B O 1
ATOM 2753 N N . LYS B 1 140 ? -17.047 -14.156 -9.211 1 98.44 140 LYS B N 1
ATOM 2754 C CA . LYS B 1 140 ? -17.516 -15.453 -8.742 1 98.44 140 LYS B CA 1
ATOM 2755 C C . LYS B 1 140 ? -17.766 -15.445 -7.238 1 98.44 140 LYS B C 1
ATOM 2757 O O . LYS B 1 140 ? -18.797 -15.922 -6.766 1 98.44 140 LYS B O 1
ATOM 2762 N N . VAL B 1 141 ? -16.844 -14.875 -6.488 1 98.31 141 VAL B N 1
ATOM 2763 C CA . VAL B 1 141 ? -16.938 -14.805 -5.031 1 98.31 141 VAL B CA 1
ATOM 2764 C C . VAL B 1 141 ? -18.125 -13.938 -4.633 1 98.31 141 VAL B C 1
ATOM 2766 O O . VAL B 1 141 ? -18.875 -14.281 -3.713 1 98.31 141 VAL B O 1
ATOM 2769 N N . ALA B 1 142 ? -18.234 -12.828 -5.309 1 97.31 142 ALA B N 1
ATOM 2770 C CA . ALA B 1 142 ? -19.375 -11.961 -5.035 1 97.31 142 ALA B CA 1
ATOM 2771 C C . ALA B 1 142 ? -20.703 -12.711 -5.234 1 97.31 142 ALA B C 1
ATOM 2773 O O . ALA B 1 142 ? -21.609 -12.602 -4.41 1 97.31 142 ALA B O 1
ATOM 2774 N N . ALA B 1 143 ? -20.844 -13.445 -6.32 1 97.81 143 ALA B N 1
ATOM 2775 C CA . ALA B 1 143 ? -22.062 -14.172 -6.664 1 97.81 143 ALA B CA 1
ATOM 2776 C C . ALA B 1 143 ? -22.344 -15.273 -5.648 1 97.81 143 ALA B C 1
ATOM 2778 O O . ALA B 1 143 ? -23.5 -15.484 -5.258 1 97.81 143 ALA B O 1
ATOM 2779 N N . GLU B 1 144 ? -21.297 -15.883 -5.23 1 97.81 144 GLU B N 1
ATOM 2780 C CA . GLU B 1 144 ? -21.484 -17.078 -4.406 1 97.81 144 GLU B CA 1
ATOM 2781 C C . GLU B 1 144 ? -21.547 -16.719 -2.926 1 97.81 144 GLU B C 1
ATOM 2783 O O . GLU B 1 144 ? -22.234 -17.391 -2.15 1 97.81 144 GLU B O 1
ATOM 2788 N N . HIS B 1 145 ? -20.859 -15.648 -2.529 1 97.25 145 HIS B N 1
ATOM 2789 C CA . HIS B 1 145 ? -20.672 -15.438 -1.098 1 97.25 145 HIS B CA 1
ATOM 2790 C C . HIS B 1 145 ? -21.109 -14.031 -0.693 1 97.25 145 HIS B C 1
ATOM 2792 O O . HIS B 1 145 ? -21.094 -13.688 0.492 1 97.25 145 HIS B O 1
ATOM 2798 N N . GLY B 1 146 ? -21.453 -13.227 -1.642 1 94.94 146 GLY B N 1
ATOM 2799 C CA . GLY B 1 146 ? -21.969 -11.898 -1.344 1 94.94 146 GLY B CA 1
ATOM 2800 C C . GLY B 1 146 ? -20.922 -10.805 -1.491 1 94.94 146 GLY B C 1
ATOM 2801 O O . GLY B 1 146 ? -19.734 -11.094 -1.635 1 94.94 146 GLY B O 1
ATOM 2802 N N . GLU B 1 147 ? -21.312 -9.57 -1.366 1 92.81 147 GLU B N 1
ATOM 2803 C CA . GLU B 1 147 ? -20.5 -8.398 -1.68 1 92.81 147 GLU B CA 1
ATOM 2804 C C . GLU B 1 147 ? -19.547 -8.062 -0.54 1 92.81 147 GLU B C 1
ATOM 2806 O O . GLU B 1 147 ? -18.594 -7.305 -0.725 1 92.81 147 GLU B O 1
ATOM 2811 N N . ASP B 1 148 ? -19.766 -8.594 0.625 1 93.25 148 ASP B N 1
ATOM 2812 C CA . ASP B 1 148 ? -18.906 -8.266 1.763 1 93.25 148 ASP B CA 1
ATOM 2813 C C . ASP B 1 148 ? -17.906 -9.375 2.033 1 93.25 148 ASP B C 1
ATOM 2815 O O . ASP B 1 148 ? -17.203 -9.359 3.053 1 93.25 148 ASP B O 1
ATOM 2819 N N . ALA B 1 149 ? -17.797 -10.297 1.115 1 96.94 149 ALA B N 1
ATOM 2820 C CA . ALA B 1 149 ? -16.922 -11.453 1.298 1 96.94 149 ALA B CA 1
ATOM 2821 C C . ALA B 1 149 ? -15.453 -11.047 1.236 1 96.94 149 ALA B C 1
ATOM 2823 O O . ALA B 1 149 ? -15.109 -10.016 0.649 1 96.94 149 ALA B O 1
ATOM 2824 N N . VAL B 1 150 ? -14.617 -11.82 1.889 1 98.44 150 VAL B N 1
ATOM 2825 C CA . VAL B 1 150 ? -13.164 -11.672 1.823 1 98.44 150 VAL B CA 1
ATOM 2826 C C . VAL B 1 150 ? -12.539 -12.953 1.286 1 98.44 150 VAL B C 1
ATOM 2828 O O . VAL B 1 150 ? -12.906 -14.055 1.7 1 98.44 150 VAL B O 1
ATOM 2831 N N . TRP B 1 151 ? -11.609 -12.82 0.354 1 98.75 151 TRP B N 1
ATOM 2832 C CA . TRP B 1 151 ? -10.977 -14 -0.211 1 98.75 151 TRP B CA 1
ATOM 2833 C C . TRP B 1 151 ? -9.5 -13.742 -0.491 1 98.75 151 TRP B C 1
ATOM 2835 O O . TRP B 1 151 ? -9.047 -12.594 -0.477 1 98.75 151 TRP B O 1
ATOM 2845 N N . ILE B 1 152 ? -8.727 -14.844 -0.644 1 98.88 152 ILE B N 1
ATOM 2846 C CA . ILE B 1 152 ? -7.273 -14.75 -0.768 1 98.88 152 ILE B CA 1
ATOM 2847 C C . ILE B 1 152 ? -6.84 -15.281 -2.131 1 98.88 152 ILE B C 1
ATOM 2849 O O . ILE B 1 152 ? -7.359 -16.297 -2.605 1 98.88 152 ILE B O 1
ATOM 2853 N N . ALA B 1 153 ? -5.945 -14.602 -2.748 1 98.94 153 ALA B N 1
ATOM 2854 C CA . ALA B 1 153 ? -5.152 -15.109 -3.867 1 98.94 153 ALA B CA 1
ATOM 2855 C C . ALA B 1 153 ? -3.664 -15.094 -3.535 1 98.94 153 ALA B C 1
ATOM 2857 O O . ALA B 1 153 ? -3.082 -14.031 -3.309 1 98.94 153 ALA B O 1
ATOM 2858 N N . CYS B 1 154 ? -3.062 -16.25 -3.43 1 98.94 154 CYS B N 1
ATOM 2859 C CA . CYS B 1 154 ? -1.629 -16.359 -3.18 1 98.94 154 CYS B CA 1
ATOM 2860 C C . CYS B 1 154 ? -0.854 -16.469 -4.488 1 98.94 154 CYS B C 1
ATOM 2862 O O . CYS B 1 154 ? -1.143 -17.344 -5.312 1 98.94 154 CYS B O 1
ATOM 2864 N N . SER B 1 155 ? 0.101 -15.586 -4.648 1 98.81 155 SER B N 1
ATOM 2865 C CA . SER B 1 155 ? 0.771 -15.469 -5.941 1 98.81 155 SER B CA 1
ATOM 2866 C C . SER B 1 155 ? 2.197 -14.953 -5.777 1 98.81 155 SER B C 1
ATOM 2868 O O . SER B 1 155 ? 2.904 -15.344 -4.848 1 98.81 155 SER B O 1
ATOM 2870 N N . HIS B 1 156 ? 2.678 -14.188 -6.742 1 98.56 156 HIS B N 1
ATOM 2871 C CA . HIS B 1 156 ? 4.082 -13.812 -6.859 1 98.56 156 HIS B CA 1
ATOM 2872 C C . HIS B 1 156 ? 4.234 -12.297 -7.008 1 98.56 156 HIS B C 1
ATOM 2874 O O . HIS B 1 156 ? 3.246 -11.586 -7.18 1 98.56 156 HIS B O 1
ATOM 2880 N N . GLY B 1 157 ? 5.473 -11.836 -6.863 1 97.5 157 GLY B N 1
ATOM 2881 C CA . GLY B 1 157 ? 5.773 -10.414 -6.805 1 97.5 157 GLY B CA 1
ATOM 2882 C C . GLY B 1 157 ? 5.258 -9.648 -8.008 1 97.5 157 GLY B C 1
ATOM 2883 O O . GLY B 1 157 ? 4.395 -8.773 -7.867 1 97.5 157 GLY B O 1
ATOM 2884 N N . ASP B 1 158 ? 5.738 -10 -9.242 1 97.56 158 ASP B N 1
ATOM 2885 C CA . ASP B 1 158 ? 5.375 -9.258 -10.438 1 97.56 158 ASP B CA 1
ATOM 2886 C C . ASP B 1 158 ? 3.879 -9.375 -10.727 1 97.56 158 ASP B C 1
ATOM 2888 O O . ASP B 1 158 ? 3.262 -8.438 -11.234 1 97.56 158 ASP B O 1
ATOM 2892 N N . VAL B 1 159 ? 3.334 -10.508 -10.383 1 98.44 159 VAL B N 1
ATOM 2893 C CA . VAL B 1 159 ? 1.902 -10.719 -10.562 1 98.44 159 VAL B CA 1
ATOM 2894 C C . VAL B 1 159 ? 1.117 -9.742 -9.695 1 98.44 159 VAL B C 1
ATOM 2896 O O . VAL B 1 159 ? 0.229 -9.039 -10.188 1 98.44 159 VAL B O 1
ATOM 2899 N N . ILE B 1 160 ? 1.483 -9.641 -8.453 1 98.81 160 ILE B N 1
ATOM 2900 C CA . ILE B 1 160 ? 0.784 -8.773 -7.508 1 98.81 160 ILE B CA 1
ATOM 2901 C C . ILE B 1 160 ? 0.995 -7.312 -7.891 1 98.81 160 ILE B C 1
ATOM 2903 O O . ILE B 1 160 ? 0.054 -6.516 -7.867 1 98.81 160 ILE B O 1
ATOM 2907 N N . LYS B 1 161 ? 2.201 -6.949 -8.305 1 98.62 161 LYS B N 1
ATOM 2908 C CA . LYS B 1 161 ? 2.459 -5.59 -8.766 1 98.62 161 LYS B CA 1
ATOM 2909 C C . LYS B 1 161 ? 1.526 -5.219 -9.922 1 98.62 161 LYS B C 1
ATOM 2911 O O . LYS B 1 161 ? 0.988 -4.109 -9.953 1 98.62 161 LYS B O 1
ATOM 2916 N N . ALA B 1 162 ? 1.336 -6.16 -10.828 1 98.69 162 ALA B N 1
ATOM 2917 C CA . ALA B 1 162 ? 0.5 -5.898 -11.992 1 98.69 162 ALA B CA 1
ATOM 2918 C C . ALA B 1 162 ? -0.957 -5.688 -11.594 1 98.69 162 ALA B C 1
ATOM 2920 O O . ALA B 1 162 ? -1.624 -4.785 -12.102 1 98.69 162 ALA B O 1
ATOM 2921 N N . VAL B 1 163 ? -1.427 -6.5 -10.703 1 98.88 163 VAL B N 1
ATOM 2922 C CA . VAL B 1 163 ? -2.809 -6.383 -10.25 1 98.88 163 VAL B CA 1
ATOM 2923 C C . VAL B 1 163 ? -3 -5.055 -9.516 1 98.88 163 VAL B C 1
ATOM 2925 O O . VAL B 1 163 ? -4 -4.363 -9.727 1 98.88 163 VAL B O 1
ATOM 2928 N N . VAL B 1 164 ? -2.043 -4.691 -8.695 1 98.88 164 VAL B N 1
ATOM 2929 C CA . VAL B 1 164 ? -2.113 -3.443 -7.949 1 98.88 164 VAL B CA 1
ATOM 2930 C C . VAL B 1 164 ? -2.084 -2.26 -8.914 1 98.88 164 VAL B C 1
ATOM 2932 O O . VAL B 1 164 ? -2.848 -1.304 -8.75 1 98.88 164 VAL B O 1
ATOM 2935 N N . ALA B 1 165 ? -1.204 -2.34 -9.898 1 98.81 165 ALA B N 1
ATOM 2936 C CA . ALA B 1 165 ? -1.129 -1.27 -10.891 1 98.81 165 ALA B CA 1
ATOM 2937 C C . ALA B 1 165 ? -2.475 -1.068 -11.586 1 98.81 165 ALA B C 1
ATOM 2939 O O . ALA B 1 165 ? -2.934 0.064 -11.742 1 98.81 165 ALA B O 1
ATOM 2940 N N . ASP B 1 166 ? -3.049 -2.145 -11.945 1 98.75 166 ASP B N 1
ATOM 2941 C CA . ASP B 1 166 ? -4.355 -2.07 -12.594 1 98.75 166 ASP B CA 1
ATOM 2942 C C . ASP B 1 166 ? -5.395 -1.449 -11.656 1 98.75 166 ASP B C 1
ATOM 2944 O O . ASP B 1 166 ? -6.152 -0.566 -12.07 1 98.75 166 ASP B O 1
ATOM 2948 N N . ALA B 1 167 ? -5.406 -1.909 -10.414 1 98.75 167 ALA B N 1
ATOM 2949 C CA . ALA B 1 167 ? -6.383 -1.425 -9.438 1 98.75 167 ALA B CA 1
ATOM 2950 C C . ALA B 1 167 ? -6.227 0.076 -9.211 1 98.75 167 ALA B C 1
ATOM 2952 O O . ALA B 1 167 ? -7.215 0.78 -8.992 1 98.75 167 ALA B O 1
ATOM 2953 N N . LEU B 1 168 ? -5.047 0.58 -9.305 1 98.69 168 LEU B N 1
ATOM 2954 C CA . LEU B 1 168 ? -4.762 1.987 -9.047 1 98.69 168 LEU B CA 1
ATOM 2955 C C . LEU B 1 168 ? -4.988 2.826 -10.297 1 98.69 168 LEU B C 1
ATOM 2957 O O . LEU B 1 168 ? -5.012 4.059 -10.227 1 98.69 168 LEU B O 1
ATOM 2961 N N . GLY B 1 169 ? -5.145 2.227 -11.414 1 98.12 169 GLY B N 1
ATOM 2962 C CA . GLY B 1 169 ? -5.148 2.951 -12.672 1 98.12 169 GLY B CA 1
ATOM 2963 C C . GLY B 1 169 ? -3.773 3.436 -13.094 1 98.12 169 GLY B C 1
ATOM 2964 O O . GLY B 1 169 ? -3.646 4.469 -13.75 1 98.12 169 GLY B O 1
ATOM 2965 N N . LEU B 1 170 ? -2.812 2.814 -12.656 1 98.44 170 LEU B N 1
ATOM 2966 C CA . LEU B 1 170 ? -1.409 3.111 -12.914 1 98.44 170 LEU B CA 1
ATOM 2967 C C . LEU B 1 170 ? -0.96 2.498 -14.242 1 98.44 170 LEU B C 1
ATOM 2969 O O . LEU B 1 170 ? -1.229 1.325 -14.508 1 98.44 170 LEU B O 1
ATOM 2973 N N . HIS B 1 171 ? -0.336 3.324 -15.094 1 98.31 171 HIS B N 1
ATOM 2974 C CA . HIS B 1 171 ? 0.237 2.746 -16.297 1 98.31 171 HIS B CA 1
ATOM 2975 C C . HIS B 1 171 ? 1.248 1.655 -15.969 1 98.31 171 HIS B C 1
ATOM 2977 O O . HIS B 1 171 ? 2.051 1.811 -15.039 1 98.31 171 HIS B O 1
ATOM 2983 N N . LEU B 1 172 ? 1.28 0.6 -16.734 1 98.44 172 LEU B N 1
ATOM 2984 C CA . LEU B 1 172 ? 2.111 -0.568 -16.469 1 98.44 172 LEU B CA 1
ATOM 2985 C C . LEU B 1 172 ? 3.586 -0.183 -16.406 1 98.44 172 LEU B C 1
ATOM 2987 O O . LEU B 1 172 ? 4.367 -0.81 -15.688 1 98.44 172 LEU B O 1
ATOM 2991 N N . ASP B 1 173 ? 4.035 0.877 -17.016 1 98.12 173 ASP B N 1
ATOM 2992 C CA . ASP B 1 173 ? 5.422 1.331 -17.031 1 98.12 173 ASP B CA 1
ATOM 2993 C C . ASP B 1 173 ? 5.875 1.749 -15.633 1 98.12 173 ASP B C 1
ATOM 2995 O O . ASP B 1 173 ? 7.074 1.913 -15.391 1 98.12 173 ASP B O 1
ATOM 2999 N N . HIS B 1 174 ? 4.945 1.944 -14.719 1 97.81 174 HIS B N 1
ATOM 3000 C CA . HIS B 1 174 ? 5.301 2.443 -13.391 1 97.81 174 HIS B CA 1
ATOM 3001 C C . HIS B 1 174 ? 5.156 1.354 -12.336 1 97.81 174 HIS B C 1
ATOM 3003 O O . HIS B 1 174 ? 5.375 1.603 -11.148 1 97.81 174 HIS B O 1
ATOM 3009 N N . PHE B 1 175 ? 4.809 0.049 -12.742 1 97.56 175 PHE B N 1
ATOM 3010 C CA . PHE B 1 175 ? 4.461 -0.958 -11.75 1 97.56 175 PHE B CA 1
ATOM 3011 C C . PHE B 1 175 ? 5.688 -1.376 -10.945 1 97.56 175 PHE B C 1
ATOM 3013 O O . PHE B 1 175 ? 5.559 -1.919 -9.844 1 97.56 175 PHE B O 1
ATOM 3020 N N . GLN B 1 176 ? 6.91 -1.007 -11.539 1 97.31 176 GLN B N 1
ATOM 3021 C CA . GLN B 1 176 ? 8.125 -1.338 -10.805 1 97.31 176 GLN B CA 1
ATOM 3022 C C . GLN B 1 176 ? 8.266 -0.47 -9.555 1 97.31 176 GLN B C 1
ATOM 3024 O O . GLN B 1 176 ? 9.094 -0.754 -8.688 1 97.31 176 GLN B O 1
ATOM 3029 N N . ARG B 1 177 ? 7.539 0.607 -9.406 1 97.81 177 ARG B N 1
ATOM 3030 C CA . ARG B 1 177 ? 7.582 1.474 -8.227 1 97.81 177 ARG B CA 1
ATOM 3031 C C . ARG B 1 177 ? 6.906 0.808 -7.035 1 97.81 177 ARG B C 1
ATOM 3033 O O . ARG B 1 177 ? 7.047 1.272 -5.902 1 97.81 177 ARG B O 1
ATOM 3040 N N . ILE B 1 178 ? 6.145 -0.265 -7.242 1 98.19 178 ILE B N 1
ATOM 3041 C CA . ILE B 1 178 ? 5.438 -1.017 -6.211 1 98.19 178 ILE B CA 1
ATOM 3042 C C . ILE B 1 178 ? 6.34 -2.115 -5.66 1 98.19 178 ILE B C 1
ATOM 3044 O O . ILE B 1 178 ? 6.895 -2.912 -6.418 1 98.19 178 ILE B O 1
ATOM 3048 N N . SER B 1 179 ? 6.512 -2.127 -4.336 1 95.81 179 SER B N 1
ATOM 3049 C CA . SER B 1 179 ? 7.273 -3.195 -3.697 1 95.81 179 SER B CA 1
ATOM 3050 C C . SER B 1 179 ? 6.348 -4.215 -3.041 1 95.81 179 SER B C 1
ATOM 3052 O O . SER B 1 179 ? 5.332 -3.85 -2.449 1 95.81 179 SER B O 1
ATOM 3054 N N . VAL B 1 180 ? 6.676 -5.441 -3.203 1 96.12 180 VAL B N 1
ATOM 3055 C CA . VAL B 1 180 ? 5.934 -6.551 -2.615 1 96.12 180 VAL B CA 1
ATOM 3056 C C . VAL B 1 180 ? 6.898 -7.523 -1.94 1 96.12 180 VAL B C 1
ATOM 3058 O O . VAL B 1 180 ? 7.598 -8.281 -2.615 1 96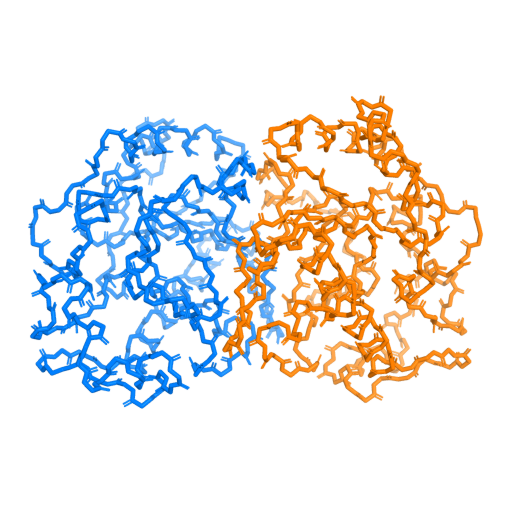.12 180 VAL B O 1
ATOM 3061 N N . GLU B 1 181 ? 6.918 -7.539 -0.611 1 95.5 181 GLU B N 1
ATOM 3062 C CA . GLU B 1 181 ? 7.824 -8.391 0.154 1 95.5 181 GLU B CA 1
ATOM 3063 C C . GLU B 1 181 ? 7.262 -9.805 0.293 1 95.5 181 GLU B C 1
ATOM 3065 O O . GLU B 1 181 ? 6.051 -10.008 0.202 1 95.5 181 GLU B O 1
ATOM 3070 N N . PRO B 1 182 ? 8.164 -10.789 0.515 1 97.25 182 PRO B N 1
ATOM 3071 C CA . PRO B 1 182 ? 7.676 -12.156 0.749 1 97.25 182 PRO B CA 1
ATOM 3072 C C . PRO B 1 182 ? 6.672 -12.234 1.896 1 97.25 182 PRO B C 1
ATOM 3074 O O . PRO B 1 182 ? 6.852 -11.578 2.926 1 97.25 182 PRO B O 1
ATOM 3077 N N . CYS B 1 183 ? 5.648 -12.914 1.602 1 98.31 183 CYS B N 1
ATOM 3078 C CA . CYS B 1 183 ? 4.578 -13.219 2.541 1 98.31 183 CYS B CA 1
ATOM 3079 C C . CYS B 1 183 ? 3.844 -11.953 2.965 1 98.31 183 CYS B C 1
ATOM 3081 O O . CYS B 1 183 ? 3.285 -11.891 4.062 1 98.31 183 CYS B O 1
ATOM 3083 N N . SER B 1 184 ? 3.902 -10.898 2.246 1 98.19 184 SER B N 1
ATOM 3084 C CA . SER B 1 184 ? 3.143 -9.68 2.518 1 98.19 184 SER B CA 1
ATOM 3085 C C . SER B 1 184 ? 1.697 -9.812 2.051 1 98.19 184 SER B C 1
ATOM 3087 O O . SER B 1 184 ? 1.388 -10.664 1.21 1 98.19 184 SER B O 1
ATOM 3089 N N . VAL B 1 185 ? 0.832 -9.023 2.633 1 98.81 185 VAL B N 1
ATOM 3090 C CA . VAL B 1 185 ? -0.585 -8.977 2.289 1 98.81 185 VAL B CA 1
ATOM 3091 C C . VAL B 1 185 ? -0.916 -7.629 1.651 1 98.81 185 VAL B C 1
ATOM 3093 O O . VAL B 1 185 ? -0.581 -6.578 2.199 1 98.81 185 VAL B O 1
ATOM 3096 N N . THR B 1 186 ? -1.466 -7.617 0.479 1 98.88 186 THR B N 1
ATOM 3097 C CA . THR B 1 186 ? -2.062 -6.477 -0.204 1 98.88 186 THR B CA 1
ATOM 3098 C C . THR B 1 186 ? -3.57 -6.656 -0.345 1 98.88 186 THR B C 1
ATOM 3100 O O . THR B 1 186 ? -4.039 -7.723 -0.749 1 98.88 186 THR B O 1
ATOM 3103 N N . ALA B 1 187 ? -4.332 -5.645 0.025 1 98.81 187 ALA B N 1
ATOM 3104 C CA . ALA B 1 187 ? -5.789 -5.754 0.042 1 98.81 187 ALA B CA 1
ATOM 3105 C C . ALA B 1 187 ? -6.422 -4.766 -0.933 1 98.81 187 ALA B C 1
ATOM 3107 O O . ALA B 1 187 ? -6.09 -3.578 -0.929 1 98.81 187 ALA B O 1
ATOM 3108 N N . ILE B 1 188 ? -7.316 -5.281 -1.76 1 98.69 188 ILE B N 1
ATOM 3109 C CA . ILE B 1 188 ? -8.039 -4.488 -2.748 1 98.69 188 ILE B CA 1
ATOM 3110 C C . ILE B 1 188 ? -9.539 -4.742 -2.621 1 98.69 188 ILE B C 1
ATOM 3112 O O . ILE B 1 188 ? -9.969 -5.891 -2.539 1 98.69 188 ILE B O 1
ATOM 3116 N N . ARG B 1 189 ? -10.305 -3.729 -2.527 1 97.25 189 ARG B N 1
ATOM 3117 C CA . ARG B 1 189 ? -11.758 -3.816 -2.605 1 97.25 189 ARG B CA 1
ATOM 3118 C C . ARG B 1 189 ? -12.266 -3.27 -3.934 1 97.25 189 ARG B C 1
ATOM 3120 O O . ARG B 1 189 ? -12.047 -2.1 -4.254 1 97.25 189 ARG B O 1
ATOM 3127 N N . TYR B 1 190 ? -12.922 -4.074 -4.719 1 93.81 190 TYR B N 1
ATOM 3128 C CA . TYR B 1 190 ? -13.492 -3.648 -5.988 1 93.81 190 TYR B CA 1
ATOM 3129 C C . TYR B 1 190 ? -14.922 -3.15 -5.801 1 93.81 190 TYR B C 1
ATOM 3131 O O . TYR B 1 190 ? -15.734 -3.799 -5.133 1 93.81 190 TYR B O 1
ATOM 3139 N N . THR B 1 191 ? -15.18 -2.002 -6.25 1 92.12 191 THR B N 1
ATOM 3140 C CA . THR B 1 191 ? -16.531 -1.463 -6.289 1 92.12 191 THR B CA 1
ATOM 3141 C C . THR B 1 191 ? -16.984 -1.231 -7.73 1 92.12 191 THR B C 1
ATOM 3143 O O . THR B 1 191 ? -16.172 -1.337 -8.664 1 92.12 191 THR B O 1
ATOM 3146 N N . PRO B 1 192 ? -18.25 -0.974 -7.957 1 88.06 192 PRO B N 1
ATOM 3147 C CA . PRO B 1 192 ? -18.719 -0.752 -9.328 1 88.06 192 PRO B CA 1
ATOM 3148 C C . PRO B 1 192 ? -18.016 0.429 -10 1 88.06 192 PRO B C 1
ATOM 3150 O O . PRO B 1 192 ? -17.797 0.408 -11.211 1 88.06 192 PRO B O 1
ATOM 3153 N N . GLN B 1 193 ? -17.562 1.399 -9.211 1 89 193 GLN B N 1
ATOM 3154 C CA . GLN B 1 193 ? -17.031 2.627 -9.797 1 89 193 GLN B CA 1
ATOM 3155 C C . GLN B 1 193 ? -15.508 2.588 -9.875 1 89 193 GLN B C 1
ATOM 3157 O O . GLN B 1 193 ? -14.922 3.1 -10.828 1 89 193 GLN B O 1
ATOM 3162 N N . ARG B 1 194 ? -14.906 2.049 -8.828 1 93.5 194 ARG B N 1
ATOM 3163 C CA . ARG B 1 194 ? -13.453 1.967 -8.805 1 93.5 194 ARG B CA 1
ATOM 3164 C C . ARG B 1 194 ? -12.977 0.979 -7.742 1 93.5 194 ARG B C 1
ATOM 3166 O O . ARG B 1 194 ? -13.711 0.661 -6.809 1 93.5 194 ARG B O 1
ATOM 3173 N N . PRO B 1 195 ? -11.773 0.489 -7.973 1 96.31 195 PRO B N 1
ATOM 3174 C CA . PRO B 1 195 ? -11.141 -0.271 -6.887 1 96.31 195 PRO B CA 1
ATOM 3175 C C . PRO B 1 195 ? -10.523 0.627 -5.82 1 96.31 195 PRO B C 1
ATOM 3177 O O . PRO B 1 195 ? -10.164 1.773 -6.102 1 96.31 195 PRO B O 1
ATOM 3180 N N . PHE B 1 196 ? -10.445 0.151 -4.637 1 96.88 196 PHE B N 1
ATOM 3181 C CA . PHE B 1 196 ? -9.695 0.769 -3.549 1 96.88 196 PHE B CA 1
ATOM 3182 C C . PHE B 1 196 ? -8.562 -0.139 -3.09 1 96.88 196 PHE B C 1
ATOM 3184 O O . PHE B 1 196 ? -8.789 -1.302 -2.75 1 96.88 196 PHE B O 1
ATOM 3191 N N . VAL B 1 197 ? -7.352 0.368 -3.174 1 98.62 197 VAL B N 1
ATOM 3192 C CA . VAL B 1 197 ? -6.242 -0.331 -2.537 1 98.62 197 VAL B CA 1
ATOM 3193 C C . VAL B 1 197 ? -6.172 0.045 -1.059 1 98.62 197 VAL B C 1
ATOM 3195 O O . VAL B 1 197 ? -5.797 1.168 -0.714 1 98.62 197 VAL B O 1
ATOM 3198 N N . LEU B 1 198 ? -6.445 -0.941 -0.191 1 97.62 198 LEU B N 1
ATOM 3199 C CA . LEU B 1 198 ? -6.621 -0.713 1.239 1 97.62 198 LEU B CA 1
ATOM 3200 C C . LEU B 1 198 ? -5.301 -0.877 1.983 1 97.62 198 LEU B C 1
ATOM 3202 O O . LEU B 1 198 ? -5.078 -0.23 3.01 1 97.62 198 LEU B O 1
ATOM 3206 N N . ARG B 1 199 ? -4.559 -1.767 1.497 1 98.31 199 ARG B N 1
ATOM 3207 C CA . ARG B 1 199 ? -3.268 -2.154 2.059 1 98.31 199 ARG B CA 1
ATOM 3208 C C . ARG B 1 199 ? -2.301 -2.588 0.962 1 98.31 199 ARG B C 1
ATOM 3210 O O . ARG B 1 199 ? -2.713 -3.176 -0.04 1 98.31 199 ARG B O 1
ATOM 3217 N N . MET B 1 200 ? -1.071 -2.264 1.168 1 98.38 200 MET B N 1
ATOM 3218 C CA . MET B 1 200 ? -0.058 -2.746 0.234 1 98.38 200 MET B CA 1
ATOM 3219 C C . MET B 1 200 ? 1.214 -3.148 0.972 1 98.38 200 MET B C 1
ATOM 3221 O O . MET B 1 200 ? 1.77 -2.359 1.737 1 98.38 200 MET B O 1
ATOM 3225 N N . GLY B 1 201 ? 1.644 -4.402 0.787 1 97.75 201 GLY B N 1
ATOM 3226 C CA . GLY B 1 201 ? 2.939 -4.852 1.27 1 97.75 201 GLY B CA 1
ATOM 3227 C C . GLY B 1 201 ? 2.982 -5.039 2.773 1 97.75 201 GLY B C 1
ATOM 3228 O O . GLY B 1 201 ? 4.043 -4.914 3.391 1 97.75 201 GLY B O 1
ATOM 3229 N N . ASP B 1 202 ? 1.849 -5.348 3.424 1 98.06 202 ASP B N 1
ATOM 3230 C CA . ASP B 1 202 ? 1.76 -5.496 4.871 1 98.06 202 ASP B CA 1
ATOM 3231 C C . ASP B 1 202 ? 2.363 -6.824 5.328 1 98.06 202 ASP B C 1
ATOM 3233 O O . ASP B 1 202 ? 1.891 -7.891 4.934 1 98.06 202 ASP B O 1
ATOM 3237 N N . THR B 1 203 ? 3.412 -6.773 6.203 1 96.94 203 THR B N 1
ATOM 3238 C CA . THR B 1 203 ? 4.062 -7.992 6.672 1 96.94 203 THR B CA 1
ATOM 3239 C C . THR B 1 203 ? 3.789 -8.219 8.156 1 96.94 203 THR B C 1
ATOM 3241 O O . THR B 1 203 ? 4.34 -9.133 8.766 1 96.94 203 THR B O 1
ATOM 3244 N N . GLY B 1 204 ? 3.01 -7.336 8.789 1 95.62 204 GLY B N 1
ATOM 3245 C CA . GLY B 1 204 ? 2.68 -7.473 10.203 1 95.62 204 GLY B CA 1
ATOM 3246 C C . GLY B 1 204 ? 3.646 -6.738 11.117 1 95.62 204 GLY B C 1
ATOM 3247 O O . GLY B 1 204 ? 3.367 -6.551 12.297 1 95.62 204 GLY B O 1
ATOM 3248 N N . ASP B 1 205 ? 4.738 -6.297 10.602 1 94.56 205 ASP B N 1
ATOM 3249 C CA . ASP B 1 205 ? 5.703 -5.5 11.359 1 94.56 205 ASP B CA 1
ATOM 3250 C C . ASP B 1 205 ? 6.477 -4.555 10.445 1 94.56 205 ASP B C 1
ATOM 3252 O O . ASP B 1 205 ? 6.359 -4.641 9.219 1 94.56 205 ASP B O 1
ATOM 3256 N N . LEU B 1 206 ? 7.219 -3.639 11.031 1 97 206 LEU B N 1
ATOM 3257 C CA . LEU B 1 206 ? 7.883 -2.6 10.25 1 97 206 LEU B CA 1
ATOM 3258 C C . LEU B 1 206 ? 9.391 -2.805 10.242 1 97 206 LEU B C 1
ATOM 3260 O O . LEU B 1 206 ? 10.141 -1.949 9.766 1 97 206 LEU B O 1
ATOM 3264 N N . ALA B 1 207 ? 9.891 -3.949 10.703 1 92.88 207 ALA B N 1
ATOM 3265 C CA . ALA B 1 207 ? 11.32 -4.168 10.93 1 92.88 207 ALA B CA 1
ATOM 3266 C C . ALA B 1 207 ? 12.094 -4.145 9.609 1 92.88 207 ALA B C 1
ATOM 3268 O O . ALA B 1 207 ? 13.242 -3.703 9.562 1 92.88 207 ALA B O 1
ATOM 3269 N N . SER B 1 208 ? 11.414 -4.566 8.602 1 90.81 208 SER B N 1
ATOM 3270 C CA . SER B 1 208 ? 12.094 -4.672 7.312 1 90.81 208 SER B CA 1
ATOM 3271 C C . SER B 1 208 ? 12.391 -3.297 6.73 1 90.81 208 SER B C 1
ATOM 3273 O O . SER B 1 208 ? 13.164 -3.174 5.777 1 90.81 208 SER B O 1
ATOM 3275 N N . LEU B 1 209 ? 11.82 -2.252 7.277 1 94.06 209 LEU B N 1
ATOM 3276 C CA . LEU B 1 209 ? 12.023 -0.894 6.785 1 94.06 209 LEU B CA 1
ATOM 3277 C C . LEU B 1 209 ? 13.312 -0.298 7.344 1 94.06 209 LEU B C 1
ATOM 3279 O O . LEU B 1 209 ? 13.773 0.749 6.883 1 94.06 209 LEU B O 1
ATOM 3283 N N . ALA B 1 210 ? 13.844 -0.942 8.344 1 92.56 210 ALA B N 1
ATOM 3284 C CA . ALA B 1 210 ? 15.133 -0.503 8.875 1 92.56 210 ALA B CA 1
ATOM 3285 C C . ALA B 1 210 ? 16.25 -0.76 7.875 1 92.56 210 ALA B C 1
ATOM 3287 O O . ALA B 1 210 ? 16.234 -1.756 7.148 1 92.56 210 ALA B O 1
ATOM 3288 N N . PRO B 1 211 ? 17.109 0.171 7.82 1 87.19 211 PRO B N 1
ATOM 3289 C CA . PRO B 1 211 ? 18.25 -0.049 6.91 1 87.19 211 PRO B CA 1
ATOM 3290 C C . PRO B 1 211 ? 18.984 -1.354 7.195 1 87.19 211 PRO B C 1
ATOM 3292 O O . PRO B 1 211 ? 19.125 -1.752 8.352 1 87.19 211 PRO B O 1
ATOM 3295 N N . LYS B 1 212 ? 19.141 -2.01 6.082 1 73.25 212 LYS B N 1
ATOM 3296 C CA . LYS B 1 212 ? 19.891 -3.252 6.223 1 73.25 212 LYS B CA 1
ATOM 3297 C C . LYS B 1 212 ? 21.391 -2.998 6.113 1 73.25 212 LYS B C 1
ATOM 3299 O O . LYS B 1 212 ? 21.828 -2.154 5.324 1 73.25 212 LYS B O 1
ATOM 3304 N N . PRO B 1 213 ? 22 -3.613 7.016 1 60.62 213 PRO B N 1
ATOM 3305 C CA . PRO B 1 213 ? 23.453 -3.488 6.871 1 60.62 213 PRO B CA 1
ATOM 3306 C C . PRO B 1 213 ? 23.938 -3.83 5.461 1 60.62 213 PRO B C 1
ATOM 3308 O O . PRO B 1 213 ? 23.219 -4.496 4.707 1 60.62 213 PRO B O 1
ATOM 3311 N N . HIS B 1 214 ? 25.172 -3.355 4.957 1 52.88 214 HIS B N 1
ATOM 3312 C CA . HIS B 1 214 ? 25.953 -3.312 3.725 1 52.88 214 HIS B CA 1
ATOM 3313 C C . HIS B 1 214 ? 25.734 -4.566 2.887 1 52.88 214 HIS B C 1
ATOM 3315 O O . HIS B 1 214 ? 26.531 -5.504 2.938 1 52.88 214 HIS B O 1
ATOM 3321 N N . ALA B 1 215 ? 24.594 -5.16 2.947 1 47.53 215 ALA B N 1
ATOM 3322 C CA . ALA B 1 215 ? 24.609 -6.305 2.039 1 47.53 215 ALA B CA 1
ATOM 3323 C C . ALA B 1 215 ? 24.531 -5.852 0.583 1 47.53 215 ALA B C 1
ATOM 3325 O O . ALA B 1 215 ? 23.969 -4.785 0.287 1 47.53 215 ALA B O 1
ATOM 3326 N N . ALA B 1 216 ? 25.312 -6.324 -0.319 1 47.81 216 ALA B N 1
ATOM 3327 C CA . ALA B 1 216 ? 25.375 -6.113 -1.763 1 47.81 216 ALA B CA 1
ATOM 3328 C C . ALA B 1 216 ? 24 -6.156 -2.393 1 47.81 216 ALA B C 1
ATOM 3330 O O . ALA B 1 216 ? 23.25 -7.121 -2.199 1 47.81 216 ALA B O 1
ATOM 3331 N N . PRO B 1 217 ? 23.5 -4.996 -2.881 1 54.88 217 PRO B N 1
ATOM 3332 C CA . PRO B 1 217 ? 22.172 -5.004 -3.473 1 54.88 217 PRO B CA 1
ATOM 3333 C C . PRO B 1 217 ? 22.031 -6 -4.621 1 54.88 217 PRO B C 1
ATOM 3335 O O . PRO B 1 217 ? 23 -6.254 -5.34 1 54.88 217 PRO B O 1
ATOM 3338 N N . ALA B 1 218 ? 20.984 -6.836 -4.656 1 52.91 218 ALA B N 1
ATOM 3339 C CA . ALA B 1 218 ? 20.703 -7.758 -5.75 1 52.91 218 ALA B CA 1
ATOM 3340 C C . ALA B 1 218 ? 20.531 -7.008 -7.07 1 52.91 218 ALA B C 1
ATOM 3342 O O . ALA B 1 218 ? 20.672 -7.594 -8.148 1 52.91 218 ALA B O 1
ATOM 3343 N N . ALA B 1 219 ? 20.203 -5.762 -7.051 1 65.19 219 ALA B N 1
ATOM 3344 C CA . ALA B 1 219 ? 20 -4.922 -8.227 1 65.19 219 ALA B CA 1
ATOM 3345 C C . ALA B 1 219 ? 20.656 -3.557 -8.047 1 65.19 219 ALA B C 1
ATOM 3347 O O . ALA B 1 219 ? 20.922 -3.135 -6.918 1 65.19 219 ALA B O 1
ATOM 3348 N N . PRO B 1 220 ? 21.031 -2.971 -9.219 1 67.94 220 PRO B N 1
ATOM 3349 C CA . PRO B 1 220 ? 21.562 -1.611 -9.109 1 67.94 220 PRO B CA 1
ATOM 3350 C C . PRO B 1 220 ? 20.672 -0.691 -8.289 1 67.94 220 PRO B C 1
ATOM 3352 O O . PRO B 1 220 ? 19.453 -0.867 -8.273 1 67.94 220 PRO B O 1
ATOM 3355 N N . ALA B 1 221 ? 21.422 0.206 -7.699 1 67.12 221 ALA B N 1
ATOM 3356 C CA . ALA B 1 221 ? 20.719 1.209 -6.902 1 67.12 221 ALA B CA 1
ATOM 3357 C C . ALA B 1 221 ? 19.625 1.905 -7.723 1 67.12 221 ALA B C 1
ATOM 3359 O O . ALA B 1 221 ? 19.875 2.307 -8.867 1 67.12 221 ALA B O 1
ATOM 3360 N N . GLY B 1 222 ? 18.344 1.749 -7.336 1 78.19 222 GLY B N 1
ATOM 3361 C CA . GLY B 1 222 ? 17.266 2.432 -8.031 1 78.19 222 GLY B CA 1
ATOM 3362 C C . GLY B 1 222 ? 16.422 1.503 -8.883 1 78.19 222 GLY B C 1
ATOM 3363 O O . GLY B 1 222 ? 15.352 1.891 -9.367 1 78.19 222 GLY B O 1
ATOM 3364 N N . ASP B 1 223 ? 16.891 0.365 -9.125 1 81.5 223 ASP B N 1
ATOM 3365 C CA . ASP B 1 223 ? 16.094 -0.582 -9.898 1 81.5 223 ASP B CA 1
ATOM 3366 C C . ASP B 1 223 ? 15.188 -1.414 -9 1 81.5 223 ASP B C 1
ATOM 3368 O O . ASP B 1 223 ? 15.523 -1.672 -7.84 1 81.5 223 ASP B O 1
ATOM 3372 N N . ALA B 1 224 ? 14.047 -1.787 -9.539 1 82.69 224 ALA B N 1
ATOM 3373 C CA . ALA B 1 224 ? 13.164 -2.738 -8.875 1 82.69 224 ALA B CA 1
ATOM 3374 C C . ALA B 1 224 ? 13.688 -4.164 -9.016 1 82.69 224 ALA B C 1
ATOM 3376 O O . ALA B 1 224 ? 14.328 -4.504 -10.016 1 82.69 224 ALA B O 1
ATOM 3377 N N . VAL B 1 225 ? 13.469 -4.914 -7.945 1 76.56 225 VAL B N 1
ATOM 3378 C CA . VAL B 1 225 ? 13.828 -6.324 -8.055 1 76.56 225 VAL B CA 1
ATOM 3379 C C . VAL B 1 225 ? 12.789 -7.055 -8.898 1 76.56 225 VAL B C 1
ATOM 3381 O O . VAL B 1 225 ? 11.633 -7.191 -8.492 1 76.56 225 VAL B O 1
ATOM 3384 N N . VAL B 1 226 ? 13.234 -7.445 -10.047 1 67.25 226 VAL B N 1
ATOM 3385 C CA . VAL B 1 226 ? 12.383 -8.219 -10.938 1 67.25 226 VAL B CA 1
ATOM 3386 C C . VAL B 1 226 ? 12.07 -9.578 -10.297 1 67.25 226 VAL B C 1
ATOM 3388 O O . VAL B 1 226 ? 12.969 -10.25 -9.797 1 67.25 226 VAL B O 1
ATOM 3391 N N . GLY B 1 227 ? 10.867 -9.977 -10.242 1 71 227 GLY B N 1
ATOM 3392 C CA . GLY B 1 227 ? 10.461 -11.195 -9.562 1 71 227 GLY B CA 1
ATOM 3393 C C . GLY B 1 227 ? 10.203 -11 -8.086 1 71 227 GLY B C 1
ATOM 3394 O O . GLY B 1 227 ? 9.742 -11.914 -7.402 1 71 227 GLY B O 1
ATOM 3395 N N . GLY B 1 228 ? 10.516 -9.836 -7.59 1 67.69 228 GLY B N 1
ATOM 3396 C CA . GLY B 1 228 ? 10.25 -9.523 -6.195 1 67.69 228 GLY B CA 1
ATOM 3397 C C . GLY B 1 228 ? 11.5 -9.484 -5.34 1 67.69 228 GLY B C 1
ATOM 3398 O O . GLY B 1 228 ? 12.555 -9.977 -5.746 1 67.69 228 GLY B O 1
ATOM 3399 N N . THR B 1 229 ? 11.461 -8.75 -4.156 1 60.28 229 THR B N 1
ATOM 3400 C CA . THR B 1 229 ? 12.586 -8.531 -3.256 1 60.28 229 THR B CA 1
ATOM 3401 C C . THR B 1 229 ? 12.789 -9.742 -2.344 1 60.28 229 THR B C 1
ATOM 3403 O O . THR B 1 229 ? 11.875 -10.555 -2.18 1 60.28 229 THR B O 1
ATOM 3406 N N . ALA B 1 230 ? 13.992 -9.867 -1.907 1 68.75 230 ALA B N 1
ATOM 3407 C CA . ALA B 1 230 ? 14.32 -10.938 -0.967 1 68.75 230 ALA B CA 1
ATOM 3408 C C . ALA B 1 230 ? 13.852 -10.586 0.443 1 68.75 230 ALA B C 1
ATOM 3410 O O . ALA B 1 230 ? 13.805 -9.414 0.813 1 68.75 230 ALA B O 1
#

Solvent-accessible surface area (backbone atoms only — not comparable to full-atom values): 22798 Å² total; per-residue (Å²): 73,30,34,39,35,38,27,28,24,24,39,27,49,36,45,76,68,38,32,35,40,50,81,53,81,88,49,41,52,33,73,67,10,50,52,44,17,47,51,48,32,62,60,44,65,80,45,74,65,74,46,48,34,25,14,70,49,59,30,29,48,59,28,43,43,51,35,39,69,75,36,60,88,63,49,76,63,44,69,38,72,54,40,35,56,60,49,38,35,73,53,41,66,36,45,39,68,61,47,65,70,39,76,65,36,56,33,50,55,63,35,19,62,75,25,60,32,59,88,37,46,30,49,49,54,49,34,49,43,32,41,50,47,51,52,53,49,48,51,51,45,26,73,74,64,32,38,68,32,32,32,36,41,29,27,32,31,57,52,50,30,36,41,51,22,57,48,47,68,33,61,60,40,38,31,55,22,49,43,43,43,50,44,10,39,26,30,35,33,47,38,96,76,40,34,32,42,48,30,32,29,37,62,62,63,56,67,84,75,31,70,69,74,92,60,81,69,70,49,61,93,56,55,57,54,76,71,34,54,108,74,29,33,42,35,40,27,27,24,24,39,28,49,35,44,78,67,41,32,34,42,50,80,52,80,90,48,40,53,34,72,65,11,50,52,43,17,48,50,46,32,63,61,46,65,78,44,76,65,75,47,46,34,26,12,70,49,60,28,28,49,60,27,44,44,51,35,39,67,76,36,61,90,63,51,76,63,45,69,38,73,54,39,33,55,60,50,37,35,73,52,42,66,37,45,40,66,61,47,66,70,38,77,65,37,56,34,50,55,64,35,19,63,75,25,62,33,60,86,38,44,29,49,50,54,48,34,51,42,33,42,51,46,53,52,51,50,47,52,50,45,25,75,74,64,33,37,68,33,31,33,38,41,29,26,32,31,57,51,50,28,36,41,49,21,56,50,47,68,32,60,60,41,38,29,55,22,51,44,44,46,49,42,10,39,27,29,38,34,47,40,98,78,39,34,32,42,48,28,31,30,37,64,61,64,56,65,82,75,32,69,70,73,94,61,82,69,71,48,63,92,55,55,56,54,78,70,33,53,108

Nearest PDB structures (foldseek):
  4ij6-assembly1_B  TM=9.406E-01  e=1.606E-18  Hydrogenobacter thermophilus TK-6
  3e9e-assembly1_A  TM=7.433E-01  e=1.966E-14  Danio rerio
  3e9e-assembly2_B  TM=7.410E-01  e=6.084E-14  Danio rerio
  3e9d-assembly2_B  TM=7.529E-01  e=7.345E-14  Danio rerio
  3dcy-assembly1_A  TM=8.197E-01  e=9.038E-13  Homo sapiens

pLDDT: mean 94.5, std 9.56, range [47.53, 98.94]

Sequence (460 aa):
MPTLLLVRHGRSTANTAGILAGWTPGVDLDDTGRGQAAALAGRLAGIPLVQVVSSPLERCRQTLEPLLAARPELGPATEDERLGECHYGEWTGRPLAELAKEPLWRTVQDHAAAAAFPGGESLRELSHRTVSAVREWNAKVAAEHGEDAVWIACSHGDVIKAVVADALGLHLDHFQRISVEPCSVTAIRYTPQRPFVLRMGDTGDLASLAPKPHAAPAAPAGDAVVGGTAMPTLLLVRHGRSTANTAGILAGWTPGVDLDDTGRGQAAALAGRLAGIPLVQVVSSPLERCRQTLEPLLAARPELGPATEDERLGECHYGEWTGRPLAELAKEPLWRTVQDHAAAAAFPGGESLRELSHRTVSAVREWNAKVAAEHGEDAVWIACSHGDVIKAVVADALGLHLDHFQRISVEPCSVTAIRYTPQRPFVLRMGDTGDLASLAPKPHAAPAAPAGDAVVGGTA

InterPro domains:
  IPR013078 Histidine phosphatase superfamily, clade-1 [PF00300] (4-203)
  IPR013078 Histidine phosphatase superfamily, clade-1 [SM00855] (3-163)
  IPR013078 Histidine phosphatase superfamily, clade-1 [cd07067] (3-198)
  IPR022492 Phosphomutase MSMEG4193, putative [TIGR03848] (3-205)
  IPR029033 Histidine phosphatase superfamily [G3DSA:3.40.50.1240] (1-213)
  IPR029033 Histidine phosphatase superfamily [SSF53254] (1-210)
  IPR051695 Phosphoglycerate Mutase [PTHR46517] (3-148)

Secondary structure (DSSP, 8-state):
-PEEEEEEPPPBHHHHHTB--TT-TT--B-HHHHHHHHHHHHHTTTS-EEEEEE-SSHHHHHHHHHHHHH-GGG-SPEE-GGGSPP--GGGTT-BHHHHTTSHHHHHHHH-GGG-B-TTS-BHHHHHHHHHHHHHHHHHHHHHHH-TT-EEEEEE-HHHHHHHHHHHHT--GGGGGGB---TT-EEEEEE-SS-EEEEEEEE-SSSGGGSPPPS---SS-TT---TT---/-PEEEEEEPPPBHHHHHTB--TT-TT--B-HHHHHHHHHHHHHTTTS-EEEEEE-SSHHHHHHHHHHHHH-GGG-SPEE-GGGSPP--GGGTT-BHHHHTTSHHHHHHHH-GGG-B-TTS-BHHHHHHHHHHHHHHHHHHHHHHH-TT-EEEEEE-HHHHHHHHHHHHT--GGGGGGB---TT-EEEEEE-SS-EEEEEEEE-SSSGGGSPPPS---SS-TT---TT---